Protein AF-0000000076347075 (afdb_homodimer)

Foldseek 3Di:
DPPVCVVVVPVVDPPVVPCDPVNVCVLQVLLVVQVPQDDPPLLVLVLVLCCVVFVFPPVLSVLLVLLLSLLVSLVVLVVCVLLVFQFAQQHGHSCVVPNPVSSNSSSVVSNVVSLVSVVVVCVPPPDHQPDPDPLSVVLVVLVVLQVVLVVVQSVCQVVVPQDDVVNNLSSQCRNQVSSSCNSNVSSNSRGPDPDDCSVLSSLVSSLVQLLVLLCQQPPPVVCNTRHRNQCLLSLTNHQLNSQLCVLDVPDCLSSVSSVVSDNDPVSSVVNSCCSCPPSVSSVVSLVVSVVSVVVSVVVCVVVVHTPSVVVSCVVSRDDDPDDDDDPPPD/DPPVCVVVVVVVDPPVVPCDPVNVCVLQVLLVVQVPQDDPPLLVLVLVLCCVVFVFPPVLSVLLVLLLSLLVSLVVLVVCLLLVFQFAQQHGHSCVVPNPVSSNSSSVVSNVVSLVSVVVVQVPDPDHQPDPDPLSVVLVVLVVLLVVLVVVQSVCQVVVPQDDVVNNLSSQCRNQVSSSCNSNVSSNSRGPDPDDCSVLSSLVSSLVQLLVLLCQQPPPVVCNTRHRNQCLLSLTNHQLNSQLCVLDVVDCLSSVSSVVSDNDPVSSVVNSCCSCPPSVSSVVSLVVSVVSVVVSVVVCVVVPHTPSVVVSCVVSRDDDPDDDDPPPPD

Secondary structure (DSSP, 8-state):
--GGGHHHHHHHS-TTTT--HHHHHHHHHHHHHHHTS----HHHHHHHHHHHHH---HHHHHHHHHHHHHHHHHHHHHHHHHHT-SEETTEE-HHHHH-HHHHHHHHHHHHHHHHHHHHHHHT-SSS--SSS--HHHHHHHHHHHHHHHHHHHHHHHHHT-PPPHHHHHHHHHHHTHHHHHHHHHHHHHTSS-----HHHHHHHHHHHHHHHHHHHHH-TTHHHHT-TTHHHHHT---HHHHHHHHH--S--HHHHHHHHT---HHHHHHHHHIIIIIS-HHHHHHHHHHHHHHHHHHHHHHTT--HHHHHHHHHHSPPPPP--------/--GGGHHHHHHHS-TTTT--HHHHHHHHHHHHHHHTS----HHHHHHHHHHHHH---HHHHHHHHHHHHHHHHHHHHHHHHHHT-SEETTEE-HHHHH-HHHHHHHHHHHHHHHHHHHHHHHT-SSS--SSS--HHHHHHHHHHHHHHHHHHHHHHHHHT-PPPHHHHHHHHHHHTHHHHHHHHHHHHHTSS-----HHHHHHHHHHHHHHHHHHHHH-TTHHHHT-TTHHHHHT---HHHHHHHHH--S--HHHHHHHHT---HHHHHHHHHIIIIIS-HHHHHHHHHHHHHHHHHHHHHHTT--HHHHHHHHHHSPPPPP--------

Solvent-accessible surface area (backbone atoms only — not comparable to full-atom values): 35500 Å² total; per-residue (Å²): 123,78,62,85,46,47,67,61,46,40,67,73,41,61,94,72,76,67,80,46,72,67,58,50,48,64,44,38,40,49,55,52,56,56,68,68,50,85,71,88,54,59,64,59,52,48,54,58,32,51,36,73,76,35,61,42,50,66,69,55,45,54,54,49,51,50,33,46,50,34,45,53,53,21,49,48,49,45,46,39,58,51,51,63,52,65,38,49,79,58,34,72,28,50,40,79,74,63,31,61,41,53,28,48,45,27,21,54,38,34,46,42,51,26,47,54,52,51,55,52,56,65,75,30,81,83,58,70,66,69,39,95,67,60,63,67,61,53,44,43,50,28,52,41,34,21,39,50,12,45,36,48,51,48,46,28,37,77,66,69,45,81,60,52,67,63,54,45,51,54,28,34,49,14,41,52,18,16,62,58,44,43,51,53,51,55,42,48,39,50,16,87,55,84,77,80,58,60,38,59,47,48,50,49,29,48,46,49,52,47,50,51,36,45,40,40,60,68,39,72,72,31,35,73,31,54,36,67,34,43,49,45,33,57,20,49,75,38,56,42,53,36,46,25,50,68,70,42,74,88,60,58,63,67,60,54,47,30,72,62,37,42,86,49,65,66,62,51,50,51,51,47,47,42,27,51,72,70,54,34,13,56,62,50,47,50,51,52,47,50,44,41,48,52,46,49,53,52,52,40,53,75,69,72,53,52,70,58,50,52,50,54,52,58,70,67,51,79,74,78,80,77,80,77,83,78,81,67,86,118,123,80,62,86,47,48,66,62,45,39,68,74,39,62,92,71,78,68,80,46,70,66,59,50,46,66,43,38,41,50,56,53,57,55,70,67,50,83,69,87,54,59,66,60,53,48,53,56,31,50,36,74,76,33,61,42,53,65,70,58,45,53,52,50,51,51,35,48,50,35,45,54,53,22,51,47,50,45,47,38,57,51,53,65,53,64,38,50,79,58,33,72,27,49,41,80,74,64,30,61,42,52,30,48,45,27,21,55,38,34,47,43,50,26,49,54,51,52,56,53,56,64,76,31,79,90,59,68,66,71,38,96,67,58,62,68,62,53,44,43,51,30,52,41,34,21,40,50,12,45,37,48,53,48,46,29,37,76,66,70,45,81,58,52,68,62,53,46,50,55,29,35,50,13,42,53,16,16,62,57,44,43,51,52,51,54,42,48,38,49,16,87,53,84,77,79,59,60,39,58,48,46,50,50,28,49,46,51,51,47,49,50,37,46,41,38,60,68,39,71,72,31,36,73,30,54,34,67,35,44,49,45,34,58,19,49,75,38,56,42,52,37,46,26,51,69,69,43,73,88,61,57,64,68,60,55,46,29,72,62,38,44,86,49,65,66,60,50,51,50,52,46,47,41,26,50,72,68,53,34,14,55,60,50,48,50,51,52,47,51,45,41,48,52,45,49,52,52,52,40,52,75,69,71,54,53,72,56,49,50,48,54,50,60,71,67,50,79,75,78,80,77,81,75,84,78,81,64,84,119

Nearest PDB structures (foldseek):
  7s0l-assembly1_A  TM=9.610E-01  e=1.201E-23  Talaromyces verruculosus
  6v0k-assembly1_A  TM=9.613E-01  e=2.842E-23  Talaromyces verruculosus
  7s0m-assembly1_B  TM=9.543E-01  e=2.607E-23  Talaromyces verruculosus
  7s0h-assembly1_B  TM=9.696E-01  e=1.524E-22  Talaromyces verruculosus
  2e91-assembly1_A  TM=9.022E-01  e=6.074E-18  Saccharomyces cerevisiae

Structure (mmCIF, N/CA/C/O backbone):
data_AF-0000000076347075-model_v1
#
loop_
_entity.id
_entity.type
_entity.pdbx_description
1 polymer '(2E,6E)-farnesyl diphosphate synthase'
#
loop_
_atom_site.group_PDB
_atom_site.id
_atom_site.type_symbol
_atom_site.label_atom_id
_atom_site.label_alt_id
_atom_site.label_comp_id
_atom_site.label_asym_id
_atom_site.label_entity_id
_atom_site.label_seq_id
_atom_site.pdbx_PDB_ins_code
_atom_site.Cartn_x
_atom_site.Cartn_y
_atom_site.Cartn_z
_atom_site.occupancy
_atom_site.B_iso_or_equiv
_atom_site.auth_seq_id
_atom_site.auth_comp_id
_atom_site.auth_asym_id
_atom_site.auth_atom_id
_atom_site.pdbx_PDB_model_num
ATOM 1 N N . MET A 1 1 ? -0.436 33.625 3.307 1 89.56 1 MET A N 1
ATOM 2 C CA . MET A 1 1 ? -1.765 33.062 3.549 1 89.56 1 MET A CA 1
ATOM 3 C C . MET A 1 1 ? -2.391 33.656 4.797 1 89.56 1 MET A C 1
ATOM 5 O O . MET A 1 1 ? -1.697 33.906 5.789 1 89.56 1 MET A O 1
ATOM 9 N N . ASP A 1 2 ? -3.646 34.031 4.633 1 90.94 2 ASP A N 1
ATOM 10 C CA . ASP A 1 2 ? -4.348 34.531 5.797 1 90.94 2 ASP A CA 1
ATOM 11 C C . ASP A 1 2 ? -4.836 33.406 6.703 1 90.94 2 ASP A C 1
ATOM 13 O O . ASP A 1 2 ? -5.816 32.75 6.391 1 90.94 2 ASP A O 1
ATOM 17 N N . TYR A 1 3 ? -4.148 33.219 7.82 1 93.75 3 TYR A N 1
ATOM 18 C CA . TYR A 1 3 ? -4.438 32.125 8.727 1 93.75 3 TYR A CA 1
ATOM 19 C C . TYR A 1 3 ? -5.559 32.5 9.695 1 93.75 3 TYR A C 1
ATOM 21 O O . TYR A 1 3 ? -6.074 31.625 10.414 1 93.75 3 TYR A O 1
ATOM 29 N N . SER A 1 4 ? -6 33.719 9.711 1 89.38 4 SER A N 1
ATOM 30 C CA . SER A 1 4 ? -7.004 34.188 10.664 1 89.38 4 SER A CA 1
ATOM 31 C C . SER A 1 4 ? -8.406 33.75 10.242 1 89.38 4 SER A C 1
ATOM 33 O O . SER A 1 4 ? -9.352 33.844 11.031 1 89.38 4 SER A O 1
ATOM 35 N N . THR A 1 5 ? -8.5 33.156 9.031 1 90.38 5 THR A N 1
ATOM 36 C CA . THR A 1 5 ? -9.836 32.875 8.508 1 90.38 5 THR A CA 1
ATOM 37 C C . THR A 1 5 ? -10.031 31.375 8.336 1 90.38 5 THR A C 1
ATOM 39 O O . THR A 1 5 ? -11.016 30.938 7.73 1 90.38 5 THR A O 1
ATOM 42 N N . LEU A 1 6 ? -9.148 30.547 8.781 1 92.44 6 LEU A N 1
ATOM 43 C CA . LEU A 1 6 ? -9.203 29.125 8.508 1 92.44 6 LEU A CA 1
ATOM 44 C C . LEU A 1 6 ? -10.422 28.484 9.164 1 92.44 6 LEU A C 1
ATOM 46 O O . LEU A 1 6 ? -11.031 27.578 8.609 1 92.44 6 LEU A O 1
ATOM 50 N N . ARG A 1 7 ? -10.742 29.031 10.398 1 92.62 7 ARG A N 1
ATOM 51 C CA . ARG A 1 7 ? -11.93 28.531 11.086 1 92.62 7 ARG A CA 1
ATOM 52 C C . ARG A 1 7 ? -13.172 28.688 10.219 1 92.62 7 ARG A C 1
ATOM 54 O O . ARG A 1 7 ? -13.938 27.75 10.039 1 92.62 7 ARG A O 1
ATOM 61 N N . THR A 1 8 ? -13.328 29.875 9.633 1 91.62 8 THR A N 1
ATOM 62 C CA . THR A 1 8 ? -14.477 30.156 8.773 1 91.62 8 THR A CA 1
ATOM 63 C C . THR A 1 8 ? -14.383 29.375 7.473 1 91.62 8 THR A C 1
ATOM 65 O O . THR A 1 8 ? -15.383 28.812 7.004 1 91.62 8 THR A O 1
ATOM 68 N N . LYS A 1 9 ? -13.203 29.266 6.961 1 91.12 9 LYS A N 1
ATOM 69 C CA . LYS A 1 9 ? -12.992 28.562 5.699 1 91.12 9 LYS A CA 1
ATOM 70 C C . LYS A 1 9 ? -13.336 27.078 5.836 1 91.12 9 LYS A C 1
ATOM 72 O O . LYS A 1 9 ? -13.977 26.5 4.953 1 91.12 9 LYS A O 1
ATOM 77 N N . PHE A 1 10 ? -12.953 26.438 6.922 1 92.5 10 PHE A N 1
ATOM 78 C CA . PHE A 1 10 ? -13.164 25.016 7.105 1 92.5 10 PHE A CA 1
ATOM 79 C C . PHE A 1 10 ? -14.633 24.719 7.387 1 92.5 10 PHE A C 1
ATOM 81 O O . PHE A 1 10 ? -15.086 23.578 7.215 1 92.5 10 PHE A O 1
ATOM 88 N N . LYS A 1 11 ? -15.367 25.719 7.844 1 89.94 11 LYS A N 1
ATOM 89 C CA . LYS A 1 11 ? -16.812 25.547 8.047 1 89.94 11 LYS A CA 1
ATOM 90 C C . LYS A 1 11 ? -17.562 25.656 6.73 1 89.94 11 LYS A C 1
ATOM 92 O O . LYS A 1 11 ? -18.609 25.031 6.551 1 89.94 11 LYS A O 1
ATOM 97 N N . GLU A 1 12 ? -17.031 26.438 5.844 1 85.81 12 GLU A N 1
ATOM 98 C CA . GLU A 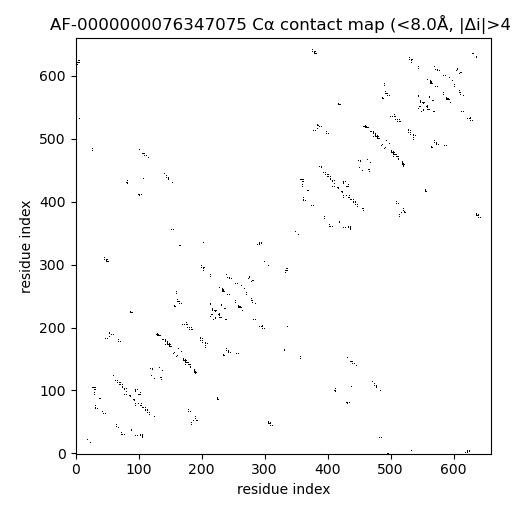1 12 ? -17.734 26.734 4.602 1 85.81 12 GLU A CA 1
ATOM 99 C C . GLU A 1 12 ? -17.344 25.766 3.492 1 85.81 12 GLU A C 1
ATOM 101 O O . GLU A 1 12 ? -18.125 25.5 2.582 1 85.81 12 GLU A O 1
ATOM 106 N N . GLU A 1 13 ? -16.109 25.328 3.562 1 76 13 GLU A N 1
ATOM 107 C CA . GLU A 1 13 ? -15.586 24.531 2.455 1 76 13 GLU A CA 1
ATOM 108 C C . GLU A 1 13 ? -15.289 23.109 2.893 1 76 13 GLU A C 1
ATOM 110 O O . GLU A 1 13 ? -14.875 22.875 4.031 1 76 13 GLU A O 1
ATOM 115 N N . SER A 1 14 ? -15.75 22.234 1.947 1 67.5 14 SER A N 1
ATOM 116 C CA . SER A 1 14 ? -15.359 20.859 2.205 1 67.5 14 SER A CA 1
ATOM 117 C C . SER A 1 14 ? -13.867 20.641 1.954 1 67.5 14 SER A C 1
ATOM 119 O O . SER A 1 14 ? -13.266 21.344 1.138 1 67.5 14 SER A O 1
ATOM 121 N N . ALA A 1 15 ? -13.266 19.875 2.807 1 59.25 15 ALA A N 1
ATOM 122 C CA . ALA A 1 15 ? -11.836 19.562 2.695 1 59.25 15 ALA A CA 1
ATOM 123 C C . ALA A 1 15 ? -11.477 19.156 1.272 1 59.25 15 ALA A C 1
ATOM 125 O O . ALA A 1 15 ? -10.336 19.344 0.836 1 59.25 15 ALA A O 1
ATOM 126 N N . ASP A 1 16 ? -12.492 18.609 0.475 1 62.47 16 ASP A N 1
ATOM 127 C CA . ASP A 1 16 ? -12.188 18.062 -0.842 1 62.47 16 ASP A CA 1
ATOM 128 C C . ASP A 1 16 ? -12.234 19.141 -1.915 1 62.47 16 ASP A C 1
ATOM 130 O O . ASP A 1 16 ? -11.906 18.891 -3.076 1 62.47 16 ASP A O 1
ATOM 134 N N . SER A 1 17 ? -12.609 20.391 -1.545 1 64.94 17 SER A N 1
ATOM 135 C CA . SER A 1 17 ? -12.945 21.438 -2.508 1 64.94 17 SER A CA 1
ATOM 136 C C . SER A 1 17 ? -11.695 21.984 -3.199 1 64.94 17 SER A C 1
ATOM 138 O O . SER A 1 17 ? -11.797 22.734 -4.164 1 64.94 17 SER A O 1
ATOM 140 N N . GLY A 1 18 ? -10.898 20.922 -3.746 1 77.94 18 GLY A N 1
ATOM 141 C CA . GLY A 1 18 ? -9.805 21.609 -4.406 1 77.94 18 GLY A CA 1
ATOM 142 C C . GLY A 1 18 ? -8.844 20.672 -5.109 1 77.94 18 GLY A C 1
ATOM 143 O O . GLY A 1 18 ? -7.805 21.109 -5.613 1 77.94 18 GLY A O 1
ATOM 144 N N . TRP A 1 19 ? -9.219 19.422 -5.227 1 87.88 19 TRP A N 1
ATOM 145 C CA . TRP A 1 19 ? -8.305 18.516 -5.902 1 87.88 19 TRP A CA 1
ATOM 146 C C . TRP A 1 19 ? -8.391 18.672 -7.418 1 87.88 19 TRP A C 1
ATOM 148 O O . TRP A 1 19 ? -9.469 18.516 -8 1 87.88 19 TRP A O 1
ATOM 158 N N . THR A 1 20 ? -7.355 19.062 -8.047 1 92.88 20 THR A N 1
ATOM 159 C CA . THR A 1 20 ? -7.359 19.422 -9.461 1 92.88 20 THR A CA 1
ATOM 160 C C . THR A 1 20 ? -6.938 18.234 -10.32 1 92.88 20 THR A C 1
ATOM 162 O O . THR A 1 20 ? -6.324 17.281 -9.828 1 92.88 20 THR A O 1
ATOM 165 N N . ALA A 1 21 ? -7.207 18.328 -11.594 1 93.94 21 ALA A N 1
ATOM 166 C CA . ALA A 1 21 ? -6.793 17.312 -12.562 1 93.94 21 ALA A CA 1
ATOM 167 C C . ALA A 1 21 ? -5.273 17.234 -12.641 1 93.94 21 ALA A C 1
ATOM 169 O O . ALA A 1 21 ? -4.719 16.141 -12.82 1 93.94 21 ALA A O 1
ATOM 170 N N . THR A 1 22 ? -4.645 18.344 -12.531 1 94.62 22 THR A N 1
ATOM 171 C CA . THR A 1 22 ? -3.188 18.391 -12.586 1 94.62 22 THR A CA 1
ATOM 172 C C . THR A 1 22 ? -2.582 17.641 -11.406 1 94.62 22 THR A C 1
ATOM 174 O O . THR A 1 22 ? -1.629 16.875 -11.562 1 94.62 22 THR A O 1
ATOM 177 N N . GLN A 1 23 ? -3.115 17.844 -10.242 1 95.12 23 GLN A N 1
ATOM 178 C CA . GLN A 1 23 ? -2.641 17.141 -9.062 1 95.12 23 GLN A CA 1
ATOM 179 C C . GLN A 1 23 ? -2.895 15.633 -9.18 1 95.12 23 GLN A C 1
ATOM 181 O O . GLN A 1 23 ? -2.055 14.828 -8.781 1 95.12 23 GLN A O 1
ATOM 186 N N . GLU A 1 24 ? -4.074 15.297 -9.75 1 96.75 24 GLU A N 1
ATOM 187 C CA . GLU A 1 24 ? -4.379 13.891 -9.984 1 96.75 24 GLU A CA 1
ATOM 188 C C . GLU A 1 24 ? -3.359 13.25 -10.922 1 96.75 24 GLU A C 1
ATOM 190 O O . GLU A 1 24 ? -2.908 12.125 -10.688 1 96.75 24 GLU A O 1
ATOM 195 N N . GLN A 1 25 ? -3.004 13.977 -11.922 1 96.38 25 GLN A N 1
ATOM 196 C CA . GLN A 1 25 ? -2.033 13.484 -12.898 1 96.38 25 GLN A CA 1
ATOM 197 C C . GLN A 1 25 ? -0.667 13.273 -12.25 1 96.38 25 GLN A C 1
ATOM 199 O O . GLN A 1 25 ? 0.017 12.289 -12.531 1 96.38 25 GLN A O 1
ATOM 204 N N . VAL A 1 26 ? -0.306 14.195 -11.414 1 95.69 26 VAL A N 1
ATOM 205 C CA . VAL A 1 26 ? 0.966 14.102 -10.711 1 95.69 26 VAL A CA 1
ATOM 206 C C . VAL A 1 26 ? 1.003 12.812 -9.891 1 95.69 26 VAL A C 1
ATOM 208 O O . VAL A 1 26 ? 1.993 12.078 -9.914 1 95.69 26 VAL A O 1
ATOM 211 N N . LEU A 1 27 ? -0.056 12.508 -9.227 1 97.25 27 LEU A N 1
ATOM 212 C CA . LEU A 1 27 ? -0.121 11.359 -8.328 1 97.25 27 LEU A CA 1
ATOM 213 C C . LEU A 1 27 ? -0.166 10.055 -9.117 1 97.25 27 LEU A C 1
ATOM 215 O O . LEU A 1 27 ? 0.389 9.047 -8.68 1 97.25 27 LEU A O 1
ATOM 219 N N . LEU A 1 28 ? -0.759 10.055 -10.328 1 98.5 28 LEU A N 1
ATOM 220 C CA . LEU A 1 28 ? -1.044 8.82 -11.055 1 98.5 28 LEU A CA 1
ATOM 221 C C . LEU A 1 28 ? 0.024 8.555 -12.109 1 98.5 28 LEU A C 1
ATOM 223 O O . LEU A 1 28 ? -0.013 7.523 -12.789 1 98.5 28 LEU A O 1
ATOM 227 N N . GLU A 1 29 ? 0.969 9.352 -12.211 1 98.12 29 GLU A N 1
ATOM 228 C CA . GLU A 1 29 ? 1.942 9.25 -13.297 1 98.12 29 GLU A CA 1
ATOM 229 C C . GLU A 1 29 ? 2.639 7.895 -13.297 1 98.12 29 GLU A C 1
ATOM 231 O O . GLU A 1 29 ? 2.795 7.27 -14.344 1 98.12 29 GLU A O 1
ATOM 236 N N . PRO A 1 30 ? 3.111 7.367 -12.133 1 98.31 30 PRO A N 1
ATOM 237 C CA . PRO A 1 30 ? 3.711 6.031 -12.148 1 98.31 30 PRO A CA 1
ATOM 238 C C . PRO A 1 30 ? 2.752 4.961 -12.672 1 98.31 30 PRO A C 1
ATOM 240 O O . PRO A 1 30 ? 3.168 4.055 -13.391 1 98.31 30 PRO A O 1
ATOM 243 N N . TYR A 1 31 ? 1.521 5.039 -12.305 1 98.62 31 TYR A N 1
ATOM 244 C CA . TYR A 1 31 ? 0.5 4.098 -12.75 1 98.62 31 TYR A CA 1
ATOM 245 C C . TYR A 1 31 ? 0.271 4.211 -14.258 1 98.62 31 TYR A C 1
ATOM 247 O O . TYR A 1 31 ? 0.209 3.203 -14.961 1 98.62 31 TYR A O 1
ATOM 255 N N . ASP A 1 32 ? 0.125 5.422 -14.703 1 97.94 32 ASP A N 1
ATOM 256 C CA . ASP A 1 32 ? -0.087 5.668 -16.125 1 97.94 32 ASP A CA 1
ATOM 257 C C . ASP A 1 32 ? 1.11 5.195 -16.953 1 97.94 32 ASP A C 1
ATOM 259 O O . ASP A 1 32 ? 0.945 4.684 -18.062 1 97.94 32 ASP A O 1
ATOM 263 N N . TYR A 1 33 ? 2.289 5.402 -16.406 1 97.69 33 TYR A N 1
ATOM 264 C CA . TYR A 1 33 ? 3.51 4.918 -17.047 1 97.69 33 TYR A CA 1
ATOM 265 C C . TYR A 1 33 ? 3.451 3.408 -17.266 1 97.69 33 TYR A C 1
ATOM 267 O O . TYR A 1 33 ? 3.686 2.926 -18.375 1 97.69 33 TYR A O 1
ATOM 275 N N . LEU A 1 34 ? 3.062 2.66 -16.25 1 96.31 34 LEU A N 1
ATOM 276 C CA . LEU A 1 34 ? 2.943 1.209 -16.344 1 96.31 34 LEU A CA 1
ATOM 277 C C . LEU A 1 34 ? 1.863 0.812 -17.344 1 96.31 34 LEU A C 1
ATOM 279 O O . LEU A 1 34 ? 2.062 -0.1 -18.141 1 96.31 34 LEU A O 1
ATOM 283 N N . CYS A 1 35 ? 0.723 1.5 -17.281 1 94.69 35 CYS A N 1
ATOM 284 C CA . CYS A 1 35 ? -0.416 1.181 -18.125 1 94.69 35 CYS A CA 1
ATOM 285 C C . CYS A 1 35 ? -0.088 1.436 -19.594 1 94.69 35 CYS A C 1
ATOM 287 O O . CYS A 1 35 ? -0.728 0.875 -20.484 1 94.69 35 CYS A O 1
ATOM 289 N N . GLY A 1 36 ? 0.824 2.307 -19.797 1 92.06 36 GLY A N 1
ATOM 290 C CA . GLY A 1 36 ? 1.204 2.633 -21.156 1 92.06 36 GLY A CA 1
ATOM 291 C C . GLY A 1 36 ? 2.066 1.567 -21.812 1 92.06 36 GLY A C 1
ATOM 292 O O . GLY A 1 36 ? 2.238 1.56 -23.031 1 92.06 36 GLY A O 1
ATOM 293 N N . ILE A 1 37 ? 2.547 0.669 -21.047 1 86.94 37 ILE A N 1
ATOM 294 C CA . ILE A 1 37 ? 3.373 -0.421 -21.547 1 86.94 37 ILE A CA 1
ATOM 295 C C . ILE A 1 37 ? 2.484 -1.602 -21.938 1 86.94 37 ILE A C 1
ATOM 297 O O . ILE A 1 37 ? 1.797 -2.174 -21.094 1 86.94 37 ILE A O 1
ATOM 301 N N . PRO A 1 38 ? 2.455 -1.903 -23.234 1 80.19 38 PRO A N 1
ATOM 302 C CA . PRO A 1 38 ? 1.578 -2.994 -23.656 1 80.19 38 PRO A CA 1
ATOM 303 C C . PRO A 1 38 ? 1.891 -4.316 -22.953 1 80.19 38 PRO A C 1
ATOM 305 O O . PRO A 1 38 ? 3.061 -4.629 -22.719 1 80.19 38 PRO A O 1
ATOM 308 N N . GLY A 1 39 ? 0.915 -5.012 -22.5 1 76.81 39 GLY A N 1
ATOM 309 C CA . GLY A 1 39 ? 1.086 -6.309 -21.859 1 76.81 39 GLY A CA 1
ATOM 310 C C . GLY A 1 39 ? 0.227 -7.395 -22.484 1 76.81 39 GLY A C 1
ATOM 311 O O . GLY A 1 39 ? -0.471 -7.156 -23.469 1 76.81 39 GLY A O 1
ATOM 312 N N . LYS A 1 40 ? 0.394 -8.688 -22.078 1 72.12 40 LYS A N 1
ATOM 313 C CA . LYS A 1 40 ? -0.285 -9.852 -22.625 1 72.12 40 LYS A CA 1
ATOM 314 C C . LYS A 1 40 ? -1.781 -9.812 -22.328 1 72.12 40 LYS A C 1
ATOM 316 O O . LYS A 1 40 ? -2.564 -10.523 -22.969 1 72.12 40 LYS A O 1
ATOM 321 N N . GLU A 1 41 ? -2.225 -9.016 -21.484 1 80.12 41 GLU A N 1
ATOM 322 C CA . GLU A 1 41 ? -3.615 -8.758 -21.125 1 80.12 41 GLU A CA 1
ATOM 323 C C . GLU A 1 41 ? -4.367 -10.055 -20.859 1 80.12 41 GLU A C 1
ATOM 325 O O . GLU A 1 41 ? -5.5 -10.227 -21.312 1 80.12 41 GLU A O 1
ATOM 330 N N . VAL A 1 42 ? -3.709 -11.016 -20.297 1 87 42 VAL A N 1
ATOM 331 C CA . VAL A 1 42 ? -4.277 -12.328 -20 1 87 42 VAL A CA 1
ATOM 332 C C . VAL A 1 42 ? -5.555 -12.172 -19.188 1 87 42 VAL A C 1
ATOM 334 O O . VAL A 1 42 ? -6.547 -12.859 -19.422 1 87 42 VAL A O 1
ATOM 337 N N . ARG A 1 43 ? -5.605 -11.289 -18.281 1 89.38 43 ARG A N 1
ATOM 338 C CA . ARG A 1 43 ? -6.758 -11.117 -17.406 1 89.38 43 ARG A CA 1
ATOM 339 C C . ARG A 1 43 ? -7.973 -10.617 -18.188 1 89.38 43 ARG A C 1
ATOM 341 O O . ARG A 1 43 ? -9.094 -11.062 -17.938 1 89.38 43 ARG A O 1
ATOM 348 N N . SER A 1 44 ? -7.734 -9.719 -19.109 1 91.31 44 SER A N 1
ATOM 349 C CA . SER A 1 44 ? -8.828 -9.234 -19.953 1 91.31 44 SER A CA 1
ATOM 350 C C . SER A 1 44 ? -9.43 -10.367 -20.781 1 91.31 44 SER A C 1
ATOM 352 O O . SER A 1 44 ? -10.648 -10.484 -20.891 1 91.31 44 SER A O 1
ATOM 354 N N . HIS A 1 45 ? -8.586 -11.203 -21.328 1 94.56 45 HIS A N 1
ATOM 355 C CA . HIS A 1 45 ? -9.047 -12.336 -22.125 1 94.56 45 HIS A CA 1
ATOM 356 C C . HIS A 1 45 ? -9.797 -13.344 -21.25 1 94.56 45 HIS A C 1
ATOM 358 O O . HIS A 1 45 ? -10.766 -13.953 -21.703 1 94.56 45 HIS A O 1
ATOM 364 N N . LEU A 1 46 ? -9.312 -13.477 -20.078 1 96.25 46 LEU A N 1
ATOM 365 C CA . LEU A 1 46 ? -9.984 -14.383 -19.156 1 96.25 46 LEU A CA 1
ATOM 366 C C . LEU A 1 46 ? -11.391 -13.891 -18.828 1 96.25 46 LEU A C 1
ATOM 368 O O . LEU A 1 46 ? -12.344 -14.68 -18.797 1 96.25 46 LEU A O 1
ATOM 372 N N . ILE A 1 47 ? -11.531 -12.594 -18.562 1 97.44 47 ILE A N 1
ATOM 373 C CA . ILE A 1 47 ? -12.836 -12.008 -18.281 1 97.44 47 ILE A CA 1
ATOM 374 C C . ILE A 1 47 ? -13.781 -12.25 -19.453 1 97.44 47 ILE A C 1
ATOM 376 O O . ILE A 1 47 ? -14.922 -12.68 -19.266 1 97.44 47 ILE A O 1
ATOM 380 N N . ASP A 1 48 ? -13.266 -12.039 -20.656 1 97.38 48 ASP A N 1
ATOM 381 C CA . ASP A 1 48 ? -14.078 -12.242 -21.859 1 97.38 48 ASP A CA 1
ATOM 382 C C . ASP A 1 48 ? -14.492 -13.703 -22 1 97.38 48 ASP A C 1
ATOM 384 O O . ASP A 1 48 ? -15.633 -14 -22.359 1 97.38 48 ASP A O 1
ATOM 388 N N . ALA A 1 49 ? -13.594 -14.602 -21.766 1 98.25 49 ALA A N 1
ATOM 389 C CA . ALA A 1 49 ? -13.867 -16.031 -21.875 1 98.25 49 ALA A CA 1
ATOM 390 C C . ALA A 1 49 ? -14.914 -16.469 -20.859 1 98.25 49 ALA A C 1
ATOM 392 O O . ALA A 1 49 ? -15.875 -17.172 -21.219 1 98.25 49 ALA A O 1
ATOM 393 N N . PHE A 1 50 ? -14.82 -16.062 -19.609 1 98.62 50 PHE A N 1
ATOM 394 C CA . PHE A 1 50 ? -15.781 -16.438 -18.578 1 98.62 50 PHE A CA 1
ATOM 395 C C . PHE A 1 50 ? -17.141 -15.82 -18.859 1 98.62 50 PHE A C 1
ATOM 397 O O . PHE A 1 50 ? -18.172 -16.375 -18.469 1 98.62 50 PHE A O 1
ATOM 404 N N . ASN A 1 51 ? -17.141 -14.68 -19.562 1 98.19 51 ASN A N 1
ATOM 405 C CA . ASN A 1 51 ? -18.406 -14 -19.828 1 98.19 51 ASN A CA 1
ATOM 406 C C . ASN A 1 51 ? -19.25 -14.773 -20.828 1 98.19 51 ASN A C 1
ATOM 408 O O . ASN A 1 51 ? -20.453 -14.5 -20.969 1 98.19 51 ASN A O 1
ATOM 412 N N . LEU A 1 52 ? -18.625 -15.727 -21.547 1 97.94 52 LEU A N 1
ATOM 413 C CA . LEU A 1 52 ? -19.422 -16.625 -22.375 1 97.94 52 LEU A CA 1
ATOM 414 C C . LEU A 1 52 ? -20.375 -17.469 -21.531 1 97.94 52 LEU A C 1
ATOM 416 O O . LEU A 1 52 ? -21.469 -17.812 -21.969 1 97.94 52 LEU A O 1
ATOM 420 N N . TRP A 1 53 ? -19.906 -17.828 -20.312 1 98.06 53 TRP A N 1
ATOM 421 C CA . TRP A 1 53 ? -20.734 -18.578 -19.359 1 98.06 53 TRP A CA 1
ATOM 422 C C . TRP A 1 53 ? -21.609 -17.641 -18.531 1 98.06 53 TRP A C 1
ATOM 424 O O . TRP A 1 53 ? -22.781 -17.922 -18.312 1 98.06 53 TRP A O 1
ATOM 434 N N . LEU A 1 54 ? -21.094 -16.469 -18.125 1 97.38 54 LEU A N 1
ATOM 435 C CA . LEU A 1 54 ? -21.703 -15.719 -17.031 1 97.38 54 LEU A CA 1
ATOM 436 C C . LEU A 1 54 ? -22.609 -14.625 -17.562 1 97.38 54 LEU A C 1
ATOM 438 O O . LEU A 1 54 ? -23.547 -14.195 -16.875 1 97.38 54 LEU A O 1
ATOM 442 N N . GLN A 1 55 ? -22.328 -14.141 -18.766 1 97.06 55 GLN A N 1
ATOM 443 C CA . GLN A 1 55 ? -23.188 -13.188 -19.453 1 97.06 55 GLN A CA 1
ATOM 444 C C . GLN A 1 55 ? -23.531 -12.016 -18.531 1 97.06 55 GLN A C 1
ATOM 446 O O . GLN A 1 55 ? -24.703 -11.68 -18.359 1 97.06 55 GLN A O 1
ATOM 451 N N . VAL A 1 56 ? -22.531 -11.359 -18.031 1 95.44 56 VAL A N 1
ATOM 452 C CA . VAL A 1 56 ? -22.672 -10.18 -17.188 1 95.44 56 VAL A CA 1
ATOM 453 C C . VAL A 1 56 ? -23.141 -8.992 -18.031 1 95.44 56 VAL A C 1
ATOM 455 O O . VAL A 1 56 ? -22.672 -8.797 -19.156 1 95.44 56 VAL A O 1
ATOM 458 N N . PRO A 1 57 ? -24.109 -8.164 -17.5 1 93.69 57 PRO A N 1
ATOM 459 C CA . PRO A 1 57 ? -24.484 -6.941 -18.219 1 93.69 57 PRO A CA 1
ATOM 460 C C . PRO A 1 57 ? -23.266 -6.07 -18.562 1 93.69 57 PRO A C 1
ATOM 462 O O . PRO A 1 57 ? -22.344 -5.945 -17.766 1 93.69 57 PRO A O 1
ATOM 465 N N . GLU A 1 58 ? -23.297 -5.492 -19.719 1 94.31 58 GLU A N 1
ATOM 466 C CA . GLU A 1 58 ? -22.156 -4.805 -20.297 1 94.31 58 GLU A CA 1
ATOM 467 C C . GLU A 1 58 ? -21.641 -3.699 -19.375 1 94.31 58 GLU A C 1
ATOM 469 O O . GLU A 1 58 ? -20.438 -3.559 -19.172 1 94.31 58 GLU A O 1
ATOM 474 N N . ASP A 1 59 ? -22.547 -2.879 -18.828 1 92.75 59 ASP A N 1
ATOM 475 C CA . ASP A 1 59 ? -22.141 -1.778 -17.953 1 92.75 59 ASP A CA 1
ATOM 476 C C . ASP A 1 59 ? -21.391 -2.295 -16.734 1 92.75 59 ASP A C 1
ATOM 478 O O . ASP A 1 59 ? -20.391 -1.707 -16.312 1 92.75 59 ASP A O 1
ATOM 482 N N . ASP A 1 60 ? -21.922 -3.383 -16.141 1 92.94 60 ASP A N 1
ATOM 483 C CA . ASP A 1 60 ? -21.25 -3.986 -14.992 1 92.94 60 ASP A CA 1
ATOM 484 C C . ASP A 1 60 ? -19.906 -4.594 -15.391 1 92.94 60 ASP A C 1
ATOM 486 O O . ASP A 1 60 ? -18.938 -4.504 -14.641 1 92.94 60 ASP A O 1
ATOM 490 N N . LEU A 1 61 ? -19.922 -5.223 -16.547 1 95.62 61 LEU A N 1
ATOM 491 C CA . LEU A 1 61 ? -18.688 -5.855 -17.016 1 95.62 61 LEU A CA 1
ATOM 492 C C . LEU A 1 61 ? -17.578 -4.824 -17.203 1 95.62 61 LEU A C 1
ATOM 494 O O . LEU A 1 61 ? -16.422 -5.098 -16.891 1 95.62 61 LEU A O 1
ATOM 498 N N . ASP A 1 62 ? -17.875 -3.652 -17.703 1 95.38 62 ASP A N 1
ATOM 499 C CA . ASP A 1 62 ? -16.906 -2.578 -17.875 1 95.38 62 ASP A CA 1
ATOM 500 C C . ASP A 1 62 ? -16.328 -2.135 -16.547 1 95.38 62 ASP A C 1
ATOM 502 O O . ASP A 1 62 ? -15.117 -1.892 -16.438 1 95.38 62 ASP A O 1
ATOM 506 N N . VAL A 1 63 ? -17.156 -1.992 -15.539 1 95.69 63 VAL A N 1
ATOM 507 C CA . VAL A 1 63 ? -16.703 -1.617 -14.203 1 95.69 63 VAL A CA 1
ATOM 508 C C . VAL A 1 63 ? -15.781 -2.705 -13.648 1 95.69 63 VAL A C 1
ATOM 510 O O . VAL A 1 63 ? -14.727 -2.406 -13.078 1 95.69 63 VAL A O 1
ATOM 513 N N . ILE A 1 64 ? -16.172 -3.971 -13.852 1 96.44 64 ILE A N 1
ATOM 514 C CA . ILE A 1 64 ? -15.375 -5.094 -13.375 1 96.44 64 ILE A CA 1
ATOM 515 C C . ILE A 1 64 ? -14 -5.082 -14.047 1 96.44 64 ILE A C 1
ATOM 517 O O . ILE A 1 64 ? -12.977 -5.246 -13.375 1 96.44 64 ILE A O 1
ATOM 521 N N . ARG A 1 65 ? -13.969 -4.832 -15.328 1 96.62 65 ARG A N 1
ATOM 522 C CA . ARG A 1 65 ? -12.703 -4.742 -16.047 1 96.62 65 ARG A CA 1
ATOM 523 C C . ARG A 1 65 ? -11.812 -3.652 -15.469 1 96.62 65 ARG A C 1
ATOM 525 O O . ARG A 1 65 ? -10.609 -3.852 -15.305 1 96.62 65 ARG A O 1
ATOM 532 N N . ARG A 1 66 ? -12.391 -2.523 -15.18 1 96.69 66 ARG A N 1
ATOM 533 C CA . ARG A 1 66 ? -11.633 -1.404 -14.633 1 96.69 66 ARG A CA 1
ATOM 534 C C . ARG A 1 66 ? -11.07 -1.744 -13.258 1 96.69 66 ARG A C 1
ATOM 536 O O . ARG A 1 66 ? -9.898 -1.475 -12.977 1 96.69 66 ARG A O 1
ATOM 543 N N . ILE A 1 67 ? -11.875 -2.365 -12.422 1 97.62 67 ILE A N 1
ATOM 544 C CA . ILE A 1 67 ? -11.461 -2.744 -11.078 1 97.62 67 ILE A CA 1
ATOM 545 C C . ILE A 1 67 ? -10.281 -3.717 -11.156 1 97.62 67 ILE A C 1
ATOM 547 O O . ILE A 1 67 ? -9.258 -3.518 -10.492 1 97.62 67 ILE A O 1
ATOM 551 N N . VAL A 1 68 ? -10.406 -4.73 -11.961 1 97.44 68 VAL A N 1
ATOM 552 C CA . VAL A 1 68 ? -9.391 -5.77 -12.078 1 97.44 68 VAL A CA 1
ATOM 553 C C . VAL A 1 68 ? -8.102 -5.172 -12.641 1 97.44 68 VAL A C 1
ATOM 555 O O . VAL A 1 68 ? -7.012 -5.48 -12.164 1 97.44 68 VAL A O 1
ATOM 558 N N . ARG A 1 69 ? -8.25 -4.316 -13.602 1 96.69 69 ARG A N 1
ATOM 559 C CA . ARG A 1 69 ? -7.082 -3.652 -14.18 1 96.69 69 ARG A CA 1
ATOM 560 C C . ARG A 1 69 ? -6.363 -2.805 -13.133 1 96.69 69 ARG A C 1
ATOM 562 O O . ARG A 1 69 ? -5.137 -2.85 -13.031 1 96.69 69 ARG A O 1
ATOM 569 N N . MET A 1 70 ? -7.094 -2.02 -12.391 1 98.06 70 MET A N 1
ATOM 570 C CA . MET A 1 70 ? -6.52 -1.161 -11.359 1 98.06 70 MET A CA 1
ATOM 571 C C . MET A 1 70 ? -5.793 -1.988 -10.305 1 98.06 70 MET A C 1
ATOM 573 O O . MET A 1 70 ? -4.645 -1.702 -9.969 1 98.06 70 MET A O 1
ATOM 577 N N . LEU A 1 71 ? -6.43 -3.037 -9.836 1 98.25 71 LEU A N 1
ATOM 578 C CA . LEU A 1 71 ? -5.852 -3.869 -8.781 1 98.25 71 LEU A CA 1
ATOM 579 C C . LEU A 1 71 ? -4.617 -4.605 -9.297 1 98.25 71 LEU A C 1
ATOM 581 O O . LEU A 1 71 ? -3.607 -4.695 -8.586 1 98.25 71 LEU A O 1
ATOM 585 N N . HIS A 1 72 ? -4.719 -5.133 -10.477 1 96.75 72 HIS A N 1
ATOM 586 C CA . HIS A 1 72 ? -3.596 -5.848 -11.078 1 96.75 72 HIS A CA 1
ATOM 587 C C . HIS A 1 72 ? -2.385 -4.938 -11.242 1 96.75 72 HIS A C 1
ATOM 589 O O . HIS A 1 72 ? -1.279 -5.281 -10.812 1 96.75 72 HIS A O 1
ATOM 595 N N . ASN A 1 73 ? -2.596 -3.777 -11.859 1 97 73 ASN A N 1
ATOM 596 C CA . ASN A 1 73 ? -1.485 -2.873 -12.141 1 97 73 ASN A CA 1
ATOM 597 C C . ASN A 1 73 ? -0.922 -2.266 -10.859 1 97 73 ASN A C 1
ATOM 599 O O . ASN A 1 73 ? 0.288 -2.062 -10.742 1 97 73 ASN A O 1
ATOM 603 N N . ALA A 1 74 ? -1.785 -1.958 -9.898 1 98.31 74 ALA A N 1
ATOM 604 C CA . ALA A 1 74 ? -1.294 -1.51 -8.602 1 98.31 74 ALA A CA 1
ATOM 605 C C . ALA A 1 74 ? -0.405 -2.57 -7.957 1 98.31 74 ALA A C 1
ATOM 607 O O . ALA A 1 74 ? 0.656 -2.252 -7.414 1 98.31 74 ALA A O 1
ATOM 608 N N . SER A 1 75 ? -0.822 -3.812 -8.023 1 97.94 75 SER A N 1
ATOM 609 C CA . SER A 1 75 ? -0.045 -4.902 -7.441 1 97.94 75 SER A CA 1
ATOM 610 C C . SER A 1 75 ? 1.295 -5.066 -8.148 1 97.94 75 SER A C 1
ATOM 612 O O . SER A 1 75 ? 2.293 -5.43 -7.523 1 97.94 75 SER A O 1
ATOM 614 N N . LEU A 1 76 ? 1.366 -4.801 -9.469 1 96.62 76 LEU A N 1
ATOM 615 C CA . LEU A 1 76 ? 2.617 -4.875 -10.211 1 96.62 76 LEU A CA 1
ATOM 616 C C . LEU A 1 76 ? 3.59 -3.795 -9.758 1 96.62 76 LEU A C 1
ATOM 618 O O . LEU A 1 76 ? 4.789 -4.051 -9.625 1 96.62 76 LEU A O 1
ATOM 622 N N . LEU A 1 77 ? 3.068 -2.588 -9.539 1 98.38 77 LEU A N 1
ATOM 623 C CA . LEU A 1 77 ? 3.914 -1.504 -9.047 1 98.38 77 LEU A CA 1
ATOM 624 C C . LEU A 1 77 ? 4.578 -1.887 -7.73 1 98.38 77 LEU A C 1
ATOM 626 O O . LEU A 1 77 ? 5.785 -1.697 -7.559 1 98.38 77 LEU A O 1
ATOM 630 N N . VAL A 1 78 ? 3.809 -2.461 -6.824 1 98.44 78 VAL A N 1
ATOM 631 C CA . VAL A 1 78 ? 4.312 -2.857 -5.516 1 98.44 78 VAL A CA 1
ATOM 632 C C . VAL A 1 78 ? 5.316 -4 -5.672 1 98.44 78 VAL A C 1
ATOM 634 O O . VAL A 1 78 ? 6.406 -3.957 -5.098 1 98.44 78 VAL A O 1
ATOM 637 N N . ASP A 1 79 ? 4.93 -4.941 -6.477 1 97.25 79 ASP A N 1
ATOM 638 C CA . ASP A 1 79 ? 5.758 -6.121 -6.699 1 97.25 79 ASP A CA 1
ATOM 639 C C . ASP A 1 79 ? 7.121 -5.734 -7.273 1 97.25 79 ASP A C 1
ATOM 641 O O . ASP A 1 79 ? 8.148 -6.273 -6.863 1 97.25 79 ASP A O 1
ATOM 645 N N . ASP A 1 80 ? 7.133 -4.852 -8.242 1 97.12 80 ASP A N 1
ATOM 646 C CA . ASP A 1 80 ? 8.383 -4.402 -8.852 1 97.12 80 ASP A CA 1
ATOM 647 C C . ASP A 1 80 ? 9.297 -3.76 -7.812 1 97.12 80 ASP A C 1
ATOM 649 O O . ASP A 1 80 ? 10.516 -3.914 -7.875 1 97.12 80 ASP A O 1
ATOM 653 N N . VAL A 1 81 ? 8.734 -3.031 -6.91 1 98.12 81 VAL A N 1
ATOM 654 C CA . VAL A 1 81 ? 9.508 -2.439 -5.828 1 98.12 81 VAL A CA 1
ATOM 655 C C . VAL A 1 81 ? 10.039 -3.537 -4.91 1 98.12 81 VAL A C 1
ATOM 657 O O . VAL A 1 81 ? 11.219 -3.535 -4.547 1 98.12 81 VAL A O 1
ATOM 660 N N . GLU A 1 82 ? 9.18 -4.477 -4.559 1 98.12 82 GLU A N 1
ATOM 661 C CA . GLU A 1 82 ? 9.547 -5.562 -3.652 1 98.12 82 GLU A CA 1
ATOM 662 C C . GLU A 1 82 ? 10.672 -6.414 -4.238 1 98.12 82 GLU A C 1
ATOM 664 O O . GLU A 1 82 ? 11.531 -6.906 -3.502 1 98.12 82 GLU A O 1
ATOM 669 N N . ASP A 1 83 ? 10.672 -6.523 -5.535 1 96.19 83 ASP A N 1
ATOM 670 C CA . ASP A 1 83 ? 11.648 -7.363 -6.215 1 96.19 83 ASP A CA 1
ATOM 671 C C . ASP A 1 83 ? 12.883 -6.559 -6.621 1 96.19 83 ASP A C 1
ATOM 673 O O . ASP A 1 83 ? 13.875 -7.121 -7.082 1 96.19 83 ASP A O 1
ATOM 677 N N . ASP A 1 84 ? 12.812 -5.293 -6.426 1 95.88 84 ASP A N 1
ATOM 678 C CA . ASP A 1 84 ? 13.828 -4.383 -6.934 1 95.88 84 ASP A CA 1
ATOM 679 C C . ASP A 1 84 ? 14.125 -4.648 -8.406 1 95.88 84 ASP A C 1
ATOM 681 O O . ASP A 1 84 ? 15.281 -4.82 -8.797 1 95.88 84 ASP A O 1
ATOM 685 N N . SER A 1 85 ? 13.055 -4.766 -9.133 1 93.56 85 SER A N 1
ATOM 686 C CA . SER A 1 85 ? 13.164 -5.066 -10.555 1 93.56 85 SER A CA 1
ATOM 687 C C . SER A 1 85 ? 13.789 -3.906 -11.32 1 93.56 85 SER A C 1
ATOM 689 O O . SER A 1 85 ? 13.688 -2.752 -10.906 1 93.56 85 SER A O 1
ATOM 691 N N . GLU A 1 86 ? 14.422 -4.242 -12.461 1 93.31 86 GLU A N 1
ATOM 692 C CA . GLU A 1 86 ? 15.023 -3.217 -13.305 1 93.31 86 GLU A CA 1
ATOM 693 C C . GLU A 1 86 ? 14.148 -2.93 -14.523 1 93.31 86 GLU A C 1
ATOM 695 O O . GLU A 1 86 ? 13.984 -1.774 -14.922 1 93.31 86 GLU A O 1
ATOM 700 N N . LEU A 1 87 ? 13.531 -4 -15.047 1 90.56 87 LEU A N 1
ATOM 701 C CA . LEU A 1 87 ? 12.758 -3.885 -16.281 1 90.56 87 LEU A CA 1
ATOM 702 C C . LEU A 1 87 ? 11.422 -4.598 -16.141 1 90.56 87 LEU A C 1
ATOM 704 O O . LEU A 1 87 ? 11.297 -5.574 -15.398 1 90.56 87 LEU A O 1
ATOM 708 N N . ARG A 1 88 ? 10.469 -4.09 -16.875 1 88.38 88 ARG A N 1
ATOM 709 C CA . ARG A 1 88 ? 9.188 -4.738 -17.156 1 88.38 88 ARG A CA 1
ATOM 710 C C . ARG A 1 88 ? 8.773 -4.539 -18.609 1 88.38 88 ARG A C 1
ATOM 712 O O . ARG A 1 88 ? 8.656 -3.406 -19.062 1 88.38 88 ARG A O 1
ATOM 719 N N . ARG A 1 89 ? 8.641 -5.688 -19.203 1 85.25 89 ARG A N 1
ATOM 720 C CA . ARG A 1 89 ? 8.25 -5.668 -20.625 1 85.25 89 ARG A CA 1
ATOM 721 C C . ARG A 1 89 ? 9.234 -4.844 -21.438 1 85.25 89 ARG A C 1
ATOM 723 O O . ARG A 1 89 ? 8.828 -4.031 -22.281 1 85.25 89 ARG A O 1
ATOM 730 N N . GLY A 1 90 ? 10.492 -4.961 -21.078 1 85.88 90 GLY A N 1
ATOM 731 C CA . GLY A 1 90 ? 11.57 -4.383 -21.859 1 85.88 90 GLY A CA 1
ATOM 732 C C . GLY A 1 90 ? 11.852 -2.932 -21.516 1 85.88 90 GLY A C 1
ATOM 733 O O . GLY A 1 90 ? 12.781 -2.33 -22.031 1 85.88 90 GLY A O 1
ATOM 734 N N . VAL A 1 91 ? 11.055 -2.361 -20.609 1 91.75 91 VAL A N 1
ATOM 735 C CA . VAL A 1 91 ? 11.258 -0.959 -20.266 1 91.75 91 VAL A CA 1
ATOM 736 C C . VAL A 1 91 ? 11.531 -0.833 -18.766 1 91.75 91 VAL A C 1
ATOM 738 O O . VAL A 1 91 ? 11.133 -1.695 -17.984 1 91.75 91 VAL A O 1
ATOM 741 N N . PRO A 1 92 ? 12.258 0.249 -18.391 1 94.81 92 PRO A N 1
ATOM 742 C CA . PRO A 1 92 ? 12.516 0.423 -16.953 1 94.81 92 PRO A CA 1
ATOM 743 C C . PRO A 1 92 ? 11.227 0.443 -16.125 1 94.81 92 PRO A C 1
ATOM 745 O O . PRO A 1 92 ? 10.219 1.004 -16.562 1 94.81 92 PRO A O 1
ATOM 748 N N . VAL A 1 93 ? 11.297 -0.19 -15.031 1 96.12 93 VAL A N 1
ATOM 749 C CA . VAL A 1 93 ? 10.125 -0.253 -14.156 1 96.12 93 VAL A CA 1
ATOM 750 C C . VAL A 1 93 ? 9.844 1.13 -13.57 1 96.12 93 VAL A C 1
ATOM 752 O O . VAL A 1 93 ? 10.719 1.991 -13.539 1 96.12 93 VAL A O 1
ATOM 755 N N . ALA A 1 94 ? 8.672 1.368 -13.031 1 97.69 94 ALA A N 1
ATOM 756 C CA . ALA A 1 94 ? 8.172 2.664 -12.578 1 97.69 94 ALA A CA 1
ATOM 757 C C . ALA A 1 94 ? 9.047 3.229 -11.461 1 97.69 94 ALA A C 1
ATOM 759 O O . ALA A 1 94 ? 9.367 4.418 -11.453 1 97.69 94 ALA A O 1
ATOM 760 N N . HIS A 1 95 ? 9.438 2.369 -10.453 1 98.19 95 HIS A N 1
ATOM 761 C CA . HIS A 1 95 ? 10.133 2.918 -9.297 1 98.19 95 HIS A CA 1
ATOM 762 C C . HIS A 1 95 ? 11.547 3.354 -9.664 1 98.19 95 HIS A C 1
ATOM 764 O O . HIS A 1 95 ? 12.18 4.113 -8.93 1 98.19 95 HIS A O 1
ATOM 770 N N . LYS A 1 96 ? 12.117 2.812 -10.781 1 97.56 96 LYS A N 1
ATOM 771 C CA . LYS A 1 96 ? 13.406 3.303 -11.266 1 97.56 96 LYS A CA 1
ATOM 772 C C . LYS A 1 96 ? 13.258 4.668 -11.93 1 97.56 96 LYS A C 1
ATOM 774 O O . LYS A 1 96 ? 14.203 5.457 -11.953 1 97.56 96 LYS A O 1
ATOM 779 N N . VAL A 1 97 ? 12.125 4.992 -12.461 1 97.5 97 VAL A N 1
ATOM 780 C CA . VAL A 1 97 ? 11.859 6.258 -13.133 1 97.5 97 VAL A CA 1
ATOM 781 C C . VAL A 1 97 ? 11.367 7.293 -12.125 1 97.5 97 VAL A C 1
ATOM 783 O O . VAL A 1 97 ? 11.852 8.43 -12.109 1 97.5 97 VAL A O 1
ATOM 786 N N . TYR A 1 98 ? 10.484 6.93 -11.25 1 97.81 98 TYR A N 1
ATOM 787 C CA . TYR A 1 98 ? 9.766 7.891 -10.414 1 97.81 98 TYR A CA 1
ATOM 788 C C . TYR A 1 98 ? 10.219 7.793 -8.961 1 97.81 98 TYR A C 1
ATOM 790 O O . TYR A 1 98 ? 9.836 8.617 -8.133 1 97.81 98 TYR A O 1
ATOM 798 N N . GLY A 1 99 ? 11.031 6.805 -8.68 1 97.56 99 GLY A N 1
ATOM 799 C CA . GLY A 1 99 ? 11.445 6.562 -7.305 1 97.56 99 GLY A CA 1
ATOM 800 C C . GLY A 1 99 ? 10.492 5.656 -6.543 1 97.56 99 GLY A C 1
ATOM 801 O O . GLY A 1 99 ? 9.312 5.559 -6.883 1 97.56 99 GLY A O 1
ATOM 802 N N . VAL A 1 100 ? 11.016 5.012 -5.492 1 98.12 100 VAL A N 1
ATOM 803 C CA . VAL A 1 100 ? 10.273 4.066 -4.668 1 98.12 100 VAL A CA 1
ATOM 804 C C . VAL A 1 100 ? 9.117 4.785 -3.971 1 98.12 100 VAL A C 1
ATOM 806 O O . VAL A 1 100 ? 7.977 4.324 -4.016 1 98.12 100 VAL A O 1
ATOM 809 N N . PRO A 1 101 ? 9.328 6.035 -3.434 1 98.38 101 PRO A N 1
ATOM 810 C CA . PRO A 1 101 ? 8.266 6.676 -2.654 1 98.38 101 PRO A CA 1
ATOM 811 C C . PRO A 1 101 ? 7.016 6.961 -3.482 1 98.38 101 PRO A C 1
ATOM 813 O O . PRO A 1 101 ? 5.918 6.539 -3.111 1 98.38 101 PRO A O 1
ATOM 816 N N . GLN A 1 102 ? 7.195 7.582 -4.621 1 98.19 102 GLN A N 1
ATOM 817 C CA . GLN A 1 102 ? 6.047 7.938 -5.449 1 98.19 102 GLN A CA 1
ATOM 818 C C . GLN A 1 102 ? 5.352 6.691 -5.992 1 98.19 102 GLN A C 1
ATOM 820 O O . GLN A 1 102 ? 4.125 6.645 -6.078 1 98.19 102 GLN A O 1
ATOM 825 N N . THR A 1 103 ? 6.156 5.695 -6.348 1 98.69 103 THR A N 1
ATOM 826 C CA . THR A 1 103 ? 5.602 4.469 -6.91 1 98.69 103 THR A CA 1
ATOM 827 C C . THR A 1 103 ? 4.715 3.76 -5.895 1 98.69 103 THR A C 1
ATOM 829 O O . THR A 1 103 ? 3.596 3.352 -6.215 1 98.69 103 THR A O 1
ATOM 832 N N . ILE A 1 104 ? 5.176 3.631 -4.645 1 98.69 104 ILE A N 1
ATOM 833 C CA . ILE A 1 104 ? 4.41 2.92 -3.629 1 98.69 104 ILE A CA 1
ATOM 834 C C . ILE A 1 104 ? 3.178 3.734 -3.246 1 98.69 104 ILE A C 1
ATOM 836 O O . ILE A 1 104 ? 2.098 3.178 -3.035 1 98.69 104 ILE A O 1
ATOM 840 N N . ASN A 1 105 ? 3.268 5.055 -3.158 1 98.81 105 ASN A N 1
ATOM 841 C CA . ASN A 1 105 ? 2.105 5.887 -2.869 1 98.81 105 ASN A CA 1
ATOM 842 C C . ASN A 1 105 ? 1.042 5.766 -3.955 1 98.81 105 ASN A C 1
ATOM 844 O O . ASN A 1 105 ? -0.146 5.637 -3.656 1 98.81 105 ASN A O 1
ATOM 848 N N . THR A 1 106 ? 1.512 5.828 -5.191 1 98.88 106 THR A N 1
ATOM 849 C CA . THR A 1 106 ? 0.603 5.688 -6.324 1 98.88 106 THR A CA 1
ATOM 850 C C . THR A 1 106 ? -0.103 4.336 -6.289 1 98.88 106 THR A C 1
ATOM 852 O O . THR A 1 106 ? -1.32 4.262 -6.473 1 98.88 106 THR A O 1
ATOM 855 N N . ALA A 1 107 ? 0.649 3.297 -6.07 1 98.81 107 ALA A N 1
ATOM 856 C CA . ALA A 1 107 ? 0.069 1.957 -6.035 1 98.81 107 ALA A CA 1
ATOM 857 C C . ALA A 1 107 ? -1.021 1.859 -4.973 1 98.81 107 ALA A C 1
ATOM 859 O O . ALA A 1 107 ? -2.117 1.363 -5.242 1 98.81 107 ALA A O 1
ATOM 860 N N . ASN A 1 108 ? -0.714 2.324 -3.754 1 98.69 108 ASN A N 1
ATOM 861 C CA . ASN A 1 108 ? -1.703 2.307 -2.682 1 98.69 108 ASN A CA 1
ATOM 862 C C . ASN A 1 108 ? -2.922 3.156 -3.027 1 98.69 108 ASN A C 1
ATOM 864 O O . ASN A 1 108 ? -4.059 2.758 -2.764 1 98.69 108 ASN A O 1
ATOM 868 N N . TYR A 1 109 ? -2.66 4.359 -3.592 1 98.75 109 TYR A N 1
ATOM 869 C CA . TYR A 1 109 ? -3.75 5.23 -4.02 1 98.75 109 TYR A CA 1
ATOM 870 C C . TYR A 1 109 ? -4.68 4.508 -4.988 1 98.75 109 TYR A C 1
ATOM 872 O O . TYR A 1 109 ? -5.902 4.582 -4.859 1 98.75 109 TYR A O 1
ATOM 880 N N . VAL A 1 110 ? -4.133 3.764 -5.891 1 98.88 110 VAL A N 1
ATOM 881 C CA . VAL A 1 110 ? -4.902 3.072 -6.922 1 98.88 110 VAL A CA 1
ATOM 882 C C . VAL A 1 110 ? -5.695 1.929 -6.293 1 98.88 110 VAL A C 1
ATOM 884 O O . VAL A 1 110 ? -6.824 1.645 -6.711 1 98.88 110 VAL A O 1
ATOM 887 N N . TYR A 1 111 ? -5.16 1.215 -5.258 1 98.69 111 TYR A N 1
ATOM 888 C CA . TYR A 1 111 ? -5.957 0.238 -4.523 1 98.69 111 TYR A CA 1
ATOM 889 C C . TYR A 1 111 ? -7.262 0.855 -4.035 1 98.69 111 TYR A C 1
ATOM 891 O O . TYR A 1 111 ? -8.336 0.27 -4.203 1 98.69 111 TYR A O 1
ATOM 899 N N . PHE A 1 112 ? -7.168 2.051 -3.482 1 98.5 112 PHE A N 1
ATOM 900 C CA . PHE A 1 112 ? -8.344 2.68 -2.896 1 98.5 112 PHE A CA 1
ATOM 901 C C . PHE A 1 112 ? -9.234 3.281 -3.98 1 98.5 112 PHE A C 1
ATOM 903 O O . PHE A 1 112 ? -10.453 3.363 -3.816 1 98.5 112 PHE A O 1
ATOM 910 N N . LEU A 1 113 ? -8.625 3.691 -5.125 1 98.5 113 LEU A N 1
ATOM 911 C CA . LEU A 1 113 ? -9.445 4.062 -6.273 1 98.5 113 LEU A CA 1
ATOM 912 C C . LEU A 1 113 ? -10.273 2.875 -6.758 1 98.5 113 LEU A C 1
ATOM 914 O O . LEU A 1 113 ? -11.43 3.037 -7.141 1 98.5 113 LEU A O 1
ATOM 918 N N . ALA A 1 114 ? -9.625 1.688 -6.762 1 98.38 114 ALA A N 1
ATOM 919 C CA . ALA A 1 114 ? -10.344 0.478 -7.145 1 98.38 114 ALA A CA 1
ATOM 920 C C . ALA A 1 114 ? -11.523 0.221 -6.207 1 98.38 114 ALA A C 1
ATOM 922 O O . ALA A 1 114 ? -12.594 -0.194 -6.645 1 98.38 114 ALA A O 1
ATOM 923 N N . PHE A 1 115 ? -11.375 0.48 -4.934 1 97.56 115 PHE A N 1
ATOM 924 C CA . PHE A 1 115 ? -12.461 0.339 -3.975 1 97.56 115 PHE A CA 1
ATOM 925 C C . PHE A 1 115 ? -13.578 1.34 -4.27 1 97.56 115 PHE A C 1
ATOM 927 O O . PHE A 1 115 ? -14.758 1.025 -4.113 1 97.56 115 PHE A O 1
ATOM 934 N N . LYS A 1 116 ? -13.18 2.545 -4.645 1 96.75 116 LYS A N 1
ATOM 935 C CA . LYS A 1 116 ? -14.188 3.529 -5.031 1 96.75 116 LYS A CA 1
ATOM 936 C C . LYS A 1 116 ? -15.039 3.018 -6.188 1 96.75 116 LYS A C 1
ATOM 938 O O . LYS A 1 116 ? -16.266 3.145 -6.168 1 96.75 116 LYS A O 1
ATOM 943 N N . GLU A 1 117 ? -14.359 2.404 -7.176 1 95.62 117 GLU A N 1
ATOM 944 C CA . GLU A 1 117 ? -15.07 1.794 -8.289 1 95.62 117 GLU A CA 1
ATOM 945 C C . GLU A 1 117 ? -15.969 0.652 -7.816 1 95.62 117 GLU A C 1
ATOM 947 O O . GLU A 1 117 ? -17.094 0.494 -8.297 1 95.62 117 GLU A O 1
ATOM 952 N N . LEU A 1 118 ? -15.477 -0.141 -6.93 1 95.62 118 LEU A N 1
ATOM 953 C CA . LEU A 1 118 ? -16.203 -1.277 -6.383 1 95.62 118 LEU A CA 1
ATOM 954 C C . LEU A 1 118 ? -17.484 -0.817 -5.684 1 95.62 118 LEU A C 1
ATOM 956 O O . LEU A 1 118 ? -18.547 -1.438 -5.836 1 95.62 118 LEU A O 1
ATOM 960 N N . LEU A 1 119 ? -17.391 0.265 -4.918 1 91.31 119 LEU A N 1
ATOM 961 C CA . LEU A 1 119 ? -18.547 0.818 -4.219 1 91.31 119 LEU A CA 1
ATOM 962 C C . LEU A 1 119 ? -19.594 1.334 -5.207 1 91.31 119 LEU A C 1
ATOM 964 O O . LEU A 1 119 ? -20.797 1.236 -4.957 1 91.31 119 LEU A O 1
ATOM 968 N N . SER A 1 120 ? -19.109 1.837 -6.297 1 86.81 120 SER A N 1
ATOM 969 C CA . SER A 1 120 ? -20.031 2.297 -7.332 1 86.81 120 SER A CA 1
ATOM 970 C C . SER A 1 120 ? -20.75 1.124 -8 1 86.81 120 SER A C 1
ATOM 972 O O . SER A 1 120 ? -21.906 1.248 -8.422 1 86.81 120 SER A O 1
ATOM 974 N N . LEU A 1 121 ? -20.078 0.043 -8.164 1 85 121 LEU A N 1
ATOM 975 C CA . LEU A 1 121 ? -20.656 -1.177 -8.711 1 85 121 LEU A CA 1
ATOM 976 C C . LEU A 1 121 ? -21.766 -1.703 -7.816 1 85 121 LEU A C 1
ATOM 978 O O . LEU A 1 121 ? -22.781 -2.195 -8.312 1 85 121 LEU A O 1
ATOM 982 N N . LYS A 1 122 ? -21.547 -1.571 -6.516 1 72.31 122 LYS A N 1
ATOM 983 C CA . LYS A 1 122 ? -22.516 -2.033 -5.523 1 72.31 122 LYS A CA 1
ATOM 984 C C . LYS A 1 122 ? -23.844 -1.276 -5.648 1 72.31 122 LYS A C 1
ATOM 986 O O . LYS A 1 122 ? -24.906 -1.869 -5.531 1 72.31 122 LYS A O 1
ATOM 991 N N . GLU A 1 123 ? -23.812 0.011 -5.777 1 66.88 123 GLU A N 1
ATOM 992 C CA . GLU A 1 123 ? -25 0.849 -5.844 1 66.88 123 GLU A CA 1
ATOM 993 C C . GLU A 1 123 ? -25.766 0.606 -7.141 1 66.88 123 GLU A C 1
ATOM 995 O O . GLU A 1 123 ? -26.984 0.845 -7.203 1 66.88 123 GLU A O 1
ATOM 1000 N N . GLY A 1 124 ? -25.484 -0.399 -8.07 1 56.09 124 GLY A N 1
ATOM 1001 C CA . GLY A 1 124 ? -26.156 -0.989 -9.219 1 56.09 124 GLY A CA 1
ATOM 1002 C C . GLY A 1 124 ? -26.219 -0.057 -10.414 1 56.09 124 GLY A C 1
ATOM 1003 O O . GLY A 1 124 ? -26.922 0.959 -10.375 1 56.09 124 GLY A O 1
ATOM 1004 N N . THR A 1 125 ? -25.219 0.176 -11.242 1 49.41 125 THR A N 1
ATOM 1005 C CA . THR A 1 125 ? -25.594 0.856 -12.477 1 49.41 125 THR A CA 1
ATOM 1006 C C . THR A 1 125 ? -26.797 0.183 -13.117 1 49.41 125 THR A C 1
ATOM 1008 O O . THR A 1 125 ? -27.781 0.85 -13.461 1 49.41 125 THR A O 1
ATOM 1011 N N . SER A 1 126 ? -26.562 -0.936 -13.953 1 44.97 126 SER A N 1
ATOM 1012 C CA . SER A 1 126 ? -27.531 -1.615 -14.812 1 44.97 126 SER A CA 1
ATOM 1013 C C . SER A 1 126 ? -28 -2.922 -14.188 1 44.97 126 SER A C 1
ATOM 1015 O O . SER A 1 126 ? -27.625 -4.004 -14.633 1 44.97 126 SER A O 1
ATOM 1017 N N . GLY A 1 127 ? -28.422 -3.025 -12.773 1 52.12 127 GLY A N 1
ATOM 1018 C CA . GLY A 1 127 ? -29.125 -4.176 -12.227 1 52.12 127 GLY A CA 1
ATOM 1019 C C . GLY A 1 127 ? -28.578 -4.625 -10.883 1 52.12 127 GLY A C 1
ATOM 1020 O O . GLY A 1 127 ? -27.469 -4.258 -10.508 1 52.12 127 GLY A O 1
ATOM 1021 N N . LYS A 1 128 ? -29.469 -5.082 -9.789 1 56.16 128 LYS A N 1
ATOM 1022 C CA . LYS A 1 128 ? -29.375 -5.555 -8.406 1 56.16 128 LYS A CA 1
ATOM 1023 C C . LYS A 1 128 ? -28.328 -6.668 -8.289 1 56.16 128 LYS A C 1
ATOM 1025 O O . LYS A 1 128 ? -28.125 -7.434 -9.227 1 56.16 128 LYS A O 1
ATOM 1030 N N . ASN A 1 129 ? -27.344 -6.469 -7.441 1 60.28 129 ASN A N 1
ATOM 1031 C CA . ASN A 1 129 ? -26.672 -7.668 -6.941 1 60.28 129 ASN A CA 1
ATOM 1032 C C . ASN A 1 129 ? -27.625 -8.859 -6.91 1 60.28 129 ASN A C 1
ATOM 1034 O O . ASN A 1 129 ? -28.625 -8.844 -6.199 1 60.28 129 ASN A O 1
ATOM 1038 N N . LEU A 1 130 ? -27.391 -9.625 -8.039 1 64 130 LEU A N 1
ATOM 1039 C CA . LEU A 1 130 ? -28.328 -10.734 -8.195 1 64 130 LEU A CA 1
ATOM 1040 C C . LEU A 1 130 ? -28.094 -11.797 -7.121 1 64 130 LEU A C 1
ATOM 1042 O O . LEU A 1 130 ? -28.859 -12.758 -7.02 1 64 130 LEU A O 1
ATOM 1046 N N . THR A 1 131 ? -26.953 -11.461 -6.445 1 68.06 131 THR A N 1
ATOM 1047 C CA . THR A 1 131 ? -26.656 -12.383 -5.359 1 68.06 131 THR A CA 1
ATOM 1048 C C . THR A 1 131 ? -26.609 -11.656 -4.02 1 68.06 131 THR A C 1
ATOM 1050 O O . THR A 1 131 ? -26.641 -10.422 -3.977 1 68.06 131 THR A O 1
ATOM 1053 N N . ASN A 1 132 ? -26.797 -12.297 -2.969 1 78.25 132 ASN A N 1
ATOM 1054 C CA . ASN A 1 132 ? -26.719 -11.758 -1.614 1 78.25 132 ASN A CA 1
ATOM 1055 C C . ASN A 1 132 ? -25.266 -11.594 -1.166 1 78.25 132 ASN A C 1
ATOM 1057 O O . ASN A 1 132 ? -25 -11.469 0.029 1 78.25 132 ASN A O 1
ATOM 1061 N N . VAL A 1 133 ? -24.422 -11.523 -2.203 1 84.38 133 VAL A N 1
ATOM 1062 C CA . VAL A 1 133 ? -23 -11.469 -1.864 1 84.38 133 VAL A CA 1
ATOM 1063 C C . VAL A 1 133 ? -22.594 -10.016 -1.628 1 84.38 133 VAL A C 1
ATOM 1065 O O . VAL A 1 133 ? -22.953 -9.125 -2.398 1 84.38 133 VAL A O 1
ATOM 1068 N N . ASP A 1 134 ? -21.922 -9.758 -0.481 1 89.94 134 ASP A N 1
ATOM 1069 C CA . ASP A 1 134 ? -21.25 -8.477 -0.274 1 89.94 134 ASP A CA 1
ATOM 1070 C C . ASP A 1 134 ? -19.938 -8.406 -1.069 1 89.94 134 ASP A C 1
ATOM 1072 O O . ASP A 1 134 ? -18.906 -8.906 -0.624 1 89.94 134 ASP A O 1
ATOM 1076 N N . VAL A 1 135 ? -19.969 -7.707 -2.219 1 92.94 135 VAL A N 1
ATOM 1077 C CA . VAL A 1 135 ? -18.844 -7.723 -3.156 1 92.94 135 VAL A CA 1
ATOM 1078 C C . VAL A 1 135 ? -17.656 -6.988 -2.553 1 92.94 135 VAL A C 1
ATOM 1080 O O . VAL A 1 135 ? -16.5 -7.309 -2.852 1 92.94 135 VAL A O 1
ATOM 1083 N N . THR A 1 136 ? -17.938 -5.996 -1.681 1 93.25 136 THR A N 1
ATOM 1084 C CA . THR A 1 136 ? -16.844 -5.289 -1.032 1 93.25 136 THR A CA 1
ATOM 1085 C C . THR A 1 136 ? -16.078 -6.223 -0.096 1 93.25 136 THR A C 1
ATOM 1087 O O . THR A 1 136 ? -14.844 -6.266 -0.125 1 93.25 136 THR A O 1
ATOM 1090 N N . ALA A 1 137 ? -16.797 -6.98 0.691 1 94.38 137 ALA A N 1
ATOM 1091 C CA . ALA A 1 137 ? -16.188 -7.945 1.596 1 94.38 137 ALA A CA 1
ATOM 1092 C C . ALA A 1 137 ? -15.445 -9.031 0.818 1 94.38 137 ALA A C 1
ATOM 1094 O O . ALA A 1 137 ? -14.344 -9.445 1.203 1 94.38 137 ALA A O 1
ATOM 1095 N N . MET A 1 138 ? -16.078 -9.453 -0.216 1 95.31 138 MET A N 1
ATOM 1096 C CA . MET A 1 138 ? -15.5 -10.508 -1.046 1 95.31 138 MET A CA 1
ATOM 1097 C C . MET A 1 138 ? -14.18 -10.062 -1.661 1 95.31 138 MET A C 1
ATOM 1099 O O . MET A 1 138 ? -13.18 -10.781 -1.588 1 95.31 138 MET A O 1
ATOM 1103 N N . VAL A 1 139 ? -14.156 -8.859 -2.238 1 97.5 139 VAL A N 1
ATOM 1104 C CA . VAL A 1 139 ? -12.945 -8.336 -2.863 1 97.5 139 VAL A CA 1
ATOM 1105 C C . VAL A 1 139 ? -11.867 -8.102 -1.799 1 97.5 139 VAL A C 1
ATOM 1107 O O . VAL A 1 139 ? -10.695 -8.422 -2.01 1 97.5 139 VAL A O 1
ATOM 1110 N N . ASN A 1 140 ? -12.234 -7.555 -0.685 1 97.56 140 ASN A N 1
ATOM 1111 C CA . ASN A 1 140 ? -11.281 -7.344 0.401 1 97.56 140 ASN A CA 1
ATOM 1112 C C . ASN A 1 140 ? -10.625 -8.648 0.834 1 97.56 140 ASN A C 1
ATOM 1114 O O . ASN A 1 140 ? -9.422 -8.695 1.098 1 97.56 140 ASN A O 1
ATOM 1118 N N . GLU A 1 141 ? -11.398 -9.688 0.929 1 97 141 GLU A N 1
ATOM 1119 C CA . GLU A 1 141 ? -10.867 -10.984 1.316 1 97 141 GLU A CA 1
ATOM 1120 C C . GLU A 1 141 ? -9.828 -11.477 0.309 1 97 141 GLU A C 1
ATOM 1122 O O . GLU A 1 141 ? -8.805 -12.047 0.691 1 97 141 GLU A O 1
ATOM 1127 N N . GLU A 1 142 ? -10.117 -11.312 -0.898 1 97.5 142 GLU A N 1
ATOM 1128 C CA . GLU A 1 142 ? -9.164 -11.742 -1.92 1 97.5 142 GLU A CA 1
ATOM 1129 C C . GLU A 1 142 ? -7.902 -10.891 -1.897 1 97.5 142 GLU A C 1
ATOM 1131 O O . GLU A 1 142 ? -6.809 -11.391 -2.178 1 97.5 142 GLU A O 1
ATOM 1136 N N . LEU A 1 143 ? -8.062 -9.602 -1.576 1 98.31 143 LEU A N 1
ATOM 1137 C CA . LEU A 1 143 ? -6.875 -8.766 -1.433 1 98.31 143 LEU A CA 1
ATOM 1138 C C . LEU A 1 143 ? -6.039 -9.211 -0.235 1 98.31 143 LEU A C 1
ATOM 1140 O O . LEU A 1 143 ? -4.809 -9.172 -0.28 1 98.31 143 LEU A O 1
ATOM 1144 N N . LEU A 1 144 ? -6.691 -9.625 0.832 1 98 144 LEU A N 1
ATOM 1145 C CA . LEU A 1 144 ? -5.973 -10.227 1.945 1 98 144 LEU A CA 1
ATOM 1146 C C . LEU A 1 144 ? -5.219 -11.477 1.492 1 98 144 LEU A C 1
ATOM 1148 O O . LEU A 1 144 ? -4.039 -11.641 1.803 1 98 144 LEU A O 1
ATOM 1152 N N . ASN A 1 145 ? -5.891 -12.328 0.713 1 97.31 145 ASN A N 1
ATOM 1153 C CA . ASN A 1 145 ? -5.262 -13.547 0.215 1 97.31 145 ASN A CA 1
ATOM 1154 C C . ASN A 1 145 ? -4.055 -13.234 -0.667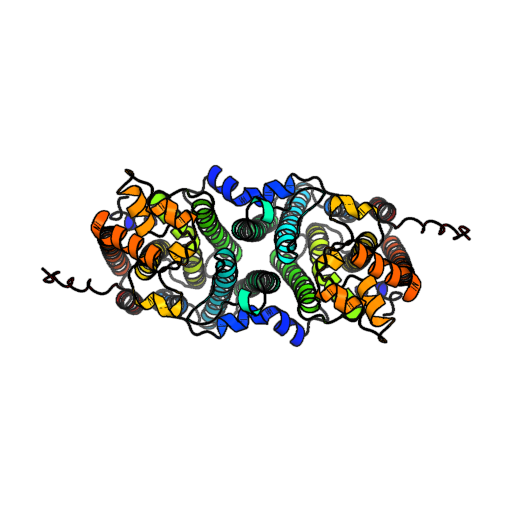 1 97.31 145 ASN A C 1
ATOM 1156 O O . ASN A 1 145 ? -3.025 -13.906 -0.582 1 97.31 145 ASN A O 1
ATOM 1160 N N . LEU A 1 146 ? -4.25 -12.242 -1.507 1 97.88 146 LEU A N 1
ATOM 1161 C CA . LEU A 1 146 ? -3.162 -11.82 -2.379 1 97.88 146 LEU A CA 1
ATOM 1162 C C . LEU A 1 146 ? -1.926 -11.453 -1.567 1 97.88 146 LEU A C 1
ATOM 1164 O O . LEU A 1 146 ? -0.821 -11.906 -1.865 1 97.88 146 LEU A O 1
ATOM 1168 N N . HIS A 1 147 ? -2.104 -10.68 -0.524 1 98.31 147 HIS A N 1
ATOM 1169 C CA . HIS A 1 147 ? -0.977 -10.211 0.273 1 98.31 147 HIS A CA 1
ATOM 1170 C C . HIS A 1 147 ? -0.43 -11.32 1.166 1 98.31 147 HIS A C 1
ATOM 1172 O O . HIS A 1 147 ? 0.757 -11.328 1.499 1 98.31 147 HIS A O 1
ATOM 1178 N N . ARG A 1 148 ? -1.287 -12.281 1.572 1 98.06 148 ARG A N 1
ATOM 1179 C CA . ARG A 1 148 ? -0.805 -13.477 2.262 1 98.06 148 ARG A CA 1
ATOM 1180 C C . ARG A 1 148 ? 0.139 -14.273 1.371 1 98.06 148 ARG A C 1
ATOM 1182 O O . ARG A 1 148 ? 1.25 -14.617 1.784 1 98.06 148 ARG A O 1
ATOM 1189 N N . GLY A 1 149 ? -0.322 -14.562 0.163 1 98 149 GLY A N 1
ATOM 1190 C CA . GLY A 1 149 ? 0.539 -15.258 -0.778 1 98 149 GLY A CA 1
ATOM 1191 C C . GLY A 1 149 ? 1.844 -14.531 -1.046 1 98 149 GLY A C 1
ATOM 1192 O O . GLY A 1 149 ? 2.918 -15.141 -1.003 1 98 149 GLY A O 1
ATOM 1193 N N . GLN A 1 150 ? 1.784 -13.203 -1.3 1 98.25 150 GLN A N 1
ATOM 1194 C CA . GLN A 1 150 ? 2.969 -12.383 -1.545 1 98.25 150 GLN A CA 1
ATOM 1195 C C . GLN A 1 150 ? 3.877 -12.352 -0.319 1 98.25 150 GLN A C 1
ATOM 1197 O O . GLN A 1 150 ? 5.102 -12.406 -0.445 1 98.25 150 GLN A O 1
ATOM 1202 N N . GLY A 1 151 ? 3.258 -12.227 0.855 1 98.25 151 GLY A N 1
ATOM 1203 C CA . GLY A 1 151 ? 4.023 -12.234 2.092 1 98.25 151 GLY A CA 1
ATOM 1204 C C . GLY A 1 151 ? 4.836 -13.5 2.283 1 98.25 151 GLY A C 1
ATOM 1205 O O . GLY A 1 151 ? 5.992 -13.445 2.709 1 98.25 151 GLY A O 1
ATOM 1206 N N . MET A 1 152 ? 4.266 -14.617 1.998 1 98.19 152 MET A N 1
ATOM 1207 C CA . MET A 1 152 ? 4.977 -15.883 2.141 1 98.19 152 MET A CA 1
ATOM 1208 C C . MET A 1 152 ? 6.094 -16 1.108 1 98.19 152 MET A C 1
ATOM 1210 O O . MET A 1 152 ? 7.172 -16.516 1.408 1 98.19 152 MET A O 1
ATOM 1214 N N . GLU A 1 153 ? 5.844 -15.547 -0.1 1 98.25 153 GLU A N 1
ATOM 1215 C CA . GLU A 1 153 ? 6.914 -15.531 -1.09 1 98.25 153 GLU A CA 1
ATOM 1216 C C . GLU A 1 153 ? 8.125 -14.75 -0.584 1 98.25 153 GLU A C 1
ATOM 1218 O O . GLU A 1 153 ? 9.258 -15.203 -0.699 1 98.25 153 GLU A O 1
ATOM 1223 N N . LEU A 1 154 ? 7.852 -13.57 -0.063 1 98.25 154 LEU A N 1
ATOM 1224 C CA . LEU A 1 154 ? 8.914 -12.711 0.454 1 98.25 154 LEU A CA 1
ATOM 1225 C C . LEU A 1 154 ? 9.617 -13.375 1.634 1 98.25 154 LEU A C 1
ATOM 1227 O O . LEU A 1 154 ? 10.844 -13.289 1.759 1 98.25 154 LEU A O 1
ATOM 1231 N N . PHE A 1 155 ? 8.812 -14.008 2.502 1 98.19 155 PHE A N 1
ATOM 1232 C CA . PHE A 1 155 ? 9.383 -14.695 3.656 1 98.19 155 PHE A CA 1
ATOM 1233 C C . PHE A 1 155 ? 10.336 -15.797 3.217 1 98.19 155 PHE A C 1
ATOM 1235 O O . PHE A 1 155 ? 11.453 -15.891 3.715 1 98.19 155 PHE A O 1
ATOM 1242 N N . TYR A 1 156 ? 9.875 -16.656 2.291 1 98.25 156 TYR A N 1
ATOM 1243 C CA . TYR A 1 156 ? 10.719 -17.75 1.794 1 98.25 156 TYR A CA 1
ATOM 1244 C C . TYR A 1 156 ? 12.016 -17.203 1.206 1 98.25 156 TYR A C 1
ATOM 1246 O O . TYR A 1 156 ? 13.102 -17.688 1.519 1 98.25 156 TYR A O 1
ATOM 1254 N N . ARG A 1 157 ? 11.898 -16.188 0.406 1 97.56 157 ARG A N 1
ATOM 1255 C CA . ARG A 1 157 ? 13.039 -15.562 -0.259 1 97.56 157 ARG A CA 1
ATOM 1256 C C . ARG A 1 157 ? 14.016 -14.984 0.759 1 97.56 157 ARG A C 1
ATOM 1258 O O . ARG A 1 157 ? 15.203 -15.32 0.75 1 97.56 157 ARG A O 1
ATOM 1265 N N . ASP A 1 158 ? 13.484 -14.188 1.691 1 95.88 158 ASP A N 1
ATOM 1266 C CA . ASP A 1 158 ? 14.352 -13.375 2.543 1 95.88 158 ASP A CA 1
ATOM 1267 C C . ASP A 1 158 ? 14.898 -14.195 3.707 1 95.88 158 ASP A C 1
ATOM 1269 O O . ASP A 1 158 ? 15.914 -13.828 4.305 1 95.88 158 ASP A O 1
ATOM 1273 N N . SER A 1 159 ? 14.242 -15.289 4.066 1 96.38 159 SER A N 1
ATOM 1274 C CA . SER A 1 159 ? 14.75 -16.188 5.102 1 96.38 159 SER A CA 1
ATOM 1275 C C . SER A 1 159 ? 15.5 -17.359 4.492 1 96.38 159 SER A C 1
ATOM 1277 O O . SER A 1 159 ? 16.016 -18.219 5.219 1 96.38 159 SER A O 1
ATOM 1279 N N . LEU A 1 160 ? 15.547 -17.422 3.178 1 96.94 160 LEU A N 1
ATOM 1280 C CA . LEU A 1 160 ? 16.172 -18.516 2.449 1 96.94 160 LEU A CA 1
ATOM 1281 C C . LEU A 1 160 ? 15.609 -19.859 2.902 1 96.94 160 LEU A C 1
ATOM 1283 O O . LEU A 1 160 ? 16.375 -20.781 3.219 1 96.94 160 LEU A O 1
ATOM 1287 N N . THR A 1 161 ? 14.328 -19.922 3.061 1 97.31 161 THR A N 1
ATOM 1288 C CA . THR A 1 161 ? 13.602 -21.141 3.42 1 97.31 161 THR A CA 1
ATOM 1289 C C . THR A 1 161 ? 12.859 -21.703 2.213 1 97.31 161 THR A C 1
ATOM 1291 O O . THR A 1 161 ? 11.883 -21.109 1.749 1 97.31 161 THR A O 1
ATOM 1294 N N . CYS A 1 162 ? 13.312 -22.812 1.734 1 98.19 162 CYS A N 1
ATOM 1295 C CA . CYS A 1 162 ? 12.664 -23.438 0.587 1 98.19 162 CYS A CA 1
ATOM 1296 C C . CYS A 1 162 ? 11.32 -24.031 0.979 1 98.19 162 CYS A C 1
ATOM 1298 O O . CYS A 1 162 ? 11.258 -24.922 1.827 1 98.19 162 CYS A O 1
ATOM 1300 N N . PRO A 1 163 ? 10.242 -23.562 0.406 1 98.12 163 PRO A N 1
ATOM 1301 C CA . PRO A 1 163 ? 8.938 -24.156 0.725 1 98.12 163 PRO A CA 1
ATOM 1302 C C . PRO A 1 163 ? 8.789 -25.562 0.176 1 98.12 163 PRO A C 1
ATOM 1304 O O . PRO A 1 163 ? 9.484 -25.953 -0.763 1 98.12 163 PRO A O 1
ATOM 1307 N N . THR A 1 164 ? 7.91 -26.344 0.845 1 97.56 164 THR A N 1
ATOM 1308 C CA . THR A 1 164 ? 7.43 -27.562 0.194 1 97.56 164 THR A CA 1
ATOM 1309 C C . THR A 1 164 ? 6.586 -27.219 -1.029 1 97.56 164 THR A C 1
ATOM 1311 O O . THR A 1 164 ? 6.172 -26.078 -1.208 1 97.56 164 THR A O 1
ATOM 1314 N N . GLU A 1 165 ? 6.371 -28.203 -1.903 1 97.38 165 GLU A N 1
ATOM 1315 C CA . GLU A 1 165 ? 5.512 -27.953 -3.059 1 97.38 165 GLU A CA 1
ATOM 1316 C C . GLU A 1 165 ? 4.09 -27.609 -2.627 1 97.38 165 GLU A C 1
ATOM 1318 O O . GLU A 1 165 ? 3.41 -26.828 -3.283 1 97.38 165 GLU A O 1
ATOM 1323 N N . GLU A 1 166 ? 3.609 -28.203 -1.538 1 95.56 166 GLU A N 1
ATOM 1324 C CA . GLU A 1 166 ? 2.297 -27.859 -0.995 1 95.56 166 GLU A CA 1
ATOM 1325 C C . GLU A 1 166 ? 2.236 -26.391 -0.564 1 95.56 166 GLU A C 1
ATOM 1327 O O . GLU A 1 166 ? 1.263 -25.703 -0.854 1 95.56 166 GLU A O 1
ATOM 1332 N N . GLU A 1 167 ? 3.275 -25.984 0.16 1 96.25 167 GLU A N 1
ATOM 1333 C CA . GLU A 1 167 ? 3.369 -24.594 0.588 1 96.25 167 GLU A CA 1
ATOM 1334 C C . GLU A 1 167 ? 3.443 -23.656 -0.61 1 96.25 167 GLU A C 1
ATOM 1336 O O . GLU A 1 167 ? 2.832 -22.578 -0.604 1 96.25 167 GLU A O 1
ATOM 1341 N N . TYR A 1 168 ? 4.188 -24.109 -1.611 1 97.62 168 TYR A N 1
ATOM 1342 C CA . TYR A 1 168 ? 4.289 -23.328 -2.838 1 97.62 168 TYR A CA 1
ATOM 1343 C C . TYR A 1 168 ? 2.922 -23.141 -3.486 1 97.62 168 TYR A C 1
ATOM 1345 O O . TYR A 1 168 ? 2.553 -22.031 -3.873 1 97.62 168 TYR A O 1
ATOM 1353 N N . VAL A 1 169 ? 2.193 -24.156 -3.586 1 96.94 169 VAL A N 1
ATOM 1354 C CA . VAL A 1 169 ? 0.883 -24.109 -4.223 1 96.94 169 VAL A CA 1
ATOM 1355 C C . VAL A 1 169 ? -0.048 -23.203 -3.418 1 96.94 169 VAL A C 1
ATOM 1357 O O . VAL A 1 169 ? -0.798 -22.406 -3.988 1 96.94 169 VAL A O 1
ATOM 1360 N N . GLN A 1 170 ? -0.027 -23.312 -2.094 1 95.38 170 GLN A N 1
ATOM 1361 C CA . GLN A 1 170 ? -0.823 -22.438 -1.244 1 95.38 170 GLN A CA 1
ATOM 1362 C C . GLN A 1 170 ? -0.448 -20.984 -1.461 1 95.38 170 GLN A C 1
ATOM 1364 O O . GLN A 1 170 ? -1.322 -20.109 -1.52 1 95.38 170 GLN A O 1
ATOM 1369 N N . MET A 1 171 ? 0.816 -20.734 -1.529 1 97 171 MET A N 1
ATOM 1370 C CA . MET A 1 171 ? 1.315 -19.375 -1.795 1 97 171 MET A CA 1
ATOM 1371 C C . MET A 1 171 ? 0.784 -18.859 -3.125 1 97 171 MET A C 1
ATOM 1373 O O . MET A 1 171 ? 0.298 -17.719 -3.201 1 97 171 MET A O 1
ATOM 1377 N N . VAL A 1 172 ? 0.768 -19.672 -4.148 1 97.25 172 VAL A N 1
ATOM 1378 C CA . VAL A 1 172 ? 0.337 -19.297 -5.492 1 97.25 172 VAL A CA 1
ATOM 1379 C C . VAL A 1 172 ? -1.166 -19.031 -5.496 1 97.25 172 VAL A C 1
ATOM 1381 O O . VAL A 1 172 ? -1.635 -18.109 -6.164 1 97.25 172 VAL A O 1
ATOM 1384 N N . LEU A 1 173 ? -1.892 -19.828 -4.734 1 96.62 173 LEU A N 1
ATOM 1385 C CA . LEU A 1 173 ? -3.336 -19.641 -4.645 1 96.62 173 LEU A CA 1
ATOM 1386 C C . LEU A 1 173 ? -3.664 -18.266 -4.066 1 96.62 173 LEU A C 1
ATOM 1388 O O . LEU A 1 173 ? -4.695 -17.672 -4.402 1 96.62 173 LEU A O 1
ATOM 1392 N N . GLY A 1 174 ? -2.807 -17.797 -3.182 1 96.06 174 GLY A N 1
ATOM 1393 C CA . GLY A 1 174 ? -2.975 -16.453 -2.662 1 96.06 174 GLY A CA 1
ATOM 1394 C C . GLY A 1 174 ? -2.498 -15.383 -3.621 1 96.06 174 GLY A C 1
ATOM 1395 O O . GLY A 1 174 ? -3.305 -14.609 -4.145 1 96.06 174 GLY A O 1
ATOM 1396 N N . LYS A 1 175 ? -1.218 -15.391 -3.945 1 96 175 LYS A N 1
ATOM 1397 C CA . LYS A 1 175 ? -0.557 -14.32 -4.68 1 96 175 LYS A CA 1
ATOM 1398 C C . LYS A 1 175 ? -1.115 -14.203 -6.098 1 96 175 LYS A C 1
ATOM 1400 O O . LYS A 1 175 ? -1.483 -13.109 -6.531 1 96 175 LYS A O 1
ATOM 1405 N N . THR A 1 176 ? -1.256 -15.242 -6.836 1 94.62 176 THR A N 1
ATOM 1406 C CA . THR A 1 176 ? -1.729 -15.25 -8.211 1 94.62 176 THR A CA 1
ATOM 1407 C C . THR A 1 176 ? -3.234 -15.492 -8.273 1 94.62 176 THR A C 1
ATOM 1409 O O . THR A 1 176 ? -3.955 -14.789 -8.984 1 94.62 176 THR A O 1
ATOM 1412 N N . GLY A 1 177 ? -3.709 -16.359 -7.504 1 96.25 177 GLY A N 1
ATOM 1413 C CA . GLY A 1 177 ? -5.109 -16.75 -7.523 1 96.25 177 GLY A CA 1
ATOM 1414 C C . GLY A 1 177 ? -6.043 -15.648 -7.07 1 96.25 177 GLY A C 1
ATOM 1415 O O . GLY A 1 177 ? -7.176 -15.555 -7.551 1 96.25 177 GLY A O 1
ATOM 1416 N N . GLY A 1 178 ? -5.582 -14.867 -6.141 1 95.5 178 GLY A N 1
ATOM 1417 C CA . GLY A 1 178 ? -6.422 -13.812 -5.59 1 95.5 178 GLY A CA 1
ATOM 1418 C C . GLY A 1 178 ? -6.977 -12.883 -6.652 1 95.5 178 GLY A C 1
ATOM 1419 O O . GLY A 1 178 ? -8.188 -12.641 -6.699 1 95.5 178 GLY A O 1
ATOM 1420 N N . LEU A 1 179 ? -6.168 -12.398 -7.508 1 95.88 179 LEU A N 1
ATOM 1421 C CA . LEU A 1 179 ? -6.594 -11.445 -8.523 1 95.88 179 LEU A CA 1
ATOM 1422 C C . LEU A 1 179 ? -7.504 -12.117 -9.547 1 95.88 179 LEU A C 1
ATOM 1424 O O . LEU A 1 179 ? -8.484 -11.516 -10 1 95.88 179 LEU A O 1
ATOM 1428 N N . PHE A 1 180 ? -7.215 -13.375 -9.922 1 96.5 180 PHE A N 1
ATOM 1429 C CA . PHE A 1 180 ? -8.078 -14.102 -10.844 1 96.5 180 PHE A CA 1
ATOM 1430 C C . PHE A 1 180 ? -9.453 -14.328 -10.227 1 96.5 180 PHE A C 1
ATOM 1432 O O . PHE A 1 180 ? -10.477 -14.172 -10.898 1 96.5 180 PHE A O 1
ATOM 1439 N N . ARG A 1 181 ? -9.453 -14.664 -8.992 1 97.31 181 ARG A N 1
ATOM 1440 C CA . ARG A 1 181 ? -10.719 -14.93 -8.32 1 97.31 181 ARG A CA 1
ATOM 1441 C C . ARG A 1 181 ? -11.539 -13.656 -8.18 1 97.31 181 ARG A C 1
ATOM 1443 O O . ARG A 1 181 ? -12.773 -13.688 -8.273 1 97.31 181 ARG A O 1
ATOM 1450 N N . ILE A 1 182 ? -10.891 -12.477 -7.93 1 97.81 182 ILE A N 1
ATOM 1451 C CA . ILE A 1 182 ? -11.625 -11.219 -7.848 1 97.81 182 ILE A CA 1
ATOM 1452 C C . ILE A 1 182 ? -12.43 -11.008 -9.125 1 97.81 182 ILE A C 1
ATOM 1454 O O . ILE A 1 182 ? -13.625 -10.695 -9.078 1 97.81 182 ILE A O 1
ATOM 1458 N N . ALA A 1 183 ? -11.805 -11.203 -10.258 1 97.75 183 ALA A N 1
ATOM 1459 C CA . ALA A 1 183 ? -12.469 -11 -11.539 1 97.75 183 ALA A CA 1
ATOM 1460 C C . ALA A 1 183 ? -13.688 -11.914 -11.68 1 97.75 183 ALA A C 1
ATOM 1462 O O . ALA A 1 183 ? -14.805 -11.438 -11.898 1 97.75 183 ALA A O 1
ATOM 1463 N N . VAL A 1 184 ? -13.523 -13.156 -11.453 1 97.81 184 VAL A N 1
ATOM 1464 C CA . VAL A 1 184 ? -14.562 -14.156 -11.719 1 97.81 184 VAL A CA 1
ATOM 1465 C C . VAL A 1 184 ? -15.656 -14.047 -10.664 1 97.81 184 VAL A C 1
ATOM 1467 O O . VAL A 1 184 ? -16.844 -14.172 -10.977 1 97.81 184 VAL A O 1
ATOM 1470 N N . LYS A 1 185 ? -15.273 -13.805 -9.414 1 96.75 185 LYS A N 1
ATOM 1471 C CA . LYS A 1 185 ? -16.266 -13.68 -8.352 1 96.75 185 LYS A CA 1
ATOM 1472 C C . LYS A 1 185 ? -17.141 -12.445 -8.57 1 96.75 185 LYS A C 1
ATOM 1474 O O . LYS A 1 185 ? -18.344 -12.477 -8.312 1 96.75 185 LYS A O 1
ATOM 1479 N N . LEU A 1 186 ? -16.547 -11.328 -8.953 1 96.56 186 LEU A N 1
ATOM 1480 C CA . LEU A 1 186 ? -17.344 -10.148 -9.273 1 96.56 186 LEU A CA 1
ATOM 1481 C C . LEU A 1 186 ? -18.312 -10.445 -10.406 1 96.56 186 LEU A C 1
ATOM 1483 O O . LEU A 1 186 ? -19.484 -10.039 -10.352 1 96.56 186 LEU A O 1
ATOM 1487 N N . MET A 1 187 ? -17.828 -11.156 -11.445 1 96.81 187 MET A N 1
ATOM 1488 C CA . MET A 1 187 ? -18.688 -11.523 -12.57 1 96.81 187 MET A CA 1
ATOM 1489 C C . MET A 1 187 ? -19.828 -12.438 -12.102 1 96.81 187 MET A C 1
ATOM 1491 O O . MET A 1 187 ? -20.984 -12.242 -12.484 1 96.81 187 MET A O 1
ATOM 1495 N N . MET A 1 188 ? -19.484 -13.438 -11.289 1 96.38 188 MET A N 1
ATOM 1496 C CA . MET A 1 188 ? -20.5 -14.344 -10.758 1 96.38 188 MET A CA 1
ATOM 1497 C C . MET A 1 188 ? -21.562 -13.586 -9.969 1 96.38 188 MET A C 1
ATOM 1499 O O . MET A 1 188 ? -22.75 -13.898 -10.055 1 96.38 188 MET A O 1
ATOM 1503 N N . ALA A 1 189 ? -21.125 -12.562 -9.25 1 94 189 ALA A N 1
ATOM 1504 C CA . ALA A 1 189 ? -22.031 -11.773 -8.43 1 94 189 ALA A CA 1
ATOM 1505 C C . ALA A 1 189 ? -23.016 -10.992 -9.297 1 94 189 ALA A C 1
ATOM 1507 O O . ALA A 1 189 ? -24.062 -10.555 -8.82 1 94 189 ALA A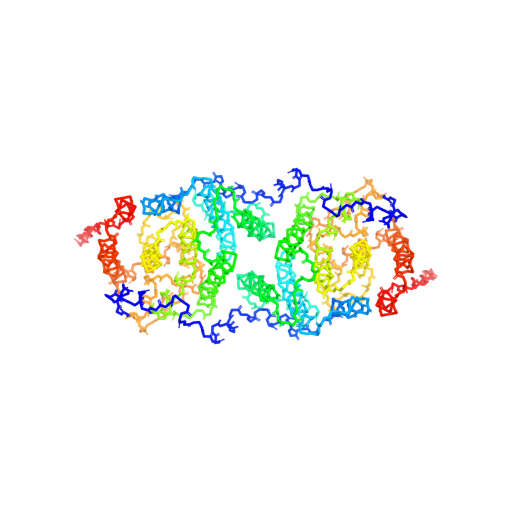 O 1
ATOM 1508 N N . ARG A 1 190 ? -22.703 -10.836 -10.547 1 93.06 190 ARG A N 1
ATOM 1509 C CA . ARG A 1 190 ? -23.531 -10.039 -11.445 1 93.06 190 ARG A CA 1
ATOM 1510 C C . ARG A 1 190 ? -24.141 -10.898 -12.547 1 93.06 190 ARG A C 1
ATOM 1512 O O . ARG A 1 190 ? -24.594 -10.383 -13.57 1 93.06 190 ARG A O 1
ATOM 1519 N N . SER A 1 191 ? -24.094 -12.156 -12.352 1 93.94 191 SER A N 1
ATOM 1520 C CA . SER A 1 191 ? -24.594 -13.125 -13.32 1 93.94 191 SER A CA 1
ATOM 1521 C C . SER A 1 191 ? -25.75 -13.93 -12.75 1 93.94 191 SER A C 1
ATOM 1523 O O . SER A 1 191 ? -25.906 -14.039 -11.531 1 93.94 191 SER A O 1
ATOM 1525 N N . LYS A 1 192 ? -26.578 -14.469 -13.602 1 93.12 192 LYS A N 1
ATOM 1526 C CA . LYS A 1 192 ? -27.672 -15.336 -13.18 1 93.12 192 LYS A CA 1
ATOM 1527 C C . LYS A 1 192 ? -27.188 -16.766 -12.953 1 93.12 192 LYS A C 1
ATOM 1529 O O . LYS A 1 192 ? -27.922 -17.594 -12.398 1 93.12 192 LYS A O 1
ATOM 1534 N N . SER A 1 193 ? -25.969 -16.969 -13.375 1 94 193 SER A N 1
ATOM 1535 C CA . SER A 1 193 ? -25.422 -18.312 -13.227 1 94 193 SER A CA 1
ATOM 1536 C C . SER A 1 193 ? -25.281 -18.688 -11.758 1 94 193 SER A C 1
ATOM 1538 O O . SER A 1 193 ? -24.891 -17.859 -10.93 1 94 193 SER A O 1
ATOM 1540 N N . THR A 1 194 ? -25.516 -19.938 -11.422 1 92.94 194 THR A N 1
ATOM 1541 C CA . THR A 1 194 ? -25.359 -20.453 -10.062 1 92.94 194 THR A CA 1
ATOM 1542 C C . THR A 1 194 ? -24.125 -21.344 -9.961 1 92.94 194 THR A C 1
ATOM 1544 O O . THR A 1 194 ? -23.859 -21.922 -8.898 1 92.94 194 THR A O 1
ATOM 1547 N N . VAL A 1 195 ? -23.453 -21.484 -11.047 1 95.75 195 VAL A N 1
ATOM 1548 C CA . VAL A 1 195 ? -22.281 -22.344 -11.086 1 95.75 195 VAL A CA 1
ATOM 1549 C C . VAL A 1 195 ? -21.125 -21.672 -10.344 1 95.75 195 VAL A C 1
ATOM 1551 O O . VAL A 1 195 ? -20.891 -20.469 -10.492 1 95.75 195 VAL A O 1
ATOM 1554 N N . ASP A 1 196 ? -20.406 -22.406 -9.5 1 95.5 196 ASP A N 1
ATOM 1555 C CA . ASP A 1 196 ? -19.188 -21.938 -8.844 1 95.5 196 ASP A CA 1
ATOM 1556 C C . ASP A 1 196 ? -17.969 -22.234 -9.695 1 95.5 196 ASP A C 1
ATOM 1558 O O . ASP A 1 196 ? -17.516 -23.375 -9.781 1 95.5 196 ASP A O 1
ATOM 1562 N N . TYR A 1 197 ? -17.359 -21.219 -10.227 1 97.25 197 TYR A N 1
ATOM 1563 C CA . TYR A 1 197 ? -16.234 -21.391 -11.133 1 97.25 197 TYR A CA 1
ATOM 1564 C C . TYR A 1 197 ? -14.906 -21.281 -10.383 1 97.25 197 TYR A C 1
ATOM 1566 O O . TYR A 1 197 ? -13.836 -21.375 -10.984 1 97.25 197 TYR A O 1
ATOM 1574 N N . VAL A 1 198 ? -14.906 -21.094 -9.07 1 96.5 198 VAL A N 1
ATOM 1575 C CA . VAL A 1 198 ? -13.727 -20.828 -8.258 1 96.5 198 VAL A CA 1
ATOM 1576 C C . VAL A 1 198 ? -12.758 -22 -8.367 1 96.5 198 VAL A C 1
ATOM 1578 O O . VAL A 1 198 ? -11.547 -21.812 -8.547 1 96.5 198 VAL A O 1
ATOM 1581 N N . PRO A 1 199 ? -13.219 -23.266 -8.312 1 96.5 199 PRO A N 1
ATOM 1582 C CA . PRO A 1 199 ? -12.273 -24.375 -8.461 1 96.5 199 PRO A CA 1
ATOM 1583 C C . PRO A 1 199 ? -11.516 -24.344 -9.781 1 96.5 199 PRO A C 1
ATOM 1585 O O . PRO A 1 199 ? -10.312 -24.641 -9.82 1 96.5 199 PRO A O 1
ATOM 1588 N N . LEU A 1 200 ? -12.227 -24.016 -10.844 1 97.5 200 LEU A N 1
ATOM 1589 C CA . LEU A 1 200 ? -11.57 -23.891 -12.141 1 97.5 200 LEU A CA 1
ATOM 1590 C C . LEU A 1 200 ? -10.531 -22.781 -12.125 1 97.5 200 LEU A C 1
ATOM 1592 O O . LEU A 1 200 ? -9.414 -22.953 -12.625 1 97.5 200 LEU A O 1
ATOM 1596 N N . VAL A 1 201 ? -10.875 -21.641 -11.547 1 97.31 201 VAL A N 1
ATOM 1597 C CA . VAL A 1 201 ? -9.969 -20.5 -11.453 1 97.31 201 VAL A CA 1
ATOM 1598 C C . VAL A 1 201 ? -8.727 -20.875 -10.664 1 97.31 201 VAL A C 1
ATOM 1600 O O . VAL A 1 201 ? -7.613 -20.484 -11.016 1 97.31 201 VAL A O 1
ATOM 1603 N N . ASN A 1 202 ? -8.875 -21.625 -9.594 1 97.06 202 ASN A N 1
ATOM 1604 C CA . ASN A 1 202 ? -7.742 -22.094 -8.789 1 97.06 202 ASN A CA 1
ATOM 1605 C C . ASN A 1 202 ? -6.797 -22.969 -9.617 1 97.06 202 ASN A C 1
ATOM 1607 O O . ASN A 1 202 ? -5.578 -22.812 -9.523 1 97.06 202 ASN A O 1
ATOM 1611 N N . LEU A 1 203 ? -7.348 -23.859 -10.422 1 97.06 203 LEU A N 1
ATOM 1612 C CA . LEU A 1 203 ? -6.531 -24.688 -11.297 1 97.06 203 LEU A CA 1
ATOM 1613 C C . LEU A 1 203 ? -5.754 -23.828 -12.289 1 97.06 203 LEU A C 1
ATOM 1615 O O . LEU A 1 203 ? -4.555 -24.047 -12.492 1 97.06 203 LEU A O 1
ATOM 1619 N 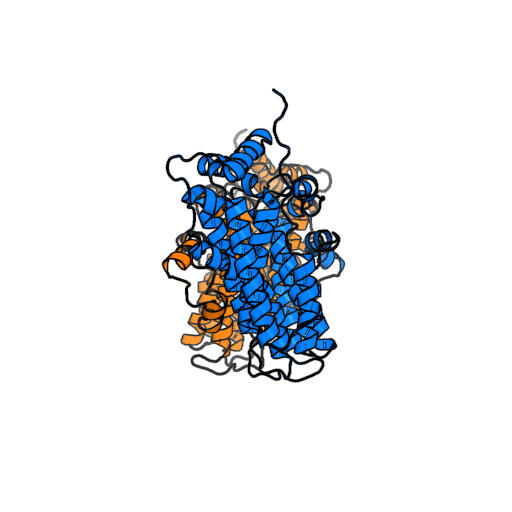N . ILE A 1 204 ? -6.457 -22.891 -12.859 1 97.38 204 ILE A N 1
ATOM 1620 C CA . ILE A 1 204 ? -5.828 -22 -13.82 1 97.38 204 ILE A CA 1
ATOM 1621 C C . ILE A 1 204 ? -4.684 -21.234 -13.148 1 97.38 204 ILE A C 1
ATOM 1623 O O . ILE A 1 204 ? -3.594 -21.125 -13.719 1 97.38 204 ILE A O 1
ATOM 1627 N N . SER A 1 205 ? -4.91 -20.75 -11.984 1 97.06 205 SER A N 1
ATOM 1628 C CA . SER A 1 205 ? -3.93 -19.938 -11.273 1 97.06 205 SER A CA 1
ATOM 1629 C C . SER A 1 205 ? -2.637 -20.719 -11.031 1 97.06 205 SER A C 1
ATOM 1631 O O . SER A 1 205 ? -1.545 -20.203 -11.273 1 97.06 205 SER A O 1
ATOM 1633 N N . VAL A 1 206 ? -2.756 -21.922 -10.523 1 97.56 206 VAL A N 1
ATOM 1634 C CA . VAL A 1 206 ? -1.588 -22.734 -10.211 1 97.56 206 VAL A CA 1
ATOM 1635 C C . VAL A 1 206 ? -0.847 -23.094 -11.5 1 97.56 206 VAL A C 1
ATOM 1637 O O . VAL A 1 206 ? 0.377 -22.969 -11.57 1 97.56 206 VAL A O 1
ATOM 1640 N N . TRP A 1 207 ? -1.595 -23.516 -12.508 1 98 207 TRP A N 1
ATOM 1641 C CA . TRP A 1 207 ? -1.003 -23.859 -13.789 1 98 207 TRP A CA 1
ATOM 1642 C C . TRP A 1 207 ? -0.271 -22.672 -14.391 1 98 207 TRP A C 1
ATOM 1644 O O . TRP A 1 207 ? 0.867 -22.797 -14.852 1 98 207 TRP A O 1
ATOM 1654 N N . PHE A 1 208 ? -0.916 -21.547 -14.352 1 96.88 208 PHE A N 1
ATOM 1655 C CA . PHE A 1 208 ? -0.372 -20.328 -14.914 1 96.88 208 PHE A CA 1
ATOM 1656 C C . PHE A 1 208 ? 0.93 -19.938 -14.227 1 96.88 208 PHE A C 1
ATOM 1658 O O . PHE A 1 208 ? 1.911 -19.594 -14.883 1 96.88 208 PHE A O 1
ATOM 1665 N N . GLN A 1 209 ? 0.962 -19.938 -12.938 1 96.94 209 GLN A N 1
ATOM 1666 C CA . GLN A 1 209 ? 2.143 -19.5 -12.195 1 96.94 209 GLN A CA 1
ATOM 1667 C C . GLN A 1 209 ? 3.314 -20.453 -12.422 1 96.94 209 GLN A C 1
ATOM 1669 O O . GLN A 1 209 ? 4.449 -20.016 -12.617 1 96.94 209 GLN A O 1
ATOM 1674 N N . ILE A 1 210 ? 3.061 -21.734 -12.352 1 97.88 210 ILE A N 1
ATOM 1675 C CA . ILE A 1 210 ? 4.125 -22.719 -12.578 1 97.88 210 ILE A CA 1
ATOM 1676 C C . ILE A 1 210 ? 4.688 -22.547 -13.984 1 97.88 210 ILE A C 1
ATOM 1678 O O . ILE A 1 210 ? 5.902 -22.594 -14.188 1 97.88 210 ILE A O 1
ATOM 1682 N N . ARG A 1 211 ? 3.814 -22.375 -14.93 1 96.5 211 ARG A N 1
ATOM 1683 C CA . ARG A 1 211 ? 4.25 -22.141 -16.297 1 96.5 211 ARG A CA 1
ATOM 1684 C C . ARG A 1 211 ? 5.148 -20.906 -16.375 1 96.5 211 ARG A C 1
ATOM 1686 O O . ARG A 1 211 ? 6.184 -20.922 -17.047 1 96.5 211 ARG A O 1
ATOM 1693 N N . ASP A 1 212 ? 4.719 -19.812 -15.75 1 93.69 212 ASP A N 1
ATOM 1694 C CA . ASP A 1 212 ? 5.508 -18.594 -15.734 1 93.69 212 ASP A CA 1
ATOM 1695 C C . ASP A 1 212 ? 6.883 -18.828 -15.109 1 93.69 212 ASP A C 1
ATOM 1697 O O . ASP A 1 212 ? 7.887 -18.297 -15.594 1 93.69 212 ASP A O 1
ATOM 1701 N N . ASP A 1 213 ? 6.949 -19.547 -14.055 1 95.75 213 ASP A N 1
ATOM 1702 C CA . ASP A 1 213 ? 8.211 -19.906 -13.414 1 95.75 213 ASP A CA 1
ATOM 1703 C C . ASP A 1 213 ? 9.117 -20.672 -14.375 1 95.75 213 ASP A C 1
ATOM 1705 O O . ASP A 1 213 ? 10.328 -20.422 -14.422 1 95.75 213 ASP A O 1
ATOM 1709 N N . TYR A 1 214 ? 8.531 -21.625 -15.07 1 95.94 214 TYR A N 1
ATOM 1710 C CA . TYR A 1 214 ? 9.258 -22.406 -16.062 1 95.94 214 TYR A CA 1
ATOM 1711 C C . TYR A 1 214 ? 9.844 -21.516 -17.141 1 95.94 214 TYR A C 1
ATOM 1713 O O . TYR A 1 214 ? 11.031 -21.609 -17.469 1 95.94 214 TYR A O 1
ATOM 1721 N N . MET A 1 215 ? 9 -20.609 -17.641 1 92.5 215 MET A N 1
ATOM 1722 C CA . MET A 1 215 ? 9.398 -19.734 -18.75 1 92.5 215 MET A CA 1
ATOM 1723 C C . MET A 1 215 ? 10.492 -18.766 -18.297 1 92.5 215 MET A C 1
ATOM 1725 O O . MET A 1 215 ? 11.375 -18.422 -19.094 1 92.5 215 MET A O 1
ATOM 1729 N N . ASN A 1 216 ? 10.461 -18.359 -17.125 1 91.56 216 ASN A N 1
ATOM 1730 C CA . ASN A 1 216 ? 11.461 -17.422 -16.609 1 91.56 216 ASN A CA 1
ATOM 1731 C C . ASN A 1 216 ? 12.859 -18.047 -16.625 1 91.56 216 ASN A C 1
ATOM 1733 O O . ASN A 1 216 ? 13.844 -17.359 -16.891 1 91.56 216 ASN A O 1
ATOM 1737 N N . LEU A 1 217 ? 12.953 -19.312 -16.391 1 92.5 217 LEU A N 1
ATOM 1738 C CA . LEU A 1 217 ? 14.258 -19.938 -16.203 1 92.5 217 LEU A CA 1
ATOM 1739 C C . LEU A 1 217 ? 14.711 -20.641 -17.484 1 92.5 217 LEU A C 1
ATOM 1741 O O . LEU A 1 217 ? 15.898 -20.672 -17.797 1 92.5 217 LEU A O 1
ATOM 1745 N N . GLU A 1 218 ? 13.922 -21.219 -18.141 1 84.69 218 GLU A N 1
ATOM 1746 C CA . GLU A 1 218 ? 14.312 -22.062 -19.266 1 84.69 218 GLU A CA 1
ATOM 1747 C C . GLU A 1 218 ? 14.258 -21.297 -20.578 1 84.69 218 GLU A C 1
ATOM 1749 O O . GLU A 1 218 ? 15 -21.594 -21.516 1 84.69 218 GLU A O 1
ATOM 1754 N N . SER A 1 219 ? 13.312 -20.406 -20.688 1 70.88 219 SER A N 1
ATOM 1755 C CA . SER A 1 219 ? 13.102 -19.812 -22.016 1 70.88 219 SER A CA 1
ATOM 1756 C C . SER A 1 219 ? 14.094 -18.672 -22.266 1 70.88 219 SER A C 1
ATOM 1758 O O . SER A 1 219 ? 14.367 -17.875 -21.391 1 70.88 219 SER A O 1
ATOM 1760 N N . GLY A 1 220 ? 15.078 -18.891 -23.062 1 58.47 220 GLY A N 1
ATOM 1761 C CA . GLY A 1 220 ? 16.016 -17.891 -23.531 1 58.47 220 GLY A CA 1
ATOM 1762 C C . GLY A 1 220 ? 15.359 -16.594 -23.938 1 58.47 220 GLY A C 1
ATOM 1763 O O . GLY A 1 220 ? 16 -15.539 -23.969 1 58.47 220 GLY A O 1
ATOM 1764 N N . GLU A 1 221 ? 14.242 -16.703 -24.344 1 51.69 221 GLU A N 1
ATOM 1765 C CA . GLU A 1 221 ? 13.469 -15.562 -24.828 1 51.69 221 GLU A CA 1
ATOM 1766 C C . GLU A 1 221 ? 13.219 -14.555 -23.703 1 51.69 221 GLU A C 1
ATOM 1768 O O . GLU A 1 221 ? 13.117 -13.352 -23.953 1 51.69 221 GLU A O 1
ATOM 1773 N N . TYR A 1 222 ? 13.141 -15.039 -22.453 1 52.66 222 TYR A N 1
ATOM 1774 C CA . TYR A 1 222 ? 12.844 -14.164 -21.328 1 52.66 222 TYR A CA 1
ATOM 1775 C C . TYR A 1 222 ? 14 -13.211 -21.047 1 52.66 222 TYR A C 1
ATOM 1777 O O . TYR A 1 222 ? 13.859 -12.258 -20.281 1 52.66 222 TYR A O 1
ATOM 1785 N N . LYS A 1 223 ? 15.07 -13.336 -21.766 1 53.94 223 LYS A N 1
ATOM 1786 C CA . LYS A 1 223 ? 16.312 -12.594 -21.594 1 53.94 223 LYS A CA 1
ATOM 1787 C C . LYS A 1 223 ? 16.109 -11.109 -21.875 1 53.94 223 LYS A C 1
ATOM 1789 O O . LYS A 1 223 ? 16.578 -10.258 -21.125 1 53.94 223 LYS A O 1
ATOM 1794 N N . SER A 1 224 ? 15.328 -10.883 -23.016 1 54.06 224 SER A N 1
ATOM 1795 C CA . SER A 1 224 ? 15.336 -9.492 -23.469 1 54.06 224 SER A CA 1
ATOM 1796 C C . SER A 1 224 ? 14.25 -8.688 -22.75 1 54.06 224 SER A C 1
ATOM 1798 O O . SER A 1 224 ? 14.367 -7.469 -22.625 1 54.06 224 SER A O 1
ATOM 1800 N N . ARG A 1 225 ? 13.266 -9.344 -22.188 1 55.62 225 ARG A N 1
ATOM 1801 C CA . ARG A 1 225 ? 12.109 -8.562 -21.766 1 55.62 225 ARG A CA 1
ATOM 1802 C C . ARG A 1 225 ? 12.133 -8.32 -20.266 1 55.62 225 ARG A C 1
ATOM 1804 O O . ARG A 1 225 ? 11.773 -7.234 -19.812 1 55.62 225 ARG A O 1
ATOM 1811 N N . LYS A 1 226 ? 12.406 -9.281 -19.547 1 61.56 226 LYS A N 1
ATOM 1812 C CA . LYS A 1 226 ? 12.43 -9.125 -18.094 1 61.56 226 LYS A CA 1
ATOM 1813 C C . LYS A 1 226 ? 13.844 -9.273 -17.547 1 61.56 226 LYS A C 1
ATOM 1815 O O . LYS A 1 226 ? 14.117 -8.891 -16.406 1 61.56 226 LYS A O 1
ATOM 1820 N N . GLY A 1 227 ? 14.766 -9.633 -18.328 1 68.5 227 GLY A N 1
ATOM 1821 C CA . GLY A 1 227 ? 16.094 -10.039 -17.891 1 68.5 227 GLY A CA 1
ATOM 1822 C C . GLY A 1 227 ? 16.266 -11.547 -17.875 1 68.5 227 GLY A C 1
ATOM 1823 O O . GLY A 1 227 ? 15.289 -12.297 -17.875 1 68.5 227 GLY A O 1
ATOM 1824 N N . TYR A 1 228 ? 17.469 -12.008 -17.984 1 79.88 228 TYR A N 1
ATOM 1825 C CA . TYR A 1 228 ? 17.812 -13.422 -18.031 1 79.88 228 TYR A CA 1
ATOM 1826 C C . TYR A 1 228 ? 17.688 -14.047 -16.641 1 79.88 228 TYR A C 1
ATOM 1828 O O . TYR A 1 228 ? 18.406 -13.656 -15.719 1 79.88 228 TYR A O 1
ATOM 1836 N N . CYS A 1 229 ? 16.703 -14.945 -16.406 1 90.25 229 CYS A N 1
ATOM 1837 C CA . CYS A 1 229 ? 16.516 -15.703 -15.18 1 90.25 229 CYS A CA 1
ATOM 1838 C C . CYS A 1 229 ? 16.406 -14.781 -13.977 1 90.25 229 CYS A C 1
ATOM 1840 O O . CYS A 1 229 ? 17.125 -14.938 -12.992 1 90.25 229 CYS A O 1
ATOM 1842 N N . GLU A 1 230 ? 15.445 -13.844 -14.047 1 91.38 230 GLU A N 1
ATOM 1843 C CA . GLU A 1 230 ? 15.297 -12.82 -13.016 1 91.38 230 GLU A CA 1
ATOM 1844 C C . GLU A 1 230 ? 14.938 -13.438 -11.672 1 91.38 230 GLU A C 1
ATOM 1846 O O . GLU A 1 230 ? 15.289 -12.891 -10.617 1 91.38 230 GLU A O 1
ATOM 1851 N N . ASP A 1 231 ? 14.312 -14.602 -11.703 1 93.88 231 ASP A N 1
ATOM 1852 C CA . ASP A 1 231 ? 13.984 -15.273 -10.445 1 93.88 231 ASP A CA 1
ATOM 1853 C C . ASP A 1 231 ? 15.234 -15.531 -9.609 1 93.88 231 ASP A C 1
ATOM 1855 O O . ASP A 1 231 ? 15.203 -15.422 -8.383 1 93.88 231 ASP A O 1
ATOM 1859 N N . LEU A 1 232 ? 16.281 -15.875 -10.312 1 95.06 232 LEU A N 1
ATOM 1860 C CA . LEU A 1 232 ? 17.547 -16.125 -9.625 1 95.06 232 LEU A CA 1
ATOM 1861 C C . LEU A 1 232 ? 18.141 -14.836 -9.086 1 95.06 232 LEU A C 1
ATOM 1863 O O . LEU A 1 232 ? 18.688 -14.805 -7.977 1 95.06 232 LEU A O 1
ATOM 1867 N N . THR A 1 233 ? 18.031 -13.766 -9.898 1 94.44 233 THR A N 1
ATOM 1868 C CA . THR A 1 233 ? 18.516 -12.453 -9.469 1 94.44 233 THR A CA 1
ATOM 1869 C C . THR A 1 233 ? 17.688 -11.945 -8.281 1 94.44 233 THR A C 1
ATOM 1871 O O . THR A 1 233 ? 18.234 -11.297 -7.383 1 94.44 233 THR A O 1
ATOM 1874 N N . GLU A 1 234 ? 16.453 -12.242 -8.25 1 95 234 GLU A N 1
ATOM 1875 C CA . GLU A 1 234 ? 15.547 -11.766 -7.207 1 95 234 GLU A CA 1
ATOM 1876 C C . GLU A 1 234 ? 15.578 -12.672 -5.984 1 95 234 GLU A C 1
ATOM 1878 O O . GLU A 1 234 ? 15.047 -12.328 -4.93 1 95 234 GLU A O 1
ATOM 1883 N N . GLY A 1 235 ? 16.188 -13.828 -6.129 1 96.44 235 GLY A N 1
ATOM 1884 C CA . GLY A 1 235 ? 16.266 -14.781 -5.031 1 96.44 235 GLY A CA 1
ATOM 1885 C C . GLY A 1 235 ? 14.961 -15.531 -4.801 1 96.44 235 GLY A C 1
ATOM 1886 O O . GLY A 1 235 ? 14.703 -16.016 -3.695 1 96.44 235 GLY A O 1
ATOM 1887 N N . LYS A 1 236 ? 14.18 -15.695 -5.797 1 96.88 236 LYS A N 1
ATOM 1888 C CA . LYS A 1 236 ? 12.836 -16.266 -5.664 1 96.88 236 LYS A CA 1
ATOM 1889 C C . LYS A 1 236 ? 12.883 -17.781 -5.73 1 96.88 236 LYS A C 1
ATOM 1891 O O . LYS A 1 236 ? 13.656 -18.359 -6.496 1 96.88 236 LYS A O 1
ATOM 1896 N N . PHE A 1 237 ? 12.055 -18.406 -4.961 1 98.19 237 PHE A N 1
ATOM 1897 C CA . PHE A 1 237 ? 11.867 -19.859 -5.004 1 98.19 237 PHE A CA 1
ATOM 1898 C C . PHE A 1 237 ? 10.789 -20.234 -6.012 1 98.19 237 PHE A C 1
ATOM 1900 O O . PHE A 1 237 ? 9.703 -20.672 -5.629 1 98.19 237 PHE A O 1
ATOM 1907 N N . SER A 1 238 ? 11.133 -20.078 -7.305 1 97.69 238 SER A N 1
ATOM 1908 C CA . SER A 1 238 ? 10.227 -20.516 -8.359 1 97.69 238 SER A CA 1
ATOM 1909 C C . SER A 1 238 ? 10.102 -22.031 -8.398 1 97.69 238 SER A C 1
ATOM 1911 O O . SER A 1 238 ? 10.938 -22.75 -7.828 1 97.69 238 SER A O 1
ATOM 1913 N N . PHE A 1 239 ? 9.141 -22.5 -9.078 1 98.44 239 PHE A N 1
ATOM 1914 C CA . PHE A 1 239 ? 8.734 -23.891 -8.969 1 98.44 239 PHE A CA 1
ATOM 1915 C C . PHE A 1 239 ? 9.883 -24.828 -9.336 1 98.44 239 PHE A C 1
ATOM 1917 O O . PHE A 1 239 ? 10.219 -25.734 -8.578 1 98.44 239 PHE A O 1
ATOM 1924 N N . PRO A 1 240 ? 10.625 -24.641 -10.516 1 98.12 240 PRO A N 1
ATOM 1925 C CA . PRO A 1 240 ? 11.766 -25.516 -10.805 1 98.12 240 PRO A CA 1
ATOM 1926 C C . PRO A 1 240 ? 12.867 -25.422 -9.75 1 98.12 240 PRO A C 1
ATOM 1928 O O . PRO A 1 240 ? 13.547 -26.406 -9.477 1 98.12 240 PRO A O 1
ATOM 1931 N N . VAL A 1 241 ? 13.047 -24.25 -9.219 1 98.25 241 VAL A N 1
ATOM 1932 C CA . VAL A 1 241 ? 14.055 -24.047 -8.18 1 98.25 241 VAL A CA 1
ATOM 1933 C C . VAL A 1 241 ? 13.664 -24.812 -6.922 1 98.25 241 VAL A C 1
ATOM 1935 O O . VAL A 1 241 ? 14.508 -25.484 -6.312 1 98.25 241 VAL A O 1
ATOM 1938 N N . VAL A 1 242 ? 12.406 -24.703 -6.496 1 98.56 242 VAL A N 1
ATOM 1939 C CA . VAL A 1 242 ? 11.906 -25.438 -5.336 1 98.56 242 VAL A CA 1
ATOM 1940 C C . VAL A 1 242 ? 12.172 -26.922 -5.512 1 98.56 242 VAL A C 1
ATOM 1942 O O . VAL A 1 242 ? 12.719 -27.578 -4.621 1 98.56 242 VAL A O 1
ATOM 1945 N N . HIS A 1 243 ? 11.812 -27.469 -6.656 1 98.44 243 HIS A N 1
ATOM 1946 C CA . HIS A 1 243 ? 12.047 -28.875 -6.941 1 98.44 243 HIS A CA 1
ATOM 1947 C C . HIS A 1 243 ? 13.539 -29.203 -6.895 1 98.44 243 HIS A C 1
ATOM 1949 O O . HIS A 1 243 ? 13.938 -30.219 -6.309 1 98.44 243 HIS A O 1
ATOM 1955 N N . GLY A 1 244 ? 14.359 -28.391 -7.578 1 98.12 244 GLY A N 1
ATOM 1956 C CA . GLY A 1 244 ? 15.797 -28.625 -7.633 1 98.12 244 GLY A CA 1
ATOM 1957 C C . GLY A 1 244 ? 16.438 -28.719 -6.262 1 98.12 244 GLY A C 1
ATOM 1958 O O . GLY A 1 244 ? 17.234 -29.625 -6.008 1 98.12 244 GLY A O 1
ATOM 1959 N N . ILE A 1 245 ? 16.094 -27.797 -5.391 1 98.06 245 ILE A N 1
ATOM 1960 C CA . ILE A 1 245 ? 16.641 -27.766 -4.043 1 98.06 245 ILE A CA 1
ATOM 1961 C C . ILE A 1 245 ? 16.219 -29.016 -3.277 1 98.06 245 ILE A C 1
ATOM 1963 O O . ILE A 1 245 ? 17.016 -29.609 -2.557 1 98.06 245 ILE A O 1
ATOM 1967 N N . ARG A 1 246 ? 15.008 -29.422 -3.459 1 97.06 246 ARG A N 1
ATOM 1968 C CA . ARG A 1 246 ? 14.461 -30.516 -2.656 1 97.06 246 ARG A CA 1
ATOM 1969 C C . ARG A 1 246 ? 14.82 -31.859 -3.262 1 97.06 246 ARG A C 1
ATOM 1971 O O . ARG A 1 246 ? 14.898 -32.875 -2.547 1 97.06 246 ARG A O 1
ATOM 1978 N N . ALA A 1 247 ? 15.047 -31.938 -4.566 1 96.5 247 ALA A N 1
ATOM 1979 C CA . ALA A 1 247 ? 15.391 -33.156 -5.258 1 96.5 247 ALA A CA 1
ATOM 1980 C C . ALA A 1 247 ? 16.828 -33.594 -4.934 1 96.5 247 ALA A C 1
ATOM 1982 O O . ALA A 1 247 ? 17.156 -34.781 -4.984 1 96.5 247 ALA A O 1
ATOM 1983 N N . ASP A 1 248 ? 17.719 -32.656 -4.676 1 95.5 248 ASP A N 1
ATOM 1984 C CA . ASP A 1 248 ? 19.094 -32.906 -4.277 1 95.5 248 ASP A CA 1
ATOM 1985 C C . ASP A 1 248 ? 19.469 -32.125 -3.035 1 95.5 248 ASP A C 1
ATOM 1987 O O . ASP A 1 248 ? 19.875 -30.953 -3.137 1 95.5 248 ASP A O 1
ATOM 1991 N N . THR A 1 249 ? 19.516 -32.75 -1.933 1 94.44 249 THR A N 1
ATOM 1992 C CA . THR A 1 249 ? 19.828 -32.094 -0.674 1 94.44 249 THR A CA 1
ATOM 1993 C C . THR A 1 249 ? 21.266 -32.344 -0.252 1 94.44 249 THR A C 1
ATOM 1995 O O . THR A 1 249 ? 21.656 -32.031 0.88 1 94.44 249 THR A O 1
ATOM 1998 N N . SER A 1 250 ? 21.984 -32.969 -1.201 1 95.38 250 SER A N 1
ATOM 1999 C CA . SER A 1 250 ? 23.359 -33.312 -0.858 1 95.38 250 SER A CA 1
ATOM 2000 C C . SER A 1 250 ? 24.266 -32.062 -0.852 1 95.38 250 SER A C 1
ATOM 2002 O O . SER A 1 250 ? 25.375 -32.125 -0.329 1 95.38 250 SER A O 1
ATOM 2004 N N . ASN A 1 251 ? 23.875 -31.047 -1.474 1 92.12 251 ASN A N 1
ATOM 2005 C CA . ASN A 1 251 ? 24.625 -29.781 -1.464 1 92.12 251 ASN A CA 1
ATOM 2006 C C . ASN A 1 251 ? 23.688 -28.578 -1.414 1 92.12 251 ASN A C 1
ATOM 2008 O O . ASN A 1 251 ? 22.469 -28.734 -1.432 1 92.12 251 ASN A O 1
ATOM 2012 N N . ARG A 1 252 ? 24.312 -27.375 -1.35 1 94.75 252 ARG A N 1
ATOM 2013 C CA . ARG A 1 252 ? 23.547 -26.141 -1.195 1 94.75 252 ARG A CA 1
ATOM 2014 C C . ARG A 1 252 ? 23.812 -25.172 -2.344 1 94.75 252 ARG A C 1
ATOM 2016 O O . ARG A 1 252 ? 23.719 -23.953 -2.174 1 94.75 252 ARG A O 1
ATOM 2023 N N . GLN A 1 253 ? 24.141 -25.641 -3.461 1 94.5 253 GLN A N 1
ATOM 2024 C CA . GLN A 1 253 ? 24.578 -24.797 -4.57 1 94.5 253 GLN A CA 1
ATOM 2025 C C . GLN A 1 253 ? 23.469 -23.844 -4.996 1 94.5 253 GLN A C 1
ATOM 2027 O O . GLN A 1 253 ? 23.703 -22.641 -5.121 1 94.5 253 GLN A O 1
ATOM 2032 N N . ILE A 1 254 ? 22.281 -24.375 -5.203 1 96.62 254 ILE A N 1
ATOM 2033 C CA . ILE A 1 254 ? 21.172 -23.547 -5.656 1 96.62 254 ILE A CA 1
ATOM 2034 C C . ILE A 1 254 ? 20.844 -22.5 -4.598 1 96.62 254 ILE A C 1
ATOM 2036 O O . ILE A 1 254 ? 20.672 -21.312 -4.914 1 96.62 254 ILE A O 1
ATOM 2040 N N . LEU A 1 255 ? 20.797 -22.859 -3.33 1 96.94 255 LEU A N 1
ATOM 2041 C CA . LEU A 1 255 ? 20.5 -21.953 -2.225 1 96.94 255 LEU A CA 1
ATOM 2042 C C . LEU A 1 255 ? 21.547 -20.844 -2.148 1 96.94 255 LEU A C 1
ATOM 2044 O O . LEU A 1 255 ? 21.219 -19.688 -1.891 1 96.94 255 LEU A O 1
ATOM 2048 N N . ASN A 1 256 ? 22.797 -21.203 -2.377 1 96.06 256 ASN A N 1
ATOM 2049 C CA . ASN A 1 256 ? 23.875 -20.219 -2.324 1 96.06 256 ASN A CA 1
ATOM 2050 C C . ASN A 1 256 ? 23.766 -19.188 -3.445 1 96.06 256 ASN A C 1
ATOM 2052 O O . ASN A 1 256 ? 24.094 -18.016 -3.256 1 96.06 256 ASN A O 1
ATOM 2056 N N . VAL A 1 257 ? 23.375 -19.672 -4.562 1 95.69 257 VAL A N 1
ATOM 2057 C CA . VAL A 1 257 ? 23.188 -18.766 -5.68 1 95.69 257 VAL A CA 1
ATOM 2058 C C . VAL A 1 257 ? 22.031 -17.797 -5.363 1 95.69 257 VAL A C 1
ATOM 2060 O O . VAL A 1 257 ? 22.141 -16.594 -5.594 1 95.69 257 VAL A O 1
ATOM 2063 N N . LEU A 1 258 ? 20.875 -18.312 -4.844 1 96.25 258 LEU A N 1
ATOM 2064 C CA . LEU A 1 258 ? 19.734 -17.469 -4.5 1 96.25 258 LEU A CA 1
ATOM 2065 C C . LEU A 1 258 ? 20.125 -16.422 -3.469 1 96.25 258 LEU A C 1
ATOM 2067 O O . LEU A 1 258 ? 19.719 -15.266 -3.574 1 96.25 258 LEU A O 1
ATOM 2071 N N . GLN A 1 259 ? 20.875 -16.844 -2.561 1 95.62 259 GLN A N 1
ATOM 2072 C CA . GLN A 1 259 ? 21.297 -15.969 -1.48 1 95.62 259 GLN A CA 1
ATOM 2073 C C . GLN A 1 259 ? 22.078 -14.773 -2.021 1 95.62 259 GLN A C 1
ATOM 2075 O O . GLN A 1 259 ? 21.984 -13.664 -1.492 1 95.62 259 GLN A O 1
ATOM 2080 N N . LYS A 1 260 ? 22.844 -14.961 -3.084 1 94.62 260 LYS A N 1
ATOM 2081 C CA . LYS A 1 260 ? 23.734 -13.938 -3.627 1 94.62 260 LYS A CA 1
ATOM 2082 C C . LYS A 1 260 ? 22.969 -12.938 -4.48 1 94.62 260 LYS A C 1
ATOM 2084 O O . LYS A 1 260 ? 23.484 -11.852 -4.793 1 94.62 260 LYS A O 1
ATOM 2089 N N . LYS A 1 261 ? 21.703 -13.297 -4.789 1 93.81 261 LYS A N 1
ATOM 2090 C CA . LYS A 1 261 ? 20.938 -12.461 -5.707 1 93.81 261 LYS A CA 1
ATOM 2091 C C . LYS A 1 261 ? 21.797 -12.008 -6.883 1 93.81 261 LYS A C 1
ATOM 2093 O O . LYS A 1 261 ? 21.875 -10.812 -7.168 1 93.81 261 LYS A O 1
ATOM 2098 N N . THR A 1 262 ? 22.281 -12.977 -7.582 1 93.12 262 THR A N 1
ATOM 2099 C CA . THR A 1 262 ? 23.344 -12.766 -8.555 1 93.12 262 THR A CA 1
ATOM 2100 C C . THR A 1 262 ? 22.797 -12.125 -9.828 1 93.12 262 THR A C 1
ATOM 2102 O O . THR A 1 262 ? 21.688 -12.438 -10.266 1 93.12 262 THR A O 1
ATOM 2105 N N . THR A 1 263 ? 23.625 -11.281 -10.422 1 91.5 263 THR A N 1
ATOM 2106 C CA . THR A 1 263 ? 23.344 -10.758 -11.766 1 91.5 263 THR A CA 1
ATOM 2107 C C . THR A 1 263 ? 24.312 -11.367 -12.781 1 91.5 263 THR A C 1
ATOM 2109 O O . THR A 1 263 ? 24.297 -11 -13.961 1 91.5 263 THR A O 1
ATOM 2112 N N . SER A 1 264 ? 25.094 -12.305 -12.336 1 92 264 SER A N 1
ATOM 2113 C CA . SER A 1 264 ? 26.094 -12.961 -13.188 1 92 264 SER A CA 1
ATOM 2114 C C . SER A 1 264 ? 25.422 -13.938 -14.156 1 92 264 SER A C 1
ATOM 2116 O O . SER A 1 264 ? 24.812 -14.922 -13.727 1 92 264 SER A O 1
ATOM 2118 N N . HIS A 1 265 ? 25.703 -13.688 -15.414 1 91.19 265 HIS A N 1
ATOM 2119 C CA . HIS A 1 265 ? 25.141 -14.57 -16.438 1 91.19 265 HIS A CA 1
ATOM 2120 C C . HIS A 1 265 ? 25.688 -15.984 -16.297 1 91.19 265 HIS A C 1
ATOM 2122 O O . HIS A 1 265 ? 24.938 -16.953 -16.438 1 91.19 265 HIS A O 1
ATOM 2128 N N . SER A 1 266 ? 26.922 -16.094 -16.047 1 92.88 266 SER A N 1
ATOM 2129 C CA . SER A 1 266 ? 27.562 -17.406 -15.969 1 92.88 266 SER A CA 1
ATOM 2130 C C . SER A 1 266 ? 27.016 -18.203 -14.789 1 92.88 266 SER A C 1
ATOM 2132 O O . SER A 1 266 ? 26.766 -19.406 -14.906 1 92.88 266 SER A O 1
ATOM 2134 N N . LEU A 1 267 ? 26.828 -17.547 -13.711 1 93.81 267 LEU A N 1
ATOM 2135 C CA . LEU A 1 267 ? 26.297 -18.234 -12.531 1 93.81 267 LEU A CA 1
ATOM 2136 C C . LEU A 1 267 ? 24.859 -18.656 -12.758 1 93.81 267 LEU A C 1
ATOM 2138 O O . LEU A 1 267 ? 24.469 -19.75 -12.359 1 93.81 267 LEU A O 1
ATOM 2142 N N . LYS A 1 268 ? 24.109 -17.828 -13.359 1 94.31 268 LYS A N 1
ATOM 2143 C CA . LYS A 1 268 ? 22.734 -18.172 -13.68 1 94.31 268 LYS A CA 1
ATOM 2144 C C . LYS A 1 268 ? 22.656 -19.344 -14.641 1 94.31 268 LYS A C 1
ATOM 2146 O O . LYS A 1 268 ? 21.875 -20.281 -14.43 1 94.31 268 LYS A O 1
ATOM 2151 N N . ALA A 1 269 ? 23.484 -19.281 -15.648 1 93.44 269 ALA A N 1
ATOM 2152 C CA . ALA A 1 269 ? 23.531 -20.359 -16.641 1 93.44 269 ALA A CA 1
ATOM 2153 C C . ALA A 1 269 ? 23.906 -21.672 -15.977 1 93.44 269 ALA A C 1
ATOM 2155 O O . ALA A 1 269 ? 23.344 -22.719 -16.297 1 93.44 269 ALA A O 1
ATOM 2156 N N . HIS A 1 270 ? 24.906 -21.578 -15.148 1 95.06 270 HIS A N 1
ATOM 2157 C CA . HIS A 1 270 ? 25.344 -22.766 -14.422 1 95.06 270 HIS A CA 1
ATOM 2158 C C . HIS A 1 270 ? 24.188 -23.375 -13.609 1 95.06 270 HIS A C 1
ATOM 2160 O O . HIS A 1 270 ? 24 -24.594 -13.602 1 95.06 270 HIS A O 1
ATOM 2166 N N . THR A 1 271 ? 23.453 -22.562 -12.914 1 96.12 271 THR A N 1
ATOM 2167 C CA . THR A 1 271 ? 22.344 -23.016 -12.102 1 96.12 271 THR A CA 1
ATOM 2168 C C . THR A 1 271 ? 21.25 -23.641 -12.969 1 96.12 271 THR A C 1
ATOM 2170 O O . THR A 1 271 ? 20.688 -24.688 -12.633 1 96.12 271 THR A O 1
ATOM 2173 N N . VAL A 1 272 ? 20.953 -23 -14.086 1 95.75 272 VAL A N 1
ATOM 2174 C CA . VAL A 1 272 ? 19.953 -23.5 -15.016 1 95.75 272 VAL A CA 1
ATOM 2175 C C . VAL A 1 272 ? 20.359 -24.891 -15.531 1 95.75 272 VAL A C 1
ATOM 2177 O O . VAL A 1 272 ? 19.531 -25.797 -15.625 1 95.75 272 VAL A O 1
ATOM 2180 N N . GLU A 1 273 ? 21.609 -24.984 -15.852 1 95.44 273 GLU A N 1
ATOM 2181 C CA . GLU A 1 273 ? 22.125 -26.281 -16.312 1 95.44 273 GLU A CA 1
ATOM 2182 C C . GLU A 1 273 ? 22 -27.344 -15.234 1 95.44 273 GLU A C 1
ATOM 2184 O O . GLU A 1 273 ? 21.672 -28.5 -15.523 1 95.44 273 GLU A O 1
ATOM 2189 N N . TYR A 1 274 ? 22.328 -26.969 -14.086 1 96.62 274 TYR A N 1
ATOM 2190 C CA . TYR A 1 274 ? 22.203 -27.906 -12.969 1 96.62 274 TYR A CA 1
ATOM 2191 C C . TYR A 1 274 ? 20.75 -28.359 -12.805 1 96.62 274 TYR A C 1
ATOM 2193 O O . TYR A 1 274 ? 20.5 -29.562 -12.633 1 96.62 274 TYR A O 1
ATOM 2201 N N . LEU A 1 275 ? 19.781 -27.484 -12.906 1 97.31 275 LEU A N 1
ATOM 2202 C CA . LEU A 1 275 ? 18.344 -27.781 -12.812 1 97.31 275 LEU A CA 1
ATOM 2203 C C . LEU A 1 275 ? 17.906 -28.688 -13.961 1 97.31 275 LEU A C 1
ATOM 2205 O O . LEU A 1 275 ? 17.094 -29.594 -13.773 1 97.31 275 LEU A O 1
ATOM 2209 N N . ARG A 1 276 ? 18.469 -28.438 -15.078 1 96.19 276 ARG A N 1
ATOM 2210 C CA . ARG A 1 276 ? 18.109 -29.156 -16.297 1 96.19 276 ARG A CA 1
ATOM 2211 C C . ARG A 1 276 ? 18.672 -30.562 -16.281 1 96.19 276 ARG A C 1
ATOM 2213 O O . ARG A 1 276 ? 17.938 -31.531 -16.5 1 96.19 276 ARG A O 1
ATOM 2220 N N . ASP A 1 277 ? 19.969 -30.688 -15.969 1 96.62 277 ASP A N 1
ATOM 2221 C CA . ASP A 1 277 ? 20.703 -31.906 -16.297 1 96.62 277 ASP A CA 1
ATOM 2222 C C . ASP A 1 277 ? 20.906 -32.75 -15.047 1 96.62 277 ASP A C 1
ATOM 2224 O O . ASP A 1 277 ? 21.078 -33.969 -15.148 1 96.62 277 ASP A O 1
ATOM 2228 N N . HIS A 1 278 ? 20.953 -32.125 -13.938 1 97.25 278 HIS A N 1
ATOM 2229 C CA . HIS A 1 278 ? 21.25 -32.875 -12.727 1 97.25 278 HIS A CA 1
ATOM 2230 C C . HIS A 1 278 ? 19.984 -33.25 -11.977 1 97.25 278 HIS A C 1
ATOM 2232 O O . HIS A 1 278 ? 19.656 -34.438 -11.836 1 97.25 278 HIS A O 1
ATOM 2238 N N . THR A 1 279 ? 19.188 -32.25 -11.594 1 97.75 279 THR A N 1
ATOM 2239 C CA . THR A 1 279 ? 18 -32.531 -10.805 1 97.75 279 THR A CA 1
ATOM 2240 C C . THR A 1 279 ? 16.797 -32.781 -11.703 1 97.75 279 THR A C 1
ATOM 2242 O O . THR A 1 279 ? 15.742 -33.188 -11.234 1 97.75 279 THR A O 1
ATOM 2245 N N . LYS A 1 280 ? 16.906 -32.531 -13 1 97.94 280 LYS A N 1
ATOM 2246 C CA . LYS A 1 280 ? 15.852 -32.75 -13.984 1 97.94 280 LYS A CA 1
ATOM 2247 C C . LYS A 1 280 ? 14.586 -31.969 -13.602 1 97.94 280 LYS A C 1
ATOM 2249 O O . LYS A 1 280 ? 13.477 -32.5 -13.711 1 97.94 280 LYS A O 1
ATOM 2254 N N . SER A 1 281 ? 14.805 -30.797 -13.109 1 98 281 SER A N 1
ATOM 2255 C CA . SER A 1 281 ? 13.727 -29.969 -12.555 1 98 281 SER A CA 1
ATOM 2256 C C . SER A 1 281 ? 12.805 -29.469 -13.656 1 98 281 SER A C 1
ATOM 2258 O O . SER A 1 281 ? 11.602 -29.312 -13.438 1 98 281 SER A O 1
ATOM 2260 N N . PHE A 1 282 ? 13.305 -29.203 -14.844 1 97 282 PHE A N 1
ATOM 2261 C CA . PHE A 1 282 ? 12.461 -28.734 -15.938 1 97 282 PHE A CA 1
ATOM 2262 C C . PHE A 1 282 ? 11.57 -29.859 -16.453 1 97 282 PHE A C 1
ATOM 2264 O O . PHE A 1 282 ? 10.406 -29.625 -16.766 1 97 282 PHE A O 1
ATOM 2271 N N . GLU A 1 283 ? 12.156 -31.016 -16.562 1 97.12 283 GLU A N 1
ATOM 2272 C CA . GLU A 1 283 ? 11.367 -32.188 -16.938 1 97.12 283 GLU A CA 1
ATOM 2273 C C . GLU A 1 283 ? 10.25 -32.438 -15.938 1 97.12 283 GLU A C 1
ATOM 2275 O O . GLU A 1 283 ? 9.109 -32.688 -16.328 1 97.12 283 GLU A O 1
ATOM 2280 N N . TYR A 1 284 ? 10.609 -32.438 -14.695 1 97.81 284 TYR A N 1
ATOM 2281 C CA . TYR A 1 284 ? 9.617 -32.594 -13.641 1 97.81 284 TYR A CA 1
ATOM 2282 C C . TYR A 1 284 ? 8.516 -31.547 -13.75 1 97.81 284 TYR A C 1
ATOM 2284 O O . TYR A 1 284 ? 7.328 -31.875 -13.672 1 97.81 284 TYR A O 1
ATOM 2292 N N . THR A 1 285 ? 8.883 -30.266 -13.906 1 97.94 285 THR A N 1
ATOM 2293 C CA . THR A 1 285 ? 7.93 -29.156 -14.016 1 97.94 285 THR A CA 1
ATOM 2294 C C . THR A 1 285 ? 6.98 -29.375 -15.188 1 97.94 285 THR A C 1
ATOM 2296 O O . THR A 1 285 ? 5.77 -29.172 -15.055 1 97.94 285 THR A O 1
ATOM 2299 N N . ARG A 1 286 ? 7.484 -29.781 -16.281 1 96.94 286 ARG A N 1
ATOM 2300 C CA . ARG A 1 286 ? 6.652 -30.062 -17.453 1 96.94 286 ARG A CA 1
ATOM 2301 C C . ARG A 1 286 ? 5.652 -31.172 -17.172 1 96.94 286 ARG A C 1
ATOM 2303 O O . ARG A 1 286 ? 4.512 -31.125 -17.625 1 96.94 286 ARG A O 1
ATOM 2310 N N . GLY A 1 287 ? 6.18 -32.188 -16.484 1 97.5 287 GLY A N 1
ATOM 2311 C CA . GLY A 1 287 ? 5.266 -33.25 -16.062 1 97.5 287 GLY A CA 1
ATOM 2312 C C . GLY A 1 287 ? 4.121 -32.75 -15.211 1 97.5 287 GLY A C 1
ATOM 2313 O O . GLY A 1 287 ? 2.967 -33.125 -15.422 1 97.5 287 GLY A O 1
ATOM 2314 N N . VAL A 1 288 ? 4.422 -31.906 -14.227 1 98.06 288 VAL A N 1
ATOM 2315 C CA . VAL A 1 288 ? 3.406 -31.328 -13.359 1 98.06 288 VAL A CA 1
ATOM 2316 C C . VAL A 1 288 ? 2.436 -30.484 -14.18 1 98.06 288 VAL A C 1
ATOM 2318 O O . VAL A 1 288 ? 1.218 -30.594 -14.016 1 98.06 288 VAL A O 1
ATOM 2321 N N . LEU A 1 289 ? 2.955 -29.656 -15.094 1 98 289 LEU A N 1
ATOM 2322 C CA . LEU A 1 289 ? 2.129 -28.812 -15.953 1 98 289 LEU A CA 1
ATOM 2323 C C . LEU A 1 289 ? 1.184 -29.656 -16.797 1 98 289 LEU A C 1
ATOM 2325 O O . LEU A 1 289 ? 0.025 -29.297 -17 1 98 289 LEU A O 1
ATOM 2329 N N . ALA A 1 290 ? 1.697 -30.781 -17.281 1 97.12 290 ALA A N 1
ATOM 2330 C CA . ALA A 1 290 ? 0.872 -31.688 -18.078 1 97.12 290 ALA A CA 1
ATOM 2331 C C . ALA A 1 290 ? -0.281 -32.25 -17.25 1 97.12 290 ALA A C 1
ATOM 2333 O O . ALA A 1 290 ? -1.406 -32.375 -17.75 1 97.12 290 ALA A O 1
ATOM 2334 N N . GLN A 1 291 ? 0.025 -32.656 -16.062 1 97.56 291 GLN A N 1
ATOM 2335 C CA . GLN A 1 291 ? -1.011 -33.156 -15.172 1 97.56 291 GLN A CA 1
ATOM 2336 C C . GLN A 1 291 ? -2.064 -32.094 -14.883 1 97.56 291 GLN A C 1
ATOM 2338 O O . GLN A 1 291 ? -3.262 -32.375 -14.875 1 97.56 291 GLN A O 1
ATOM 2343 N N . LEU A 1 292 ? -1.647 -30.906 -14.625 1 97.88 292 LEU A N 1
ATOM 2344 C CA . LEU A 1 292 ? -2.564 -29.812 -14.352 1 97.88 292 LEU A CA 1
ATOM 2345 C C . LEU A 1 292 ? -3.41 -29.484 -15.578 1 97.88 292 LEU A C 1
ATOM 2347 O O . LEU A 1 292 ? -4.609 -29.234 -15.461 1 97.88 292 LEU A O 1
ATOM 2351 N N . LEU A 1 293 ? -2.752 -29.484 -16.719 1 97.25 293 LEU A N 1
ATOM 2352 C CA . LEU A 1 293 ? -3.459 -29.203 -17.953 1 97.25 293 LEU A CA 1
ATOM 2353 C C . LEU A 1 293 ? -4.562 -30.234 -18.203 1 97.25 293 LEU A C 1
ATOM 2355 O O . LEU A 1 293 ? -5.664 -29.875 -18.625 1 97.25 293 LEU A O 1
ATOM 2359 N N . LYS A 1 294 ? -4.211 -31.484 -17.984 1 97.12 294 LYS A N 1
ATOM 2360 C CA . LYS A 1 294 ? -5.211 -32.562 -18.094 1 97.12 294 LYS A CA 1
ATOM 2361 C C . LYS A 1 294 ? -6.41 -32.281 -17.188 1 97.12 294 LYS A C 1
ATOM 2363 O O . LYS A 1 294 ? -7.559 -32.375 -17.625 1 97.12 294 LYS A O 1
ATOM 2368 N N . GLN A 1 295 ? -6.172 -31.953 -15.992 1 97.44 295 GLN A N 1
ATOM 2369 C CA . GLN A 1 295 ? -7.23 -31.656 -15.031 1 97.44 295 GLN A CA 1
ATOM 2370 C C . GLN A 1 295 ? -8.023 -30.406 -15.445 1 97.44 295 GLN A C 1
ATOM 2372 O O . GLN A 1 295 ? -9.234 -30.344 -15.25 1 97.44 295 GLN A O 1
ATOM 2377 N N . LEU A 1 296 ? -7.348 -29.391 -15.938 1 97.12 296 LEU A N 1
ATOM 2378 C CA . LEU A 1 296 ? -7.988 -28.172 -16.438 1 97.12 296 LEU A CA 1
ATOM 2379 C C . LEU A 1 296 ? -8.977 -28.5 -17.547 1 97.12 296 LEU A C 1
ATOM 2381 O O . LEU A 1 296 ? -10.109 -28.016 -17.531 1 97.12 296 LEU A O 1
ATOM 2385 N N . ARG A 1 297 ? -8.57 -29.328 -18.453 1 96.69 297 ARG A N 1
ATOM 2386 C CA . ARG A 1 297 ? -9.43 -29.719 -19.562 1 96.69 297 ARG A CA 1
ATOM 2387 C C . ARG A 1 297 ? -10.617 -30.531 -19.078 1 96.69 297 ARG A C 1
ATOM 2389 O O . ARG A 1 297 ? -11.742 -30.375 -19.562 1 96.69 297 ARG A O 1
ATOM 2396 N N . GLU A 1 298 ? -10.352 -31.422 -18.141 1 97.19 298 GLU A N 1
ATOM 2397 C CA . GLU A 1 298 ? -11.43 -32.219 -17.547 1 97.19 298 GLU A CA 1
ATOM 2398 C C . GLU A 1 298 ? -12.453 -31.312 -16.859 1 97.19 298 GLU A C 1
ATOM 2400 O O . GLU A 1 298 ? -13.664 -31.516 -17 1 97.19 298 GLU A O 1
ATOM 2405 N N . GLU A 1 299 ? -11.992 -30.328 -16.109 1 96.88 299 GLU A N 1
ATOM 2406 C CA . GLU A 1 299 ? -12.891 -29.422 -15.422 1 96.88 299 GLU A CA 1
ATOM 2407 C C . GLU A 1 299 ? -13.688 -28.562 -16.406 1 96.88 299 GLU A C 1
ATOM 2409 O O . GLU A 1 299 ? -14.883 -28.359 -16.234 1 96.88 299 GLU A O 1
ATOM 2414 N N . LEU A 1 300 ? -13.039 -28.062 -17.438 1 97.38 300 LEU A N 1
ATOM 2415 C CA . LEU A 1 300 ? -13.703 -27.297 -18.484 1 97.38 300 LEU A CA 1
ATOM 2416 C C . LEU A 1 300 ? -14.82 -28.109 -19.125 1 97.38 300 LEU A C 1
ATOM 2418 O O . LEU A 1 300 ? -15.93 -27.609 -19.328 1 97.38 300 LEU A O 1
ATOM 2422 N N . ALA A 1 301 ? -14.539 -29.344 -19.406 1 96.94 301 ALA A N 1
ATOM 2423 C CA . ALA A 1 301 ? -15.531 -30.25 -20.016 1 96.94 301 ALA A CA 1
ATOM 2424 C C . ALA A 1 301 ? -16.719 -30.453 -19.078 1 96.94 301 ALA A C 1
ATOM 2426 O O . ALA A 1 301 ? -17.859 -30.484 -19.516 1 96.94 301 ALA A O 1
ATOM 2427 N N . SER A 1 302 ? -16.406 -30.625 -17.812 1 96.88 302 SER A N 1
ATOM 2428 C CA . SER A 1 302 ? -17.453 -30.859 -16.828 1 96.88 302 SER A CA 1
ATOM 2429 C C . SER A 1 302 ? -18.375 -29.656 -16.703 1 96.88 302 SER A C 1
ATOM 2431 O O . SER A 1 302 ? -19.531 -29.797 -16.297 1 96.88 302 SER A O 1
ATOM 2433 N N . LEU A 1 303 ? -17.891 -28.5 -17.094 1 97.25 303 LEU A N 1
ATOM 2434 C CA . LEU A 1 303 ? -18.656 -27.266 -16.984 1 97.25 303 LEU A CA 1
ATOM 2435 C C . LEU A 1 303 ? -19.344 -26.922 -18.297 1 97.25 303 LEU A C 1
ATOM 2437 O O . LEU A 1 303 ? -19.906 -25.844 -18.453 1 97.25 303 LEU A O 1
ATOM 2441 N N . GLY A 1 304 ? -19.281 -27.812 -19.281 1 96.75 304 GLY A N 1
ATOM 2442 C CA . GLY A 1 304 ? -19.984 -27.625 -20.547 1 96.75 304 GLY A CA 1
ATOM 2443 C C . GLY A 1 304 ? -19.109 -27.078 -21.656 1 96.75 304 GLY A C 1
ATOM 2444 O O . GLY A 1 304 ? -19.594 -26.797 -22.75 1 96.75 304 GLY A O 1
ATOM 2445 N N . GLY A 1 305 ? -17.859 -26.906 -21.391 1 97.06 305 GLY A N 1
ATOM 2446 C CA . GLY A 1 305 ? -16.938 -26.406 -22.391 1 97.06 305 GLY A CA 1
ATOM 2447 C C . GLY A 1 305 ? -16.938 -24.891 -22.516 1 97.06 305 GLY A C 1
ATOM 2448 O O . GLY A 1 305 ? -17.906 -24.234 -22.156 1 97.06 305 GLY A O 1
ATOM 2449 N N . ASN A 1 306 ? -15.891 -24.328 -22.984 1 97.75 306 ASN A N 1
ATOM 2450 C CA . ASN A 1 306 ? -15.664 -22.906 -23.219 1 97.75 306 ASN A CA 1
ATOM 2451 C C . ASN A 1 306 ? -14.555 -22.688 -24.25 1 97.75 306 ASN A C 1
ATOM 2453 O O . ASN A 1 306 ? -13.375 -22.688 -23.891 1 97.75 306 ASN A O 1
ATOM 2457 N N . LYS A 1 307 ? -14.898 -22.391 -25.438 1 97.06 307 LYS A N 1
ATOM 2458 C CA . LYS A 1 307 ? -13.961 -22.344 -26.562 1 97.06 307 LYS A CA 1
ATOM 2459 C C . LYS A 1 307 ? -12.922 -21.234 -26.344 1 97.06 307 LYS A C 1
ATOM 2461 O O . LYS A 1 307 ? -11.758 -21.391 -26.719 1 97.06 307 LYS A O 1
ATOM 2466 N N . ALA A 1 308 ? -13.375 -20.125 -25.828 1 97.38 308 ALA A N 1
ATOM 2467 C CA . ALA A 1 308 ? -12.461 -19.016 -25.609 1 97.38 308 ALA A CA 1
ATOM 2468 C C . ALA A 1 308 ? -11.414 -19.375 -24.547 1 97.38 308 ALA A C 1
ATOM 2470 O O . ALA A 1 308 ? -10.234 -19.062 -24.703 1 97.38 308 ALA A O 1
ATOM 2471 N N . LEU A 1 309 ? -11.797 -19.969 -23.438 1 96.94 309 LEU A N 1
ATOM 2472 C CA . LEU A 1 309 ? -10.867 -20.391 -22.391 1 96.94 309 LEU A CA 1
ATOM 2473 C C . LEU A 1 309 ? -9.898 -21.438 -22.922 1 96.94 309 LEU A C 1
ATOM 2475 O O . LEU A 1 309 ? -8.711 -21.406 -22.609 1 96.94 309 LEU A O 1
ATOM 2479 N N . GLU A 1 310 ? -10.438 -22.344 -23.641 1 96.88 310 GLU A N 1
ATOM 2480 C CA . GLU A 1 310 ? -9.602 -23.375 -24.25 1 96.88 310 GLU A CA 1
ATOM 2481 C C . GLU A 1 310 ? -8.547 -22.75 -25.172 1 96.88 310 GLU A C 1
ATOM 2483 O O . GLU A 1 310 ? -7.402 -23.219 -25.203 1 96.88 310 GLU A O 1
ATOM 2488 N N . ALA A 1 311 ? -8.914 -21.75 -25.875 1 96.12 311 ALA A N 1
ATOM 2489 C CA . ALA A 1 311 ? -7.984 -21.062 -26.766 1 96.12 311 ALA A CA 1
ATOM 2490 C C . ALA A 1 311 ? -6.875 -20.375 -25.984 1 96.12 311 ALA A C 1
ATOM 2492 O O . ALA A 1 311 ? -5.715 -20.375 -26.391 1 96.12 311 ALA A O 1
ATOM 2493 N N . ILE A 1 312 ? -7.262 -19.719 -24.875 1 95.5 312 ILE A N 1
ATOM 2494 C CA . ILE A 1 312 ? -6.277 -19.062 -24.031 1 95.5 312 ILE A CA 1
ATOM 2495 C C . ILE A 1 312 ? -5.273 -20.094 -23.5 1 95.5 312 ILE A C 1
ATOM 2497 O O . ILE A 1 312 ? -4.062 -19.859 -23.562 1 95.5 312 ILE A O 1
ATOM 2501 N N . ILE A 1 313 ? -5.766 -21.203 -23 1 95.44 313 ILE A N 1
ATOM 2502 C CA . ILE A 1 313 ? -4.934 -22.266 -22.438 1 95.44 313 ILE A CA 1
ATOM 2503 C C . ILE A 1 313 ? -4.008 -22.828 -23.531 1 95.44 313 ILE A C 1
ATOM 2505 O O . ILE A 1 313 ? -2.814 -23.016 -23.297 1 95.44 313 ILE A O 1
ATOM 2509 N N . ALA A 1 314 ? -4.523 -23.031 -24.703 1 94.38 314 ALA A N 1
ATOM 2510 C CA . ALA A 1 314 ? -3.738 -23.547 -25.812 1 94.38 314 ALA A CA 1
ATOM 2511 C C . ALA A 1 314 ? -2.596 -22.594 -26.172 1 94.38 314 ALA A C 1
ATOM 2513 O O . ALA A 1 31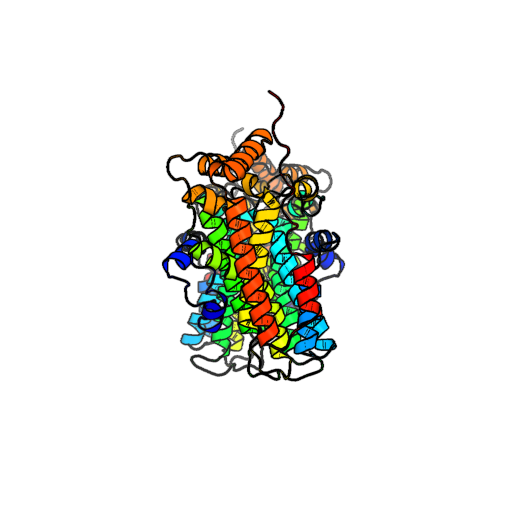4 ? -1.483 -23.047 -26.469 1 94.38 314 ALA A O 1
ATOM 2514 N N . ARG A 1 315 ? -2.857 -21.344 -26.156 1 92.56 315 ARG A N 1
ATOM 2515 C CA . ARG A 1 315 ? -1.859 -20.344 -26.5 1 92.56 315 ARG A CA 1
ATOM 2516 C C . ARG A 1 315 ? -0.74 -20.297 -25.453 1 92.56 315 ARG A C 1
ATOM 2518 O O . ARG A 1 315 ? 0.411 -20.016 -25.797 1 92.56 315 ARG A O 1
ATOM 2525 N N . LEU A 1 316 ? -1.086 -20.641 -24.25 1 92.81 316 LEU A N 1
ATOM 2526 C CA . LEU A 1 316 ? -0.121 -20.531 -23.172 1 92.81 316 LEU A CA 1
ATOM 2527 C C . LEU A 1 316 ? 0.592 -21.859 -22.938 1 92.81 316 LEU A C 1
ATOM 2529 O O . LEU A 1 316 ? 1.55 -21.922 -22.156 1 92.81 316 LEU A O 1
ATOM 2533 N N . GLU A 1 317 ? 0.125 -22.875 -23.516 1 93.12 317 GLU A N 1
ATOM 2534 C CA . GLU A 1 317 ? 0.748 -24.188 -23.359 1 93.12 317 GLU A CA 1
ATOM 2535 C C . GLU A 1 317 ? 2.207 -24.172 -23.797 1 93.12 317 GLU A C 1
ATOM 2537 O O . GLU A 1 317 ? 2.545 -23.531 -24.797 1 93.12 317 GLU A O 1
ATOM 2542 N N . LEU A 1 318 ? 3.076 -24.812 -23.062 1 90.62 318 LEU A N 1
ATOM 2543 C CA . LEU A 1 318 ? 4.496 -24.859 -23.391 1 90.62 318 LEU A CA 1
ATOM 2544 C C . LEU A 1 318 ? 4.738 -25.641 -24.672 1 90.62 318 LEU A C 1
ATOM 2546 O O . LEU A 1 318 ? 4.094 -26.672 -24.922 1 90.62 318 LEU A O 1
ATOM 2550 N N . PRO A 1 319 ? 5.602 -25.094 -25.5 1 82.69 319 PRO A N 1
ATOM 2551 C CA . PRO A 1 319 ? 5.969 -25.875 -26.672 1 82.69 319 PRO A CA 1
ATOM 2552 C C . PRO A 1 319 ? 6.727 -27.156 -26.312 1 82.69 319 PRO A C 1
ATOM 2554 O O . PRO A 1 319 ? 7.258 -27.281 -25.219 1 82.69 319 PRO A O 1
ATOM 2557 N N . GLU A 1 320 ? 6.645 -28.125 -27.188 1 78.44 320 GLU A N 1
ATOM 2558 C CA . GLU A 1 320 ? 7.414 -29.344 -26.984 1 78.44 320 GLU A CA 1
ATOM 2559 C C . GLU A 1 320 ? 8.906 -29.047 -26.875 1 78.44 320 GLU A C 1
ATOM 2561 O O . GLU A 1 320 ? 9.422 -28.172 -27.578 1 78.44 320 GLU A O 1
ATOM 2566 N N . PRO A 1 321 ? 9.516 -29.672 -25.797 1 72.25 321 PRO A N 1
ATOM 2567 C CA . PRO A 1 321 ? 10.953 -29.422 -25.641 1 72.25 321 PRO A CA 1
ATOM 2568 C C . PRO A 1 321 ? 11.742 -29.719 -26.922 1 72.25 321 PRO A C 1
ATOM 2570 O O . PRO A 1 321 ? 11.383 -30.609 -27.688 1 72.25 321 PRO A O 1
ATOM 2573 N N . GLU A 1 322 ? 12.531 -28.688 -27.453 1 56.66 322 GLU A N 1
ATOM 2574 C CA . GLU A 1 322 ? 13.406 -28.953 -28.594 1 56.66 322 GLU A CA 1
ATOM 2575 C C . GLU A 1 322 ? 14.328 -30.141 -28.328 1 56.66 322 GLU A C 1
ATOM 2577 O O . GLU A 1 322 ? 14.828 -30.312 -27.219 1 56.66 322 GLU A O 1
ATOM 2582 N N . ALA A 1 323 ? 14.312 -31.219 -29.125 1 52.47 323 ALA A N 1
ATOM 2583 C CA . ALA A 1 323 ? 15.242 -32.344 -29.094 1 52.47 323 ALA A CA 1
ATOM 2584 C C . ALA A 1 323 ? 16.672 -31.859 -28.922 1 52.47 323 ALA A C 1
ATOM 2586 O O . ALA A 1 323 ? 17.094 -30.891 -29.562 1 52.47 323 ALA A O 1
ATOM 2587 N N . GLY A 1 324 ? 17.406 -31.953 -27.875 1 42.91 324 GLY A N 1
ATOM 2588 C CA . GLY A 1 324 ? 18.781 -31.625 -27.578 1 42.91 324 GLY A CA 1
ATOM 2589 C C . GLY A 1 324 ? 19.719 -31.938 -28.734 1 42.91 324 GLY A C 1
ATOM 2590 O O . GLY A 1 324 ? 19.531 -32.938 -29.438 1 42.91 324 GLY A O 1
ATOM 2591 N N . VAL A 1 325 ? 20.703 -30.969 -29.203 1 42.19 325 VAL A N 1
ATOM 2592 C CA . VAL A 1 325 ? 21.875 -31.203 -30.047 1 42.19 325 VAL A CA 1
ATOM 2593 C C . VAL A 1 325 ? 22.781 -32.25 -29.391 1 42.19 325 VAL A C 1
ATOM 2595 O O . VAL A 1 325 ? 23.188 -32.094 -28.234 1 42.19 325 VAL A O 1
ATOM 2598 N N 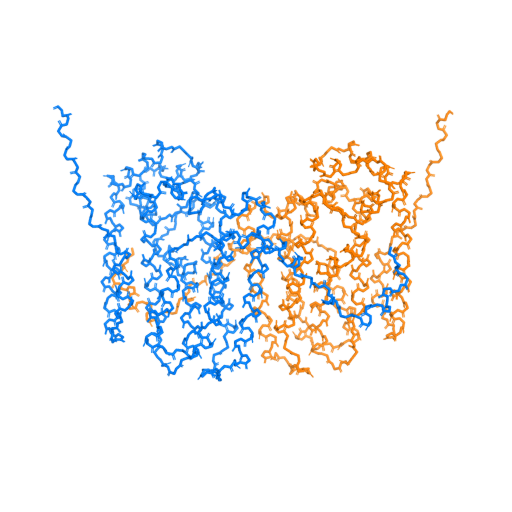. SER A 1 326 ? 22.844 -33.625 -29.859 1 33.44 326 SER A N 1
ATOM 2599 C CA . SER A 1 326 ? 23.953 -34.562 -29.594 1 33.44 326 SER A CA 1
ATOM 2600 C C . SER A 1 326 ? 25.297 -33.844 -29.734 1 33.44 326 SER A C 1
ATOM 2602 O O . SER A 1 326 ? 25.469 -33 -30.625 1 33.44 326 SER A O 1
ATOM 2604 N N . SER A 1 327 ? 26.094 -33.781 -28.672 1 32.59 327 SER A N 1
ATOM 2605 C CA . SER A 1 327 ? 27.5 -33.344 -28.609 1 32.59 327 SER A CA 1
ATOM 2606 C C . SER A 1 327 ? 28.359 -34.125 -29.609 1 32.59 327 SER A C 1
ATOM 2608 O O . SER A 1 327 ? 29.078 -35.031 -29.234 1 32.59 327 SER A O 1
ATOM 2610 N N . GLU A 1 328 ? 28.266 -34.219 -30.953 1 27.53 328 GLU A N 1
ATOM 2611 C CA . GLU A 1 328 ? 29.391 -34.719 -31.719 1 27.53 328 GLU A CA 1
ATOM 2612 C C . GLU A 1 328 ? 30.594 -33.781 -31.656 1 27.53 328 GLU A C 1
ATOM 2614 O O . GLU A 1 328 ? 31.578 -33.969 -32.375 1 27.53 328 GLU A O 1
ATOM 2619 N N . ALA A 1 329 ? 30.875 -32.781 -31 1 29.53 329 ALA A N 1
ATOM 2620 C CA . ALA A 1 329 ? 32.219 -32.25 -31.062 1 29.53 329 ALA A CA 1
ATOM 2621 C C . ALA A 1 329 ? 33.219 -33.156 -30.359 1 29.53 329 ALA A C 1
ATOM 2623 O O . ALA A 1 329 ? 33.719 -32.844 -29.266 1 29.53 329 ALA A O 1
ATOM 2624 N N . ALA A 1 330 ? 33.25 -34.531 -30.297 1 22.88 330 ALA A N 1
ATOM 2625 C CA . ALA A 1 330 ? 34.688 -34.875 -30.203 1 22.88 330 ALA A CA 1
ATOM 2626 C C . ALA A 1 330 ? 35.312 -34.875 -31.594 1 22.88 330 ALA A C 1
ATOM 2628 O O . ALA A 1 330 ? 34.75 -35.406 -32.562 1 22.88 330 ALA A O 1
ATOM 2629 N N . MET B 1 1 ? 4.355 -33.781 -3.922 1 89.38 1 MET B N 1
ATOM 2630 C CA . MET B 1 1 ? 2.936 -33.438 -3.9 1 89.38 1 MET B CA 1
ATOM 2631 C C . MET B 1 1 ? 2.191 -34.156 -5.016 1 89.38 1 MET B C 1
ATOM 2633 O O . MET B 1 1 ? 2.713 -34.312 -6.125 1 89.38 1 MET B O 1
ATOM 2637 N N . ASP B 1 2 ? 1.068 -34.719 -4.617 1 90.75 2 ASP B N 1
ATOM 2638 C CA . ASP B 1 2 ? 0.249 -35.375 -5.633 1 90.75 2 ASP B CA 1
ATOM 2639 C C . ASP B 1 2 ? -0.579 -34.344 -6.41 1 90.75 2 ASP B C 1
ATOM 2641 O O . ASP B 1 2 ? -1.571 -33.812 -5.898 1 90.75 2 ASP B O 1
ATOM 2645 N N . TYR B 1 3 ? -0.164 -34.062 -7.641 1 93.69 3 TYR B N 1
ATOM 2646 C CA . TYR B 1 3 ? -0.802 -33.031 -8.461 1 93.69 3 TYR B CA 1
ATOM 2647 C C . TYR B 1 3 ? -2.012 -33.594 -9.195 1 93.69 3 TYR B C 1
ATOM 2649 O O . TYR B 1 3 ? -2.793 -32.844 -9.781 1 93.69 3 TYR B O 1
ATOM 2657 N N . SER B 1 4 ? -2.232 -34.906 -9.141 1 89.25 4 SER B N 1
ATOM 2658 C CA . SER B 1 4 ? -3.311 -35.531 -9.898 1 89.25 4 SER B CA 1
ATOM 2659 C C . SER B 1 4 ? -4.66 -35.312 -9.211 1 89.25 4 SER B C 1
ATOM 2661 O O . SER B 1 4 ? -5.707 -35.594 -9.805 1 89.25 4 SER B O 1
ATOM 2663 N N . THR B 1 5 ? -4.617 -34.75 -8 1 90.31 5 THR B N 1
ATOM 2664 C CA . THR B 1 5 ? -5.855 -34.656 -7.23 1 90.31 5 THR B CA 1
ATOM 2665 C C . THR B 1 5 ? -6.262 -33.219 -6.996 1 90.31 5 THR B C 1
ATOM 2667 O O . THR B 1 5 ? -7.164 -32.938 -6.203 1 90.31 5 THR B O 1
ATOM 2670 N N . LEU B 1 6 ? -5.617 -32.25 -7.59 1 92.38 6 LEU B N 1
ATOM 2671 C CA . LEU B 1 6 ? -5.852 -30.859 -7.285 1 92.38 6 LEU B CA 1
ATOM 2672 C C . LEU B 1 6 ? -7.266 -30.438 -7.684 1 92.38 6 LEU B C 1
ATOM 2674 O O . LEU B 1 6 ? -7.895 -29.625 -7.008 1 92.38 6 LEU B O 1
ATOM 2678 N N . ARG B 1 7 ? -7.719 -31.047 -8.852 1 92.5 7 ARG B N 1
ATOM 2679 C CA . ARG B 1 7 ? -9.086 -30.75 -9.281 1 92.5 7 ARG B CA 1
ATOM 2680 C C . ARG B 1 7 ? -10.086 -31.109 -8.195 1 92.5 7 ARG B C 1
ATOM 2682 O O . ARG B 1 7 ? -10.953 -30.297 -7.859 1 92.5 7 ARG B O 1
ATOM 2689 N N . THR B 1 8 ? -9.938 -32.281 -7.609 1 91.5 8 THR B N 1
ATOM 2690 C CA . THR B 1 8 ? -10.836 -32.75 -6.551 1 91.5 8 THR B CA 1
ATOM 2691 C C . THR B 1 8 ? -10.625 -31.922 -5.277 1 91.5 8 THR B C 1
ATOM 2693 O O . THR B 1 8 ? -11.586 -31.531 -4.621 1 91.5 8 THR B O 1
ATOM 2696 N N . LYS B 1 9 ? -9.398 -31.625 -5 1 91.06 9 LYS B N 1
ATOM 2697 C CA . LYS B 1 9 ? -9.07 -30.875 -3.795 1 91.06 9 LYS B CA 1
ATOM 2698 C C . LYS B 1 9 ? -9.672 -29.469 -3.838 1 91.06 9 LYS B C 1
ATOM 2700 O O . LYS B 1 9 ? -10.211 -29 -2.838 1 91.06 9 LYS B O 1
ATOM 2705 N N . PHE B 1 10 ? -9.609 -28.797 -4.969 1 92.38 10 PHE B N 1
ATOM 2706 C CA . PHE B 1 10 ? -10.078 -27.422 -5.09 1 92.38 10 PHE B CA 1
ATOM 2707 C C . PHE B 1 10 ? -11.602 -27.375 -5.082 1 92.38 10 PHE B C 1
ATOM 2709 O O . PHE B 1 10 ? -12.195 -26.328 -4.801 1 92.38 10 PHE B O 1
ATOM 2716 N N . LYS B 1 11 ? -12.242 -28.484 -5.41 1 89.81 11 LYS B N 1
ATOM 2717 C CA . LYS B 1 11 ? -13.703 -28.547 -5.336 1 89.81 11 LYS B CA 1
ATOM 2718 C C . LYS B 1 11 ? -14.164 -28.766 -3.898 1 89.81 11 LYS B C 1
ATOM 2720 O O . LYS B 1 11 ? -15.242 -28.297 -3.512 1 89.81 11 LYS B O 1
ATOM 2725 N N . GLU B 1 12 ? -13.367 -29.438 -3.135 1 85.62 12 GLU B N 1
ATOM 2726 C CA . GLU B 1 12 ? -13.766 -29.828 -1.788 1 85.62 12 GLU B CA 1
ATOM 2727 C C . GLU B 1 12 ? -13.328 -28.797 -0.756 1 85.62 12 GLU B C 1
ATOM 2729 O O . GLU B 1 12 ? -13.961 -28.656 0.292 1 85.62 12 GLU B O 1
ATOM 2734 N N . GLU B 1 13 ? -12.211 -28.172 -1.047 1 75.69 13 GLU B N 1
ATOM 2735 C CA . GLU B 1 13 ? -11.617 -27.281 -0.047 1 75.69 13 GLU B CA 1
ATOM 2736 C C . GLU B 1 13 ? -11.641 -25.828 -0.509 1 75.69 13 GLU B C 1
ATOM 2738 O O . GLU B 1 13 ? -11.477 -25.547 -1.699 1 75.69 13 GLU B O 1
ATOM 2743 N N . SER B 1 14 ? -12.078 -25.047 0.52 1 66.56 14 SER B N 1
ATOM 2744 C CA . SER B 1 14 ? -11.969 -23.625 0.212 1 66.56 14 SER B CA 1
ATOM 2745 C C . SER B 1 14 ? -10.508 -23.172 0.178 1 66.56 14 SER B C 1
ATOM 2747 O O . SER B 1 14 ? -9.656 -23.766 0.855 1 66.56 14 SER B O 1
ATOM 2749 N N . ALA B 1 15 ? -10.211 -22.344 -0.762 1 58.59 15 ALA B N 1
ATOM 2750 C CA . ALA B 1 15 ? -8.852 -21.812 -0.923 1 58.59 15 ALA B CA 1
ATOM 2751 C C . ALA B 1 15 ? -8.297 -21.312 0.407 1 58.59 15 ALA B C 1
ATOM 2753 O O . ALA B 1 15 ? -7.082 -21.297 0.612 1 58.59 15 ALA B O 1
ATOM 2754 N N . ASP B 1 16 ? -9.219 -20.906 1.42 1 61.56 16 ASP B N 1
ATOM 2755 C CA . ASP B 1 16 ? -8.766 -20.266 2.65 1 61.56 16 ASP B CA 1
ATOM 2756 C C . ASP B 1 16 ? -8.406 -21.312 3.711 1 61.56 16 ASP B C 1
ATOM 2758 O O . ASP B 1 16 ? -7.914 -20.953 4.785 1 61.56 16 ASP B O 1
ATOM 2762 N N . SER B 1 17 ? -8.609 -22.594 3.504 1 64.06 17 SER B N 1
ATOM 2763 C CA . SER B 1 17 ? -8.586 -23.625 4.539 1 64.06 17 SER B CA 1
ATOM 2764 C C . SER B 1 17 ? -7.164 -23.859 5.043 1 64.06 17 SER B C 1
ATOM 2766 O O . SER B 1 17 ? -6.973 -24.422 6.125 1 64.06 17 SER B O 1
ATOM 2768 N N . GLY B 1 18 ? -6.402 -22.797 4.941 1 78 18 GLY B N 1
ATOM 2769 C CA . GLY B 1 18 ? -5.105 -23.297 5.371 1 78 18 GLY B CA 1
ATOM 2770 C C . GLY B 1 18 ? -4.203 -22.203 5.926 1 78 18 GLY B C 1
ATOM 2771 O O . GLY B 1 18 ? -3.035 -22.453 6.227 1 78 18 GLY B O 1
ATOM 2772 N N . TRP B 1 19 ? -4.797 -21.047 6.289 1 88.25 19 TRP B N 1
ATOM 2773 C CA . TRP B 1 19 ? -3.93 -19.984 6.793 1 88.25 19 TRP B CA 1
ATOM 2774 C C . TRP B 1 19 ? -3.697 -20.141 8.297 1 88.25 19 TRP B C 1
ATOM 2776 O O . TRP B 1 19 ? -4.648 -20.141 9.078 1 88.25 19 TRP B O 1
ATOM 2786 N N . THR B 1 20 ? -2.498 -20.359 8.719 1 93.12 20 THR B N 1
ATOM 2787 C CA . THR B 1 20 ? -2.168 -20.703 10.094 1 93.12 20 THR B CA 1
ATOM 2788 C C . THR B 1 20 ? -1.78 -19.453 10.883 1 93.12 20 THR B C 1
ATOM 2790 O O . THR B 1 20 ? -1.435 -18.422 10.297 1 93.12 20 THR B O 1
ATOM 2793 N N . ALA B 1 21 ? -1.785 -19.578 12.172 1 94.25 21 ALA B N 1
ATOM 2794 C CA . ALA B 1 21 ? -1.359 -18.5 13.062 1 94.25 21 ALA B CA 1
ATOM 2795 C C . ALA B 1 21 ? 0.115 -18.172 12.852 1 94.25 21 ALA B C 1
ATOM 2797 O O . ALA B 1 21 ? 0.514 -17 12.945 1 94.25 21 ALA B O 1
ATOM 2798 N N . THR B 1 22 ? 0.888 -19.172 12.602 1 94.88 22 THR B N 1
ATOM 2799 C CA . THR B 1 22 ? 2.314 -18.969 12.375 1 94.88 22 THR B CA 1
ATOM 2800 C C . THR B 1 22 ? 2.553 -18.141 11.109 1 94.88 22 THR B C 1
ATOM 2802 O O . THR B 1 22 ? 3.385 -17.234 11.102 1 94.88 22 THR B O 1
ATOM 2805 N N . GLN B 1 23 ? 1.853 -18.453 10.07 1 95.38 23 GLN B N 1
ATOM 2806 C CA . GLN B 1 23 ? 1.973 -17.703 8.828 1 95.38 23 GLN B CA 1
ATOM 2807 C C . GLN B 1 23 ? 1.506 -16.266 9.023 1 95.38 23 GLN B C 1
ATOM 2809 O O . GLN B 1 23 ? 2.113 -15.328 8.484 1 95.38 23 GLN B O 1
ATOM 2814 N N . GLU B 1 24 ? 0.419 -16.109 9.812 1 97 24 GLU B N 1
ATOM 2815 C CA . GLU B 1 24 ? -0.064 -14.766 10.125 1 97 24 GLU B CA 1
ATOM 2816 C C . GLU B 1 24 ? 0.998 -13.953 10.867 1 97 24 GLU B C 1
ATOM 2818 O O . GLU B 1 24 ? 1.21 -12.781 10.562 1 97 24 GLU B O 1
ATOM 2823 N N . GLN B 1 25 ? 1.659 -14.594 11.773 1 96.56 25 GLN B N 1
ATOM 2824 C CA . GLN B 1 25 ? 2.705 -13.938 12.555 1 96.56 25 GLN B CA 1
ATOM 2825 C C . GLN B 1 25 ? 3.871 -13.516 11.664 1 96.56 25 GLN B C 1
ATOM 2827 O O . GLN B 1 25 ? 4.43 -12.43 11.836 1 96.56 25 GLN B O 1
ATOM 2832 N N . VAL B 1 26 ? 4.211 -14.383 10.766 1 95.81 26 VAL B N 1
ATOM 2833 C CA . VAL B 1 26 ? 5.293 -14.094 9.828 1 95.81 26 VAL B CA 1
ATOM 2834 C C . VAL B 1 26 ? 4.961 -12.828 9.039 1 95.81 26 VAL B C 1
ATOM 2836 O O . VAL B 1 26 ? 5.809 -11.945 8.891 1 95.81 26 VAL B O 1
ATOM 2839 N N . LEU B 1 27 ? 3.76 -12.703 8.594 1 97.38 27 LEU B N 1
ATOM 2840 C CA . LEU B 1 27 ? 3.338 -11.602 7.742 1 97.38 27 LEU B CA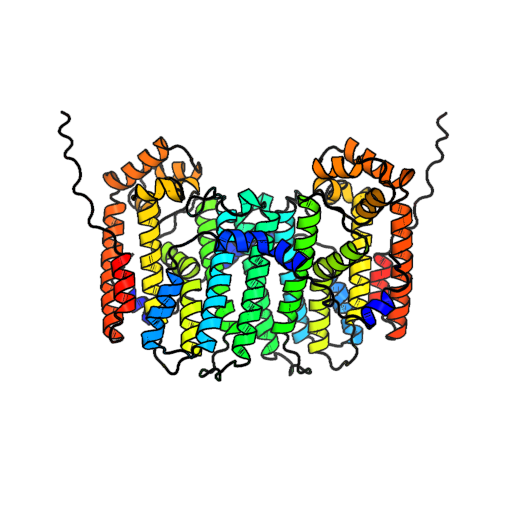 1
ATOM 2841 C C . LEU B 1 27 ? 3.236 -10.305 8.547 1 97.38 27 LEU B C 1
ATOM 2843 O O . LEU B 1 27 ? 3.527 -9.227 8.031 1 97.38 27 LEU B O 1
ATOM 2847 N N . LEU B 1 28 ? 2.891 -10.383 9.844 1 98.5 28 LEU B N 1
ATOM 2848 C CA . LEU B 1 28 ? 2.561 -9.203 10.633 1 98.5 28 LEU B CA 1
ATOM 2849 C C . LEU B 1 28 ? 3.758 -8.742 11.461 1 98.5 28 LEU B C 1
ATOM 2851 O O . LEU B 1 28 ? 3.693 -7.723 12.141 1 98.5 28 LEU B O 1
ATOM 2855 N N . GLU B 1 29 ? 4.824 -9.375 11.367 1 98.19 29 GLU B N 1
ATOM 2856 C CA . GLU B 1 29 ? 5.965 -9.109 12.234 1 98.19 29 GLU B CA 1
ATOM 2857 C C . GLU B 1 29 ? 6.418 -7.652 12.125 1 98.19 29 GLU B C 1
ATOM 2859 O O . GLU B 1 29 ? 6.672 -6.996 13.133 1 98.19 29 GLU B O 1
ATOM 2864 N N . PRO B 1 30 ? 6.562 -7.078 10.898 1 98.31 30 PRO B N 1
ATOM 2865 C CA . PRO B 1 30 ? 6.934 -5.664 10.828 1 98.31 30 PRO B CA 1
ATOM 2866 C C . PRO B 1 30 ? 5.934 -4.754 11.539 1 98.31 30 PRO B C 1
ATOM 2868 O O . PRO B 1 30 ? 6.332 -3.777 12.18 1 98.31 30 PRO B O 1
ATOM 2871 N N . TYR B 1 31 ? 4.684 -5.039 11.43 1 98.62 31 TYR B N 1
ATOM 2872 C CA . TYR B 1 31 ? 3.631 -4.266 12.078 1 98.62 31 TYR B CA 1
ATOM 2873 C C . TYR B 1 31 ? 3.721 -4.391 13.594 1 98.62 31 TYR B C 1
ATOM 2875 O O . TYR B 1 31 ? 3.633 -3.393 14.312 1 98.62 31 TYR B O 1
ATOM 2883 N N . ASP B 1 32 ? 3.859 -5.598 14.039 1 97.94 32 ASP B N 1
ATOM 2884 C CA . ASP B 1 32 ? 3.969 -5.855 15.469 1 97.94 32 ASP B CA 1
ATOM 2885 C C . ASP B 1 32 ? 5.211 -5.18 16.047 1 97.94 32 ASP B C 1
ATOM 2887 O O . ASP B 1 32 ? 5.184 -4.688 17.188 1 97.94 32 ASP B O 1
ATOM 2891 N N . TYR B 1 33 ? 6.281 -5.199 15.305 1 97.75 33 TYR B N 1
ATOM 2892 C CA . TYR B 1 33 ? 7.508 -4.512 15.695 1 97.75 33 TYR B CA 1
ATOM 2893 C C . TYR B 1 33 ? 7.246 -3.031 15.938 1 97.75 33 TYR B C 1
ATOM 2895 O O . TYR B 1 33 ? 7.609 -2.5 17 1 97.75 33 TYR B O 1
ATOM 2903 N N . LEU B 1 34 ? 6.559 -2.373 15.031 1 96.31 34 LEU B N 1
ATOM 2904 C CA . LEU B 1 34 ? 6.227 -0.959 15.156 1 96.31 34 LEU B CA 1
ATOM 2905 C C . LEU B 1 34 ? 5.309 -0.725 16.359 1 96.31 34 LEU B C 1
ATOM 2907 O O . LEU B 1 34 ? 5.512 0.22 17.125 1 96.31 34 LEU B O 1
ATOM 2911 N N . CYS B 1 35 ? 4.309 -1.588 16.516 1 94.69 35 CYS B N 1
ATOM 2912 C CA . CYS B 1 35 ? 3.318 -1.441 17.578 1 94.69 35 CYS B CA 1
ATOM 2913 C C . CYS B 1 35 ? 3.961 -1.616 18.938 1 94.69 35 CYS B C 1
ATOM 2915 O O . CYS B 1 35 ? 3.424 -1.149 19.953 1 94.69 35 CYS B O 1
ATOM 2917 N N . GLY B 1 36 ? 5.023 -2.322 18.938 1 92.12 36 GLY B N 1
ATOM 2918 C CA . GLY B 1 36 ? 5.711 -2.559 20.203 1 92.12 36 GLY B CA 1
ATOM 2919 C C . GLY B 1 36 ? 6.5 -1.358 20.688 1 92.12 36 GLY B C 1
ATOM 2920 O O . GLY B 1 36 ? 6.898 -1.302 21.859 1 92.12 36 GLY B O 1
ATOM 2921 N N . ILE B 1 37 ? 6.672 -0.405 19.859 1 87.12 37 ILE B N 1
ATOM 2922 C CA . ILE B 1 37 ? 7.391 0.812 20.219 1 87.12 37 ILE B CA 1
ATOM 2923 C C . ILE B 1 37 ? 6.418 1.841 20.781 1 87.12 37 ILE B C 1
ATOM 2925 O O . ILE B 1 37 ? 5.5 2.285 20.094 1 87.12 37 ILE B O 1
ATOM 2929 N N . PRO B 1 38 ? 6.59 2.152 22.062 1 80.25 38 PRO B N 1
ATOM 2930 C CA . PRO B 1 38 ? 5.652 3.096 22.672 1 80.25 38 PRO B CA 1
ATOM 2931 C C . PRO B 1 38 ? 5.613 4.441 21.953 1 80.25 38 PRO B C 1
ATOM 2933 O O . PRO B 1 38 ? 6.648 4.93 21.484 1 80.25 38 PRO B O 1
ATOM 2936 N N . GLY B 1 39 ? 4.473 4.973 21.703 1 76.81 39 GLY B N 1
ATOM 2937 C CA . GLY B 1 39 ? 4.312 6.27 21.078 1 76.81 39 GLY B CA 1
ATOM 2938 C C . GLY B 1 39 ? 3.42 7.215 21.859 1 76.81 39 GLY B C 1
ATOM 2939 O O . GLY B 1 39 ? 2.969 6.879 22.953 1 76.81 39 GLY B O 1
ATOM 2940 N N . LYS B 1 40 ? 3.289 8.5 21.453 1 72.19 40 LYS B N 1
ATOM 2941 C CA . LYS B 1 40 ? 2.551 9.555 22.141 1 72.19 40 LYS B CA 1
ATOM 2942 C C . LYS B 1 40 ? 1.052 9.266 22.141 1 72.19 40 LYS B C 1
ATOM 2944 O O . LYS B 1 40 ? 0.302 9.852 22.938 1 72.19 40 LYS B O 1
ATOM 2949 N N . GLU B 1 41 ? 0.585 8.398 21.406 1 80.19 41 GLU B N 1
ATOM 2950 C CA . GLU B 1 41 ? -0.788 7.91 21.312 1 80.19 41 GLU B CA 1
ATOM 2951 C C . GLU B 1 41 ? -1.779 9.062 21.203 1 80.19 41 GLU B C 1
ATOM 2953 O O . GLU B 1 41 ? -2.816 9.055 21.875 1 80.19 41 GLU B O 1
ATOM 2958 N N . VAL B 1 42 ? -1.412 10.117 20.547 1 87.25 42 VAL B N 1
ATOM 2959 C CA . VAL B 1 42 ? -2.229 11.312 20.406 1 87.25 42 VAL B CA 1
ATOM 2960 C C . VAL B 1 42 ? -3.598 10.945 19.828 1 87.25 42 VAL B C 1
ATOM 2962 O O . VAL B 1 42 ? -4.625 11.461 20.281 1 87.25 42 VAL B O 1
ATOM 2965 N N . ARG B 1 43 ? -3.68 10.047 18.938 1 89.5 43 ARG B N 1
ATOM 2966 C CA . ARG B 1 43 ? -4.934 9.68 18.297 1 89.5 43 ARG B CA 1
ATOM 2967 C C . ARG B 1 43 ? -5.879 8.992 19.297 1 89.5 43 ARG B C 1
ATOM 2969 O O . ARG B 1 43 ? -7.082 9.25 19.281 1 89.5 43 ARG B O 1
ATOM 2976 N N . SER B 1 44 ? -5.324 8.156 20.141 1 91.44 44 SER B N 1
ATOM 2977 C CA . SER B 1 44 ? -6.145 7.516 21.172 1 91.44 44 SER B CA 1
ATOM 2978 C C . SER B 1 44 ? -6.746 8.547 22.109 1 91.44 44 SER B C 1
ATOM 2980 O O . SER B 1 44 ? -7.93 8.461 22.453 1 91.44 44 SER B O 1
ATOM 2982 N N . HIS B 1 45 ? -5.961 9.516 22.5 1 94.62 45 HIS B N 1
ATOM 2983 C CA . HIS B 1 45 ? -6.438 10.57 23.391 1 94.62 45 HIS B CA 1
ATOM 2984 C C . HIS B 1 45 ? -7.492 11.43 22.703 1 94.62 45 HIS B C 1
ATOM 2986 O O . HIS B 1 45 ? -8.445 11.883 23.344 1 94.62 45 HIS B O 1
ATOM 2992 N N . LEU B 1 46 ? -7.273 11.625 21.453 1 96.31 46 LEU B N 1
ATOM 2993 C CA . LEU B 1 46 ? -8.25 12.398 20.688 1 96.31 46 LEU B CA 1
ATOM 2994 C C . LEU B 1 46 ? -9.594 11.68 20.625 1 96.31 46 LEU B C 1
ATOM 2996 O O . LEU B 1 46 ? -10.641 12.305 20.797 1 96.31 46 LEU B O 1
ATOM 3000 N N . ILE B 1 47 ? -9.57 10.375 20.391 1 97.5 47 ILE B N 1
ATOM 3001 C CA . ILE B 1 47 ? -10.797 9.586 20.344 1 97.5 47 ILE B CA 1
ATOM 3002 C C . ILE B 1 47 ? -11.516 9.688 21.688 1 97.5 47 ILE B C 1
ATOM 3004 O O . ILE B 1 47 ? -12.727 9.93 21.734 1 97.5 47 ILE B O 1
ATOM 3008 N N . ASP B 1 48 ? -10.758 9.578 22.766 1 97.38 48 ASP B N 1
ATOM 3009 C CA . ASP B 1 48 ? -11.344 9.672 24.109 1 97.38 48 ASP B CA 1
ATOM 3010 C C . ASP B 1 48 ? -11.953 11.047 24.344 1 97.38 48 ASP B C 1
ATOM 3012 O O . ASP B 1 48 ? -13.039 11.164 24.922 1 97.38 48 ASP B O 1
ATOM 3016 N N . ALA B 1 49 ? -11.266 12.07 23.953 1 98.31 49 ALA B N 1
ATOM 3017 C CA . ALA B 1 49 ? -11.742 13.445 24.141 1 98.31 49 ALA B CA 1
ATOM 3018 C C . ALA B 1 49 ? -13.023 13.695 23.359 1 98.31 49 ALA B C 1
ATOM 3020 O O . ALA B 1 49 ? -13.992 14.227 23.891 1 98.31 49 ALA B O 1
ATOM 3021 N N . PHE B 1 50 ? -13.109 13.289 22.094 1 98.62 50 PHE B N 1
ATOM 3022 C CA . PHE B 1 50 ? -14.297 13.484 21.281 1 98.62 50 PHE B CA 1
ATOM 3023 C C . PHE B 1 50 ? -15.469 12.664 21.797 1 98.62 50 PHE B C 1
ATOM 3025 O O . PHE B 1 50 ? -16.625 13.039 21.625 1 98.62 50 PHE B O 1
ATOM 3032 N N . ASN B 1 51 ? -15.125 11.547 22.484 1 98.19 51 ASN B N 1
ATOM 3033 C CA . ASN B 1 51 ? -16.188 10.672 22.984 1 98.19 51 ASN B CA 1
ATOM 3034 C C . ASN B 1 51 ? -16.953 11.32 24.141 1 98.19 51 ASN B C 1
ATOM 3036 O O . ASN B 1 51 ? -18.031 10.867 24.516 1 98.19 51 ASN B O 1
ATOM 3040 N N . LEU B 1 52 ? -16.359 12.375 24.734 1 97.88 52 LEU B N 1
ATOM 3041 C CA . LEU B 1 52 ? -17.109 13.141 25.719 1 97.88 52 LEU B CA 1
ATOM 3042 C C . LEU B 1 52 ? -18.328 13.805 25.078 1 97.88 52 LEU B C 1
ATOM 3044 O O . LEU B 1 52 ? -19.359 13.969 25.734 1 97.88 52 LEU B O 1
ATOM 3048 N N . TRP B 1 53 ? -18.172 14.219 23.797 1 98.06 53 TRP B N 1
ATOM 3049 C CA . TRP B 1 53 ? -19.281 14.812 23.047 1 98.06 53 TRP B CA 1
ATOM 3050 C C . TRP B 1 53 ? -20.125 13.734 22.391 1 98.06 53 TRP B C 1
ATOM 3052 O O . TRP B 1 53 ? -21.359 13.812 22.406 1 98.06 53 TRP B O 1
ATOM 3062 N N . LEU B 1 54 ? -19.531 12.648 21.859 1 97.31 54 LEU B N 1
ATOM 3063 C CA . LEU B 1 54 ? -20.203 11.789 20.906 1 97.31 54 LEU B CA 1
ATOM 3064 C C . LEU B 1 54 ? -20.812 10.57 21.594 1 97.31 54 LEU B C 1
ATOM 3066 O O . LEU B 1 54 ? -21.766 9.984 21.094 1 97.31 54 LEU B O 1
ATOM 3070 N N . GLN B 1 55 ? -20.219 10.164 22.703 1 97.06 55 GLN B N 1
ATOM 3071 C CA . GLN B 1 55 ? -20.766 9.094 23.531 1 97.06 55 GLN B CA 1
ATOM 3072 C C . GLN B 1 55 ? -21.094 7.867 22.688 1 97.06 55 GLN B C 1
ATOM 3074 O O . GLN B 1 55 ? -22.203 7.348 22.734 1 97.06 55 GLN B O 1
ATOM 3079 N N . VAL B 1 56 ? -20.125 7.375 21.984 1 95.38 56 VAL B N 1
ATOM 3080 C CA . VAL B 1 56 ? -20.234 6.18 21.156 1 95.38 56 VAL B CA 1
ATOM 3081 C C . VAL B 1 56 ? -20.328 4.945 22.047 1 95.38 56 VAL B C 1
ATOM 3083 O O . VAL B 1 56 ? -19.625 4.848 23.062 1 95.38 56 VAL B O 1
ATOM 3086 N N . PRO B 1 57 ? -21.234 3.965 21.703 1 93.62 57 PRO B N 1
ATOM 3087 C CA . PRO B 1 57 ? -21.25 2.709 22.453 1 93.62 57 PRO B CA 1
ATOM 3088 C C . PRO B 1 57 ? -19.875 2.049 22.547 1 93.62 57 PRO B C 1
ATOM 3090 O O . PRO B 1 57 ? -19.125 2.059 21.578 1 93.62 57 PRO B O 1
ATOM 3093 N N . GLU B 1 58 ? -19.594 1.495 23.688 1 94.25 58 GLU B N 1
ATOM 3094 C CA . GLU B 1 58 ? -18.25 1.01 24.016 1 94.25 58 GLU B CA 1
ATOM 3095 C C . GLU B 1 58 ? -17.766 -0.016 23 1 94.25 58 GLU B C 1
ATOM 3097 O O . GLU B 1 58 ? -16.609 0.034 22.562 1 94.25 58 GLU B O 1
ATOM 3102 N N . ASP B 1 59 ? -18.609 -0.982 22.625 1 92.69 59 ASP B N 1
ATOM 3103 C CA . ASP B 1 59 ? -18.219 -2.02 21.672 1 92.69 59 ASP B CA 1
ATOM 3104 C C . ASP B 1 59 ? -17.812 -1.41 20.328 1 92.69 59 ASP B C 1
ATOM 3106 O O . ASP B 1 59 ? -16.828 -1.837 19.719 1 92.69 59 ASP B O 1
ATOM 3110 N N . ASP B 1 60 ? -18.609 -0.43 19.875 1 92.94 60 ASP B N 1
ATOM 3111 C CA . ASP B 1 60 ? -18.297 0.253 18.625 1 92.94 60 ASP B CA 1
ATOM 3112 C C . ASP B 1 60 ? -17.016 1.072 18.766 1 92.94 60 ASP B C 1
ATOM 3114 O O . ASP B 1 60 ? -16.203 1.126 17.844 1 92.94 60 ASP B O 1
ATOM 3118 N N . LEU B 1 61 ? -16.891 1.712 19.906 1 95.56 61 LEU B N 1
ATOM 3119 C CA . LEU B 1 61 ? -15.711 2.539 20.156 1 95.56 61 LEU B CA 1
ATOM 3120 C C . LEU B 1 61 ? -14.438 1.702 20.094 1 95.56 61 LEU B C 1
ATOM 3122 O O . LEU B 1 61 ? -13.414 2.152 19.578 1 95.56 61 LEU B O 1
ATOM 3126 N N . ASP B 1 62 ? -14.438 0.505 20.625 1 95.38 62 ASP B N 1
ATOM 3127 C CA . ASP B 1 62 ? -13.289 -0.396 20.594 1 95.38 62 ASP B CA 1
ATOM 3128 C C . ASP B 1 62 ? -12.906 -0.759 19.156 1 95.38 62 ASP B C 1
ATOM 3130 O O . ASP B 1 62 ? -11.727 -0.812 18.828 1 95.38 62 ASP B O 1
ATOM 3134 N N . VAL B 1 63 ? -13.891 -1.046 18.328 1 95.69 63 VAL B N 1
ATOM 3135 C CA . VAL B 1 63 ? -13.641 -1.364 16.922 1 95.69 63 VAL B CA 1
ATOM 3136 C C . VAL B 1 63 ? -13.039 -0.153 16.219 1 95.69 63 VAL B C 1
ATOM 3138 O O . VAL B 1 63 ? -12.086 -0.286 15.453 1 95.69 63 VAL B O 1
ATOM 3141 N N . ILE B 1 64 ? -13.586 1.031 16.531 1 96.44 64 ILE B N 1
ATOM 3142 C CA . ILE B 1 64 ? -13.086 2.262 15.914 1 96.44 64 ILE B CA 1
ATOM 3143 C C . ILE B 1 64 ? -11.625 2.479 16.312 1 96.44 64 ILE B C 1
ATOM 3145 O O . ILE B 1 64 ? -10.789 2.795 15.461 1 96.44 64 ILE B O 1
ATOM 3149 N N . ARG B 1 65 ? -11.305 2.26 17.547 1 96.62 65 ARG B N 1
ATOM 3150 C CA . ARG B 1 65 ? -9.922 2.385 18.016 1 96.62 65 ARG B CA 1
ATOM 3151 C C . ARG B 1 65 ? -9 1.442 17.266 1 96.62 65 ARG B C 1
ATOM 3153 O O . ARG B 1 65 ? -7.898 1.831 16.859 1 96.62 65 ARG B O 1
ATOM 3160 N N . ARG B 1 66 ? -9.438 0.236 17.078 1 96.69 66 ARG B N 1
ATOM 3161 C CA . ARG B 1 66 ? -8.625 -0.756 16.375 1 96.69 66 ARG B CA 1
ATOM 3162 C C . ARG B 1 66 ? -8.406 -0.353 14.914 1 96.69 66 ARG B C 1
ATOM 3164 O O . ARG B 1 66 ? -7.281 -0.434 14.406 1 96.69 66 ARG B O 1
ATOM 3171 N N . ILE B 1 67 ? -9.445 0.112 14.266 1 97.69 67 ILE B N 1
ATOM 3172 C CA . ILE B 1 67 ? -9.367 0.531 12.867 1 97.69 67 ILE B CA 1
ATOM 3173 C C . ILE B 1 67 ? -8.367 1.682 12.727 1 97.69 67 ILE B C 1
ATOM 3175 O O . ILE B 1 67 ? -7.477 1.64 11.883 1 97.69 67 ILE B O 1
ATOM 3179 N N . VAL B 1 68 ? -8.492 2.68 13.57 1 97.44 68 VAL B N 1
ATOM 3180 C CA . VAL B 1 68 ? -7.656 3.871 13.5 1 97.44 68 VAL B CA 1
ATOM 3181 C C . VAL B 1 68 ? -6.203 3.498 13.789 1 97.44 68 VAL B C 1
ATOM 3183 O O . VAL B 1 68 ? -5.289 3.969 13.109 1 97.44 68 VAL B O 1
ATOM 3186 N N . ARG B 1 69 ? -6.02 2.648 14.75 1 96.69 69 ARG B N 1
ATOM 3187 C CA . ARG B 1 69 ? -4.676 2.191 15.078 1 96.69 69 ARG B CA 1
ATOM 3188 C C . ARG B 1 69 ? -4.047 1.452 13.898 1 96.69 69 ARG B C 1
ATOM 3190 O O . ARG B 1 69 ? -2.887 1.692 13.555 1 96.69 69 ARG B O 1
ATOM 3197 N N . MET B 1 70 ? -4.766 0.545 13.305 1 98.06 70 MET B N 1
ATOM 3198 C CA . MET B 1 70 ? -4.273 -0.228 12.164 1 98.06 70 MET B CA 1
ATOM 3199 C C . MET B 1 70 ? -3.91 0.688 11 1 98.06 70 MET B C 1
ATOM 3201 O O . MET B 1 70 ? -2.814 0.587 10.445 1 98.06 70 MET B O 1
ATOM 3205 N N . LEU B 1 71 ? -4.797 1.607 10.68 1 98.25 71 LEU B N 1
ATOM 3206 C CA . LEU B 1 71 ? -4.574 2.504 9.547 1 98.25 71 LEU B CA 1
ATOM 3207 C C . LEU B 1 71 ? -3.396 3.436 9.82 1 98.25 71 LEU B C 1
ATOM 3209 O O . LEU B 1 71 ? -2.572 3.676 8.938 1 98.25 71 LEU B O 1
ATOM 3213 N N . HIS B 1 72 ? -3.346 3.961 11.008 1 96.69 72 HIS B N 1
ATOM 3214 C CA . HIS B 1 72 ? -2.26 4.859 11.383 1 96.69 72 HIS B CA 1
ATOM 3215 C C . HIS B 1 72 ? -0.909 4.16 11.297 1 96.69 72 HIS B C 1
ATOM 3217 O O . HIS B 1 72 ? 0.023 4.672 10.672 1 96.69 72 HIS B O 1
ATOM 3223 N N . ASN B 1 73 ? -0.803 2.998 11.93 1 97 73 ASN B N 1
ATOM 3224 C CA . ASN B 1 73 ? 0.472 2.289 11.977 1 97 73 ASN B CA 1
ATOM 3225 C C . ASN B 1 73 ? 0.866 1.759 10.602 1 97 73 ASN B C 1
ATOM 3227 O O . ASN B 1 73 ? 2.047 1.748 10.25 1 97 73 ASN B O 1
ATOM 3231 N N . ALA B 1 74 ? -0.101 1.299 9.828 1 98.31 74 ALA B N 1
ATOM 3232 C CA . ALA B 1 74 ? 0.194 0.917 8.445 1 98.31 74 ALA B CA 1
ATOM 3233 C C . ALA B 1 74 ? 0.759 2.096 7.66 1 98.31 74 ALA B C 1
ATOM 3235 O O . ALA B 1 74 ? 1.731 1.944 6.918 1 98.31 74 ALA B O 1
ATOM 3236 N N . SER B 1 75 ? 0.166 3.26 7.828 1 97.94 75 SER B N 1
ATOM 3237 C CA . SER B 1 75 ? 0.63 4.449 7.125 1 97.94 75 SER B CA 1
ATOM 3238 C C . SER B 1 75 ? 2.037 4.84 7.562 1 97.94 75 SER B C 1
ATOM 3240 O O . SER B 1 75 ? 2.826 5.344 6.762 1 97.94 75 SER B O 1
ATOM 3242 N N . LEU B 1 76 ? 2.404 4.609 8.836 1 96.62 76 LEU B N 1
ATOM 3243 C CA . LEU B 1 76 ? 3.748 4.895 9.328 1 96.62 76 LEU B CA 1
ATOM 3244 C C . LEU B 1 76 ? 4.773 3.977 8.672 1 96.62 76 LEU B C 1
ATOM 3246 O O . LEU B 1 76 ? 5.871 4.418 8.32 1 96.62 76 LEU B O 1
ATOM 3250 N N . LEU B 1 77 ? 4.418 2.697 8.547 1 98.38 77 LEU B N 1
ATOM 3251 C CA . LEU B 1 77 ? 5.312 1.756 7.879 1 98.38 77 LEU B CA 1
ATOM 3252 C C . LEU B 1 77 ? 5.637 2.221 6.465 1 98.38 77 LEU B C 1
ATOM 3254 O O . LEU B 1 77 ? 6.805 2.225 6.059 1 98.38 77 LEU B O 1
ATOM 3258 N N . VAL B 1 78 ? 4.629 2.643 5.73 1 98.5 78 VAL B N 1
ATOM 3259 C CA . VAL B 1 78 ? 4.797 3.096 4.355 1 98.5 78 VAL B CA 1
ATOM 3260 C C . VAL B 1 78 ? 5.613 4.387 4.328 1 98.5 78 VAL B C 1
ATOM 3262 O O . VAL B 1 78 ? 6.566 4.512 3.557 1 98.5 78 VAL B O 1
ATOM 3265 N N . ASP B 1 79 ? 5.246 5.27 5.211 1 97.25 79 ASP B N 1
ATOM 3266 C CA . ASP B 1 79 ? 5.906 6.57 5.285 1 97.25 79 ASP B CA 1
ATOM 3267 C C . ASP B 1 79 ? 7.395 6.414 5.574 1 97.25 79 ASP B C 1
ATOM 3269 O O . ASP B 1 79 ? 8.227 7.109 4.984 1 97.25 79 ASP B O 1
ATOM 3273 N N . ASP B 1 80 ? 7.738 5.562 6.512 1 97.12 80 ASP B N 1
ATOM 3274 C CA . ASP B 1 80 ? 9.133 5.328 6.855 1 97.12 80 ASP B CA 1
ATOM 3275 C C . ASP B 1 80 ? 9.922 4.82 5.652 1 97.12 80 ASP B C 1
ATOM 3277 O O . ASP B 1 80 ? 11.094 5.168 5.477 1 97.12 80 ASP B O 1
ATOM 3281 N N . VAL B 1 81 ? 9.312 4 4.867 1 98.12 81 VAL B N 1
ATOM 3282 C CA . VAL B 1 81 ? 9.945 3.521 3.646 1 98.12 81 VAL B CA 1
ATOM 3283 C C . VAL B 1 81 ? 10.102 4.676 2.656 1 98.12 81 VAL B C 1
ATOM 3285 O O . VAL B 1 81 ? 11.172 4.855 2.066 1 98.12 81 VAL B O 1
ATOM 3288 N N . GLU B 1 82 ? 9.062 5.465 2.494 1 98.12 82 GLU B N 1
ATOM 3289 C CA . GLU B 1 82 ? 9.062 6.578 1.551 1 98.12 82 GLU B CA 1
ATOM 3290 C C . GLU B 1 82 ? 10.133 7.609 1.917 1 98.12 82 GLU B C 1
ATOM 3292 O O . GLU B 1 82 ? 10.727 8.227 1.037 1 98.12 82 GLU B O 1
ATOM 3297 N N . ASP B 1 83 ? 10.359 7.73 3.191 1 96.25 83 ASP B N 1
ATOM 3298 C CA . ASP B 1 83 ? 11.312 8.727 3.682 1 96.25 83 ASP B CA 1
ATOM 3299 C C . ASP B 1 83 ? 12.711 8.133 3.826 1 96.25 83 ASP B C 1
ATOM 3301 O O . ASP B 1 83 ? 13.672 8.859 4.09 1 96.25 83 ASP B O 1
ATOM 3305 N N . ASP B 1 84 ? 12.797 6.867 3.637 1 95.81 84 ASP B N 1
ATOM 3306 C CA . ASP B 1 84 ? 14.031 6.141 3.922 1 95.81 84 ASP B CA 1
ATOM 3307 C C . ASP B 1 84 ? 14.555 6.477 5.316 1 95.81 84 ASP B C 1
ATOM 3309 O O . ASP B 1 84 ? 15.727 6.836 5.473 1 95.81 84 ASP B O 1
ATOM 3313 N N . SER B 1 85 ? 13.656 6.43 6.234 1 93.56 85 SER B N 1
ATOM 3314 C CA . SER B 1 85 ? 13.984 6.773 7.613 1 93.56 85 SER B CA 1
ATOM 3315 C C . SER B 1 85 ? 14.93 5.742 8.227 1 93.56 85 SER B C 1
ATOM 3317 O O . SER B 1 85 ? 14.922 4.574 7.828 1 93.56 85 SER B O 1
ATOM 3319 N N . GLU B 1 86 ? 15.711 6.203 9.219 1 93.19 86 GLU B N 1
ATOM 3320 C CA . GLU B 1 86 ? 16.625 5.301 9.922 1 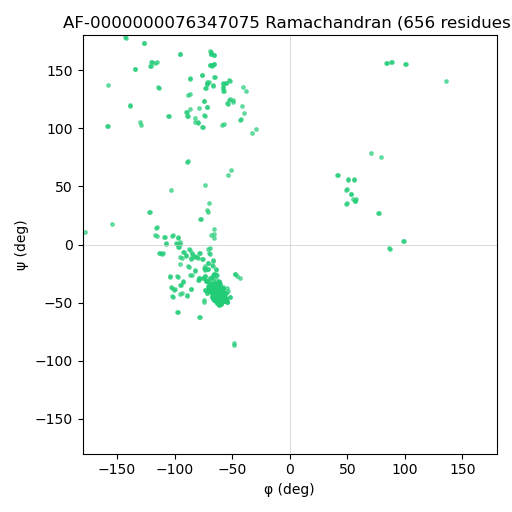93.19 86 GLU B CA 1
ATOM 3321 C C . GLU B 1 86 ? 16.062 4.895 11.281 1 93.19 86 GLU B C 1
ATOM 3323 O O . GLU B 1 86 ? 16.172 3.734 11.68 1 93.19 86 GLU B O 1
ATOM 3328 N N . LEU B 1 87 ? 15.398 5.863 11.93 1 90.5 87 LEU B N 1
ATOM 3329 C CA . LEU B 1 87 ? 14.906 5.641 13.289 1 90.5 87 LEU B CA 1
ATOM 3330 C C . LEU B 1 87 ? 13.469 6.125 13.438 1 90.5 87 LEU B C 1
ATOM 3332 O O . LEU B 1 87 ? 13.047 7.055 12.742 1 90.5 87 LEU B O 1
ATOM 3336 N N . ARG B 1 88 ? 12.773 5.48 14.328 1 88.31 88 ARG B N 1
ATOM 3337 C CA . ARG B 1 88 ? 11.484 5.922 14.859 1 88.31 88 ARG B CA 1
ATOM 3338 C C . ARG B 1 88 ? 11.398 5.684 16.359 1 88.31 88 ARG B C 1
ATOM 3340 O O . ARG B 1 88 ? 11.555 4.551 16.828 1 88.31 88 ARG B O 1
ATOM 3347 N N . ARG B 1 89 ? 11.219 6.809 17 1 85.06 89 ARG B N 1
ATOM 3348 C CA . ARG B 1 89 ? 11.125 6.758 18.469 1 85.06 89 ARG B CA 1
ATOM 3349 C C . ARG B 1 89 ? 12.367 6.109 19.062 1 85.06 89 ARG B C 1
ATOM 3351 O O . ARG B 1 89 ? 12.258 5.254 19.953 1 85.06 89 ARG B O 1
ATOM 3358 N N . GLY B 1 90 ? 13.492 6.406 18.453 1 85.56 90 GLY B N 1
ATOM 3359 C CA . GLY B 1 90 ? 14.789 6.016 19 1 85.56 90 GLY B CA 1
ATOM 3360 C C . GLY B 1 90 ? 15.211 4.625 18.578 1 85.56 90 GLY B C 1
ATOM 3361 O O . GLY B 1 90 ? 16.328 4.188 18.906 1 85.56 90 GLY B O 1
ATOM 3362 N N . VAL B 1 91 ? 14.359 3.93 17.859 1 91.81 91 VAL B N 1
ATOM 3363 C CA . VAL B 1 91 ? 14.711 2.572 17.453 1 91.81 91 VAL B CA 1
ATOM 3364 C C . VAL B 1 91 ? 14.703 2.469 15.922 1 91.81 91 VAL B C 1
ATOM 3366 O O . VAL B 1 91 ? 14.023 3.244 15.25 1 91.81 91 VAL B O 1
ATOM 3369 N N . PRO B 1 92 ? 15.5 1.508 15.383 1 94.75 92 PRO B N 1
ATOM 3370 C CA . PRO B 1 92 ? 15.492 1.356 13.93 1 94.75 92 PRO B CA 1
ATOM 3371 C C . PRO B 1 92 ? 14.094 1.121 13.367 1 94.75 92 PRO B C 1
ATOM 3373 O O . PRO B 1 92 ? 13.289 0.413 13.984 1 94.75 92 PRO B O 1
ATOM 3376 N N . VAL B 1 93 ? 13.828 1.734 12.297 1 96.12 93 VAL B N 1
ATOM 3377 C CA . VAL B 1 93 ? 12.523 1.596 11.672 1 96.12 93 VAL B CA 1
ATOM 3378 C C . VAL B 1 93 ? 12.352 0.177 11.133 1 96.12 93 VAL B C 1
ATOM 3380 O O . VAL B 1 93 ? 13.336 -0.534 10.914 1 96.12 93 VAL B O 1
ATOM 3383 N N . ALA B 1 94 ? 11.164 -0.255 10.82 1 97.69 94 ALA B N 1
ATOM 3384 C CA . ALA B 1 94 ? 10.797 -1.622 10.453 1 97.69 94 ALA B CA 1
ATOM 3385 C C . ALA B 1 94 ? 11.516 -2.057 9.18 1 97.69 94 ALA B C 1
ATOM 3387 O O . ALA B 1 94 ? 12.016 -3.182 9.086 1 97.69 94 ALA B O 1
ATOM 3388 N N . HIS B 1 95 ? 11.562 -1.169 8.117 1 98.19 95 HIS B N 1
ATOM 3389 C CA . HIS B 1 95 ? 12.102 -1.617 6.84 1 98.19 95 HIS B CA 1
ATOM 3390 C C . HIS B 1 95 ? 13.609 -1.815 6.922 1 98.19 95 HIS B C 1
ATOM 3392 O O . HIS B 1 95 ? 14.203 -2.475 6.062 1 98.19 95 HIS B O 1
ATOM 3398 N N . LYS B 1 96 ? 14.297 -1.16 7.922 1 97.56 96 LYS B N 1
ATOM 3399 C CA . LYS B 1 96 ? 15.711 -1.432 8.141 1 97.56 96 LYS B CA 1
ATOM 3400 C C . LYS B 1 96 ? 15.914 -2.795 8.797 1 97.56 96 LYS B C 1
ATOM 3402 O O . LYS B 1 96 ? 16.969 -3.42 8.633 1 97.56 96 LYS B O 1
ATOM 3407 N N . VAL B 1 97 ? 14.969 -3.289 9.531 1 97.5 97 VAL B N 1
ATOM 3408 C CA . VAL B 1 97 ? 15.047 -4.57 10.234 1 97.5 97 VAL B CA 1
ATOM 3409 C C . VAL B 1 97 ? 14.539 -5.688 9.32 1 97.5 97 VAL B C 1
ATOM 3411 O O . VAL B 1 97 ? 15.188 -6.73 9.195 1 97.5 97 VAL B O 1
ATOM 3414 N N . TYR B 1 98 ? 13.461 -5.492 8.625 1 97.81 98 TYR B N 1
ATOM 3415 C CA . TYR B 1 98 ? 12.766 -6.566 7.93 1 97.81 98 TYR B CA 1
ATOM 3416 C C . TYR B 1 98 ? 12.906 -6.418 6.422 1 97.81 98 TYR B C 1
ATOM 3418 O O . TYR B 1 98 ? 12.5 -7.309 5.664 1 97.81 98 TYR B O 1
ATOM 3426 N N . GLY B 1 99 ? 13.461 -5.312 5.992 1 97.56 99 GLY B N 1
ATOM 3427 C CA . GLY B 1 99 ? 13.562 -5.031 4.57 1 97.56 99 GLY B CA 1
ATOM 3428 C C . GLY B 1 99 ? 12.352 -4.297 4.02 1 97.56 99 GLY B C 1
ATOM 3429 O O . GLY B 1 99 ? 11.258 -4.387 4.582 1 97.56 99 GLY B O 1
ATOM 3430 N N . VAL B 1 100 ? 12.555 -3.596 2.9 1 98.19 100 VAL B N 1
ATOM 3431 C CA . VAL B 1 100 ? 11.523 -2.795 2.248 1 98.19 100 VAL B CA 1
ATOM 3432 C C . VAL B 1 100 ? 10.391 -3.701 1.776 1 98.19 100 VAL B C 1
ATOM 3434 O O . VAL B 1 100 ? 9.219 -3.43 2.047 1 98.19 100 VAL B O 1
ATOM 3437 N N . PRO B 1 101 ? 10.688 -4.91 1.191 1 98.38 101 PRO B N 1
ATOM 3438 C CA . PRO B 1 101 ? 9.609 -5.727 0.62 1 98.38 101 PRO B CA 1
ATOM 3439 C C . PRO B 1 101 ? 8.609 -6.195 1.669 1 98.38 101 PRO B C 1
ATOM 3441 O O . PRO B 1 101 ? 7.402 -5.961 1.524 1 98.38 101 PRO B O 1
ATOM 3444 N N . GLN B 1 102 ? 9.102 -6.754 2.744 1 98.19 102 GLN B N 1
ATOM 3445 C CA . GLN B 1 102 ? 8.203 -7.277 3.771 1 98.19 102 GLN B CA 1
ATOM 3446 C C . GLN B 1 102 ? 7.438 -6.152 4.457 1 98.19 102 GLN B C 1
ATOM 3448 O O . GLN B 1 102 ? 6.258 -6.309 4.777 1 98.19 102 GLN B O 1
ATOM 3453 N N . THR B 1 103 ? 8.125 -5.039 4.668 1 98.69 103 THR B N 1
ATOM 3454 C CA . THR B 1 103 ? 7.496 -3.91 5.352 1 98.69 103 THR B CA 1
ATOM 3455 C C . THR B 1 103 ? 6.328 -3.367 4.539 1 98.69 103 THR B C 1
ATOM 3457 O O . THR B 1 103 ? 5.242 -3.141 5.078 1 98.69 103 THR B O 1
ATOM 3460 N N . ILE B 1 104 ? 6.516 -3.186 3.223 1 98.69 104 ILE B N 1
ATOM 3461 C CA . ILE B 1 104 ? 5.461 -2.621 2.385 1 98.69 104 ILE B CA 1
ATOM 3462 C C . ILE B 1 104 ? 4.324 -3.629 2.236 1 98.69 104 ILE B C 1
ATOM 3464 O O . ILE B 1 104 ? 3.15 -3.256 2.248 1 98.69 104 ILE B O 1
ATOM 3468 N N . ASN B 1 105 ? 4.605 -4.914 2.113 1 98.81 105 ASN B N 1
ATOM 3469 C CA . ASN B 1 105 ? 3.557 -5.926 2.043 1 98.81 105 ASN B CA 1
ATOM 3470 C C . ASN B 1 105 ? 2.723 -5.961 3.32 1 98.81 105 ASN B C 1
ATOM 3472 O O . ASN B 1 105 ? 1.493 -6.027 3.262 1 98.81 105 ASN B O 1
ATOM 3476 N N . THR B 1 106 ? 3.424 -5.93 4.441 1 98.88 106 THR B N 1
ATOM 3477 C CA . THR B 1 106 ? 2.744 -5.922 5.734 1 98.88 106 THR B CA 1
ATOM 3478 C C . THR B 1 106 ? 1.835 -4.703 5.855 1 98.88 106 THR B C 1
ATOM 3480 O O . THR B 1 106 ? 0.682 -4.824 6.277 1 98.88 106 THR B O 1
ATOM 3483 N N . ALA B 1 107 ? 2.357 -3.557 5.512 1 98.81 107 ALA B N 1
ATOM 3484 C CA . ALA B 1 107 ? 1.571 -2.33 5.613 1 98.81 107 ALA B CA 1
ATOM 3485 C C . ALA B 1 107 ? 0.293 -2.428 4.785 1 98.81 107 ALA B C 1
ATOM 3487 O O . ALA B 1 107 ? -0.795 -2.111 5.273 1 98.81 107 ALA B O 1
ATOM 3488 N N . ASN B 1 108 ? 0.426 -2.857 3.523 1 98.75 108 ASN B N 1
ATOM 3489 C CA . ASN B 1 108 ? -0.744 -3.018 2.666 1 98.75 108 ASN B CA 1
ATOM 3490 C C . ASN B 1 108 ? -1.717 -4.047 3.23 1 98.75 108 ASN B C 1
ATOM 3492 O O . ASN B 1 108 ? -2.932 -3.844 3.203 1 98.75 108 ASN B O 1
ATOM 3496 N N . TYR B 1 109 ? -1.158 -5.184 3.709 1 98.81 109 TYR B N 1
ATOM 3497 C CA . TYR B 1 109 ? -1.985 -6.211 4.328 1 98.81 109 TYR B CA 1
ATOM 3498 C C . TYR B 1 109 ? -2.811 -5.633 5.473 1 98.81 109 TYR B C 1
ATOM 3500 O O . TYR B 1 109 ? -4.008 -5.91 5.582 1 98.81 109 TYR B O 1
ATOM 3508 N N . VAL B 1 110 ? -2.232 -4.801 6.262 1 98.88 110 VAL B N 1
ATOM 3509 C CA . VAL B 1 110 ? -2.887 -4.223 7.43 1 98.88 110 VAL B CA 1
ATOM 3510 C C . VAL B 1 110 ? -3.961 -3.234 6.988 1 98.88 110 VAL B C 1
ATOM 3512 O O . VAL B 1 110 ? -5.012 -3.127 7.621 1 98.88 110 VAL B O 1
ATOM 3515 N N . TYR B 1 111 ? -3.75 -2.455 5.883 1 98.69 111 TYR B N 1
ATOM 3516 C CA . TYR B 1 111 ? -4.82 -1.63 5.336 1 98.69 111 TYR B CA 1
ATOM 3517 C C . TYR B 1 111 ? -6.078 -2.457 5.098 1 98.69 111 TYR B C 1
ATOM 3519 O O . TYR B 1 111 ? -7.18 -2.051 5.48 1 98.69 111 TYR B O 1
ATOM 3527 N N . PHE B 1 112 ? -5.906 -3.627 4.523 1 98.56 112 PHE B N 1
ATOM 3528 C CA . PHE B 1 112 ? -7.059 -4.445 4.164 1 98.56 112 PHE B CA 1
ATOM 3529 C C . PHE B 1 112 ? -7.613 -5.164 5.391 1 98.56 112 PHE B C 1
ATOM 3531 O O . PHE B 1 112 ? -8.812 -5.441 5.465 1 98.56 112 PHE B O 1
ATOM 3538 N N . LEU B 1 113 ? -6.738 -5.457 6.387 1 98.5 113 LEU B N 1
ATOM 3539 C CA . LEU B 1 113 ? -7.25 -5.938 7.668 1 98.5 113 LEU B CA 1
ATOM 3540 C C . LEU B 1 113 ? -8.148 -4.891 8.32 1 98.5 113 LEU B C 1
ATOM 3542 O O . LEU B 1 113 ? -9.172 -5.227 8.914 1 98.5 113 LEU B O 1
ATOM 3546 N N . ALA B 1 114 ? -7.711 -3.615 8.211 1 98.38 114 ALA B N 1
ATOM 3547 C CA . ALA B 1 114 ? -8.531 -2.531 8.75 1 98.38 114 ALA B CA 1
ATOM 3548 C C . ALA B 1 114 ? -9.891 -2.479 8.055 1 98.38 114 ALA B C 1
ATOM 3550 O O . ALA B 1 114 ? -10.914 -2.232 8.703 1 98.38 114 ALA B O 1
ATOM 3551 N N . PHE B 1 115 ? -9.945 -2.729 6.777 1 97.5 115 PHE B N 1
ATOM 3552 C CA . PHE B 1 115 ? -11.203 -2.777 6.047 1 97.5 115 PHE B CA 1
ATOM 3553 C C . PHE B 1 115 ? -12.07 -3.938 6.531 1 97.5 115 PHE B C 1
ATOM 3555 O O . PHE B 1 115 ? -13.289 -3.816 6.609 1 97.5 115 PHE B O 1
ATOM 3562 N N . LYS B 1 116 ? -11.414 -5.055 6.801 1 96.69 116 LYS B N 1
ATOM 3563 C CA . LYS B 1 116 ? -12.164 -6.18 7.355 1 96.69 116 LYS B CA 1
ATOM 3564 C C . LYS B 1 116 ? -12.844 -5.797 8.664 1 96.69 116 LYS B C 1
ATOM 3566 O O . LYS B 1 116 ? -14.016 -6.117 8.875 1 96.69 116 LYS B O 1
ATOM 3571 N N . GLU B 1 117 ? -12.102 -5.07 9.516 1 95.56 117 GLU B N 1
ATOM 3572 C CA . GLU B 1 117 ? -12.672 -4.566 10.758 1 95.56 117 GLU B CA 1
ATOM 3573 C C . GLU B 1 117 ? -13.812 -3.588 10.484 1 95.56 117 GLU B C 1
ATOM 3575 O O . GLU B 1 117 ? -14.828 -3.605 11.172 1 95.56 117 GLU B O 1
ATOM 3580 N N . LEU B 1 118 ? -13.633 -2.744 9.539 1 95.62 118 LEU B N 1
ATOM 3581 C CA . LEU B 1 118 ? -14.625 -1.747 9.156 1 95.62 118 LEU B CA 1
ATOM 3582 C C . LEU B 1 118 ? -15.922 -2.414 8.711 1 95.62 118 LEU B C 1
ATOM 3584 O O . LEU B 1 118 ? -17.016 -1.966 9.07 1 95.62 118 LEU B O 1
ATOM 3588 N N . LEU B 1 119 ? -15.82 -3.482 7.93 1 91.38 119 LEU B N 1
ATOM 3589 C CA . LEU B 1 119 ? -16.984 -4.219 7.457 1 91.38 119 LEU B CA 1
ATOM 3590 C C . LEU B 1 119 ? -17.719 -4.879 8.617 1 91.38 119 LEU B C 1
ATOM 3592 O O . LEU B 1 119 ? -18.953 -4.977 8.609 1 91.38 119 LEU B O 1
ATOM 3596 N N . SER B 1 120 ? -16.969 -5.281 9.578 1 86.81 120 SER B N 1
ATOM 3597 C CA . SER B 1 120 ? -17.594 -5.867 10.766 1 86.81 120 SER B CA 1
ATOM 3598 C C . SER B 1 120 ? -18.344 -4.812 11.578 1 86.81 120 SER B C 1
ATOM 3600 O O . SER B 1 120 ? -19.359 -5.109 12.203 1 86.81 120 SER B O 1
ATOM 3602 N N . LEU B 1 121 ? -17.828 -3.633 11.617 1 85.06 121 LEU B N 1
ATOM 3603 C CA . LEU B 1 121 ? -18.484 -2.514 12.289 1 85.06 121 LEU B CA 1
ATOM 3604 C C . LEU B 1 121 ? -19.828 -2.184 11.633 1 85.06 121 LEU B C 1
ATOM 3606 O O . LEU B 1 121 ? -20.797 -1.851 12.312 1 85.06 121 LEU B O 1
ATOM 3610 N N . LYS B 1 122 ? -19.844 -2.311 10.305 1 72.81 122 LYS B N 1
ATOM 3611 C CA . LYS B 1 122 ? -21.031 -2.021 9.523 1 72.81 122 LYS B CA 1
ATOM 3612 C C . LYS B 1 122 ? -22.172 -2.975 9.891 1 72.81 122 LYS B C 1
ATOM 3614 O O . LYS B 1 122 ? -23.328 -2.561 9.984 1 72.81 122 LYS B O 1
ATOM 3619 N N . GLU B 1 123 ? -21.969 -4.25 9.969 1 67.5 123 GLU B N 1
ATOM 3620 C CA . GLU B 1 123 ? -22.969 -5.27 10.242 1 67.5 123 GLU B CA 1
ATOM 3621 C C . GLU B 1 123 ? -23.531 -5.125 11.656 1 67.5 123 GLU B C 1
ATOM 3623 O O . GLU B 1 123 ? -24.656 -5.551 11.938 1 67.5 123 GLU B O 1
ATOM 3628 N N . GLY B 1 124 ? -23.234 -4.105 12.531 1 57.09 124 GLY B N 1
ATOM 3629 C CA . GLY B 1 124 ? -23.797 -3.668 13.797 1 57.09 124 GLY B CA 1
ATOM 3630 C C . GLY B 1 124 ? -23.344 -4.496 14.977 1 57.09 124 GLY B C 1
ATOM 3631 O O . GLY B 1 124 ? -23.688 -5.676 15.094 1 57.09 124 GLY B O 1
ATOM 3632 N N . THR B 1 125 ? -22.188 -4.48 15.578 1 50.09 125 THR B N 1
ATOM 3633 C CA . THR B 1 125 ? -22.094 -5.211 16.844 1 50.09 125 THR B CA 1
ATOM 3634 C C . THR B 1 125 ? -23.25 -4.855 17.766 1 50.09 125 THR B C 1
ATOM 3636 O O . THR B 1 125 ? -23.938 -5.742 18.281 1 50.09 125 THR B O 1
ATOM 3639 N N . SER B 1 126 ? -23.156 -3.793 18.562 1 49.78 126 SER B N 1
ATOM 3640 C CA . SER B 1 126 ? -24.156 -3.551 19.594 1 49.78 126 SER B CA 1
ATOM 3641 C C . SER B 1 126 ? -25.25 -2.6 19.109 1 49.78 126 SER B C 1
ATOM 3643 O O . SER B 1 126 ? -26.312 -2.484 19.734 1 49.78 126 SER B O 1
ATOM 3645 N N . GLY B 1 127 ? -25.047 -1.685 17.828 1 52.97 127 GLY B N 1
ATOM 3646 C CA . GLY B 1 127 ? -26 -0.645 17.5 1 52.97 127 GLY B CA 1
ATOM 3647 C C . GLY B 1 127 ? -25.969 -0.243 16.047 1 52.97 127 GLY B C 1
ATOM 3648 O O . GLY B 1 127 ? -25 -0.528 15.336 1 52.97 127 GLY B O 1
ATOM 3649 N N . LYS B 1 128 ? -27.203 -0.005 15.266 1 56.94 128 LYS B N 1
ATOM 3650 C CA . LYS B 1 128 ? -27.516 0.417 13.906 1 56.94 128 LYS B CA 1
ATOM 3651 C C . LYS B 1 128 ? -26.734 1.667 13.523 1 56.94 128 LYS B C 1
ATOM 3653 O O . LYS B 1 128 ? -26.438 2.508 14.375 1 56.94 128 LYS B O 1
ATOM 3658 N N . ASN B 1 129 ? -26.016 1.604 12.477 1 61 129 ASN B N 1
ATOM 3659 C CA . ASN B 1 129 ? -25.672 2.859 11.82 1 61 129 ASN B CA 1
ATOM 3660 C C . ASN B 1 129 ? -26.781 3.895 11.969 1 61 129 ASN B C 1
ATOM 3662 O O . ASN B 1 129 ? -27.875 3.709 11.453 1 61 129 ASN B O 1
ATOM 3666 N N . LEU B 1 130 ? -26.484 4.73 13.047 1 64.25 130 LEU B N 1
ATOM 3667 C CA . LEU B 1 130 ? -27.547 5.68 13.398 1 64.25 130 LEU B CA 1
ATOM 3668 C C . LEU B 1 130 ? -27.688 6.754 12.328 1 64.25 130 LEU B C 1
ATOM 3670 O O . LEU B 1 130 ? -28.594 7.582 12.391 1 64.25 130 LEU B O 1
ATOM 3674 N N . THR B 1 131 ? -26.656 6.59 11.445 1 67.81 131 THR B N 1
ATOM 3675 C CA . THR B 1 131 ? -26.703 7.539 10.344 1 67.81 131 THR B CA 1
ATOM 3676 C C . THR B 1 131 ? -26.828 6.809 9.008 1 67.81 131 THR B C 1
ATOM 3678 O O . THR B 1 131 ? -26.703 5.586 8.945 1 67.81 131 THR B O 1
ATOM 3681 N N . ASN B 1 132 ? -27.312 7.41 8.023 1 78.31 132 ASN B N 1
ATOM 3682 C CA . ASN B 1 132 ? -27.422 6.875 6.672 1 78.31 132 ASN B CA 1
ATOM 3683 C C . ASN B 1 132 ? -26.078 6.934 5.949 1 78.31 132 ASN B C 1
ATOM 3685 O O . ASN B 1 132 ? -26.031 6.855 4.719 1 78.31 132 ASN B O 1
ATOM 3689 N N . VAL B 1 133 ? -25.031 6.996 6.812 1 84.31 133 VAL B N 1
ATOM 3690 C CA . VAL B 1 133 ? -23.719 7.16 6.199 1 84.31 133 VAL B CA 1
ATOM 3691 C C . VAL B 1 133 ? -23.125 5.789 5.871 1 84.31 133 VAL B C 1
ATOM 3693 O O . VAL B 1 133 ? -23.188 4.867 6.688 1 84.31 133 VAL B O 1
ATOM 3696 N N . ASP B 1 134 ? -22.672 5.609 4.617 1 89.88 134 ASP B N 1
ATOM 3697 C CA . ASP B 1 134 ? -21.859 4.445 4.266 1 89.88 134 ASP B CA 1
ATOM 3698 C C . ASP B 1 134 ? -20.438 4.598 4.793 1 89.88 134 ASP B C 1
ATOM 3700 O O . ASP B 1 134 ? -19.594 5.242 4.16 1 89.88 134 ASP B O 1
ATOM 3704 N N . VAL B 1 135 ? -20.125 3.928 5.918 1 92.88 135 VAL B N 1
ATOM 3705 C CA . VAL B 1 135 ? -18.859 4.141 6.621 1 92.88 135 VAL B CA 1
ATOM 3706 C C . VAL B 1 135 ? -17.703 3.594 5.785 1 92.88 135 VAL B C 1
ATOM 3708 O O . VAL B 1 135 ? -16.578 4.098 5.863 1 92.88 135 VAL B O 1
ATOM 3711 N N . THR B 1 136 ? -17.984 2.564 4.969 1 93.19 136 THR B N 1
ATOM 3712 C CA . THR B 1 136 ? -16.938 2.033 4.109 1 93.19 136 THR B CA 1
ATOM 3713 C C . THR B 1 136 ? -16.531 3.059 3.055 1 93.19 136 THR B C 1
ATOM 3715 O O . THR B 1 136 ? -15.344 3.299 2.844 1 93.19 136 THR B O 1
ATOM 3718 N N . ALA B 1 137 ? -17.516 3.676 2.428 1 94.38 137 ALA B N 1
ATOM 3719 C CA . ALA B 1 137 ? -17.25 4.711 1.435 1 94.38 137 ALA B CA 1
ATOM 3720 C C . ALA B 1 137 ? -16.562 5.914 2.07 1 94.38 137 ALA B C 1
ATOM 3722 O O . ALA B 1 137 ? -15.633 6.492 1.484 1 94.38 137 ALA B O 1
ATOM 3723 N N . MET B 1 138 ? -17.031 6.25 3.217 1 95.25 138 MET B N 1
ATOM 3724 C CA . MET B 1 138 ? -16.484 7.395 3.936 1 95.25 138 MET B CA 1
ATOM 3725 C C . MET B 1 138 ? -15.008 7.176 4.273 1 95.25 138 MET B C 1
ATOM 3727 O O . MET B 1 138 ? -14.172 8.039 4.016 1 95.25 138 MET B O 1
ATOM 3731 N N . VAL B 1 139 ? -14.68 6 4.816 1 97.5 139 VAL B N 1
ATOM 3732 C CA . VAL B 1 139 ? -13.305 5.691 5.184 1 97.5 139 VAL B CA 1
ATOM 3733 C C . VAL B 1 139 ? -12.438 5.613 3.932 1 97.5 139 VAL B C 1
ATOM 3735 O O . VAL B 1 139 ? -11.312 6.121 3.914 1 97.5 139 VAL B O 1
ATOM 3738 N N . ASN B 1 140 ? -12.914 4.996 2.902 1 97.56 140 ASN B N 1
ATOM 3739 C CA . ASN B 1 140 ? -12.172 4.922 1.649 1 97.56 140 ASN B CA 1
ATOM 3740 C C . ASN B 1 140 ? -11.836 6.309 1.114 1 97.56 140 ASN B C 1
ATOM 3742 O O . ASN B 1 140 ? -10.727 6.539 0.624 1 97.56 140 ASN B O 1
ATOM 3746 N N . GLU B 1 141 ? -12.766 7.207 1.188 1 96.94 141 GLU B N 1
ATOM 3747 C CA . GLU B 1 141 ? -12.531 8.57 0.723 1 96.94 141 GLU B CA 1
ATOM 3748 C C . GLU B 1 141 ? -11.414 9.242 1.517 1 96.94 141 GLU B C 1
ATOM 3750 O O . GLU B 1 141 ? -10.594 9.961 0.951 1 96.94 141 GLU B O 1
ATOM 3755 N N . GLU B 1 142 ? -11.422 9.047 2.754 1 97.5 142 GLU B N 1
ATOM 3756 C CA . GLU B 1 142 ? -10.375 9.641 3.578 1 97.5 142 GLU B CA 1
ATOM 3757 C C . GLU B 1 142 ? -9.023 9.008 3.295 1 97.5 142 GLU B C 1
ATOM 3759 O O . GLU B 1 142 ? -7.988 9.672 3.365 1 97.5 142 GLU B O 1
ATOM 3764 N N . LEU B 1 143 ? -9.031 7.699 2.99 1 98.31 143 LEU B N 1
ATOM 3765 C CA . LEU B 1 143 ? -7.777 7.066 2.604 1 98.31 143 LEU B CA 1
ATOM 3766 C C . LEU B 1 143 ? -7.273 7.621 1.276 1 98.31 143 LEU B C 1
ATOM 3768 O O . LEU B 1 143 ? -6.066 7.777 1.082 1 98.31 143 LEU B O 1
ATOM 3772 N N . LEU B 1 144 ? -8.172 7.906 0.36 1 98 144 LEU B N 1
ATOM 3773 C CA . LEU B 1 144 ? -7.789 8.602 -0.863 1 98 144 LEU B CA 1
ATOM 3774 C C . LEU B 1 144 ? -7.176 9.961 -0.544 1 98 144 LEU B C 1
ATOM 3776 O O . LEU B 1 144 ? -6.117 10.312 -1.077 1 98 144 LEU B O 1
ATOM 3780 N N . ASN B 1 145 ? -7.809 10.703 0.361 1 97.31 145 ASN B N 1
ATOM 3781 C CA . ASN B 1 145 ? -7.301 12.016 0.746 1 97.31 145 ASN B CA 1
ATOM 3782 C C . ASN B 1 145 ? -5.914 11.922 1.373 1 97.31 145 ASN B C 1
ATOM 3784 O O . ASN B 1 145 ? -5.043 12.75 1.101 1 97.31 145 ASN B O 1
ATOM 3788 N N . LEU B 1 146 ? -5.785 10.922 2.217 1 97.81 146 LEU B N 1
ATOM 3789 C CA . LEU B 1 146 ? -4.496 10.695 2.857 1 97.81 146 LEU B CA 1
ATOM 3790 C C . LEU B 1 146 ? -3.396 10.516 1.817 1 97.81 146 LEU B C 1
ATOM 3792 O O . LEU B 1 146 ? -2.342 11.148 1.902 1 97.81 146 LEU B O 1
ATOM 3796 N N . HIS B 1 147 ? -3.648 9.719 0.821 1 98.25 147 HIS B N 1
ATOM 3797 C CA . HIS B 1 147 ? -2.637 9.422 -0.187 1 98.25 147 HIS B CA 1
ATOM 3798 C C . HIS B 1 147 ? -2.457 10.586 -1.151 1 98.25 147 HIS B C 1
ATOM 3800 O O . HIS B 1 147 ? -1.373 10.773 -1.707 1 98.25 147 HIS B O 1
ATOM 3806 N N . ARG B 1 148 ? -3.514 11.391 -1.372 1 98 148 ARG B N 1
ATOM 3807 C CA . ARG B 1 148 ? -3.373 12.641 -2.121 1 98 148 ARG B CA 1
ATOM 3808 C C . ARG B 1 148 ? -2.412 13.594 -1.42 1 98 148 ARG B C 1
ATOM 3810 O O . ARG B 1 148 ? -1.473 14.102 -2.035 1 98 148 ARG B O 1
ATOM 3817 N N . GLY B 1 149 ? -2.676 13.82 -0.143 1 98 149 GLY B N 1
ATOM 3818 C CA . GLY B 1 149 ? -1.771 14.664 0.626 1 98 149 GLY B CA 1
ATOM 3819 C C . GLY B 1 149 ? -0.34 14.156 0.625 1 98 149 GLY B C 1
ATOM 3820 O O . GLY B 1 149 ? 0.594 14.93 0.388 1 98 149 GLY B O 1
ATOM 3821 N N . GLN B 1 150 ? -0.136 12.836 0.862 1 98.25 150 GLN B N 1
ATOM 3822 C CA . GLN B 1 150 ? 1.188 12.227 0.859 1 98.25 150 GLN B CA 1
ATOM 3823 C C . GLN B 1 150 ? 1.836 12.32 -0.519 1 98.25 150 GLN B C 1
ATOM 3825 O O . GLN B 1 150 ? 3.037 12.57 -0.63 1 98.25 150 GLN B O 1
ATOM 3830 N N . GLY B 1 151 ? 1.025 12.086 -1.558 1 98.19 151 GLY B N 1
ATOM 3831 C CA . GLY B 1 151 ? 1.526 12.195 -2.918 1 98.19 151 GLY B CA 1
ATOM 3832 C C . GLY B 1 151 ? 2.07 13.578 -3.24 1 98.19 151 GLY B C 1
ATOM 3833 O O . GLY B 1 151 ? 3.115 13.703 -3.885 1 98.19 151 GLY B O 1
ATOM 3834 N N . MET B 1 152 ? 1.404 14.594 -2.832 1 98.19 152 MET B N 1
ATOM 3835 C CA . MET B 1 152 ? 1.859 15.953 -3.086 1 98.19 152 MET B CA 1
ATOM 3836 C C . MET B 1 152 ? 3.121 16.266 -2.289 1 98.19 152 MET B C 1
ATOM 3838 O O . MET B 1 152 ? 4.023 16.953 -2.783 1 98.19 152 MET B O 1
ATOM 3842 N N . GLU B 1 153 ? 3.182 15.789 -1.061 1 98.25 153 GLU B N 1
ATOM 3843 C CA . GLU B 1 153 ? 4.414 15.961 -0.297 1 98.25 153 GLU B CA 1
ATOM 3844 C C . GLU B 1 153 ? 5.609 15.375 -1.041 1 98.25 153 GLU B C 1
ATOM 3846 O O . GLU B 1 153 ? 6.66 16.016 -1.14 1 98.25 153 GLU B O 1
ATOM 3851 N N . LEU B 1 154 ? 5.441 14.164 -1.518 1 98.25 154 LEU B N 1
ATOM 3852 C CA . LEU B 1 154 ? 6.504 13.484 -2.246 1 98.25 154 LEU B CA 1
ATOM 3853 C C . LEU B 1 154 ? 6.852 14.234 -3.529 1 98.25 154 LEU B C 1
ATOM 3855 O O . LEU B 1 154 ? 8.023 14.344 -3.891 1 98.25 154 LEU B O 1
ATOM 3859 N N . PHE B 1 155 ? 5.805 14.719 -4.219 1 98.19 155 PHE B N 1
ATOM 3860 C CA . PHE B 1 155 ? 6.016 15.469 -5.449 1 98.19 155 PHE B CA 1
ATOM 3861 C C . PHE B 1 155 ? 6.848 16.719 -5.184 1 98.19 155 PHE B C 1
ATOM 3863 O O . PHE B 1 155 ? 7.824 16.984 -5.887 1 98.19 155 PHE B O 1
ATOM 3870 N N . TYR B 1 156 ? 6.441 17.5 -4.164 1 98.25 156 TYR B N 1
ATOM 3871 C CA . TYR B 1 156 ? 7.18 18.719 -3.824 1 98.25 156 TYR B CA 1
ATOM 3872 C C . TYR B 1 156 ? 8.633 18.391 -3.508 1 98.25 156 TYR B C 1
ATOM 3874 O O . TYR B 1 156 ? 9.547 19.047 -4.016 1 98.25 156 TYR B O 1
ATOM 3882 N N . ARG B 1 157 ? 8.844 17.375 -2.725 1 97.5 157 ARG B N 1
ATOM 3883 C CA . ARG B 1 157 ? 10.18 16.969 -2.305 1 97.5 157 ARG B CA 1
ATOM 3884 C C . ARG B 1 157 ? 11.016 16.531 -3.502 1 97.5 157 ARG B C 1
ATOM 3886 O O . ARG B 1 157 ? 12.117 17.062 -3.717 1 97.5 157 ARG B O 1
ATOM 3893 N N . ASP B 1 158 ? 10.453 15.656 -4.328 1 95.81 158 ASP B N 1
ATOM 3894 C CA . ASP B 1 158 ? 11.25 14.984 -5.344 1 95.81 158 ASP B CA 1
ATOM 3895 C C . ASP B 1 158 ? 11.43 15.867 -6.578 1 95.81 158 ASP B C 1
ATOM 3897 O O . ASP B 1 158 ? 12.352 15.656 -7.371 1 95.81 158 ASP B O 1
ATOM 3901 N N . SER B 1 159 ? 10.539 16.828 -6.781 1 96.38 159 SER B N 1
ATOM 3902 C CA . SER B 1 159 ? 10.688 17.781 -7.879 1 96.38 159 SER B CA 1
ATOM 3903 C C . SER B 1 159 ? 11.344 19.078 -7.406 1 96.38 159 SER B C 1
ATOM 3905 O O . SER B 1 159 ? 11.57 19.984 -8.203 1 96.38 159 SER B O 1
ATOM 3907 N N . LEU B 1 160 ? 11.633 19.156 -6.125 1 96.88 160 LEU B N 1
ATOM 3908 C CA . LEU B 1 160 ? 12.203 20.359 -5.512 1 96.88 160 LEU B CA 1
ATOM 3909 C C . LEU B 1 160 ? 11.359 21.578 -5.828 1 96.88 160 LEU B C 1
ATOM 3911 O O . LEU B 1 160 ? 11.883 22.609 -6.266 1 96.88 160 LEU B O 1
ATOM 3915 N N . THR B 1 161 ? 10.07 21.422 -5.73 1 97.31 161 THR B N 1
ATOM 3916 C CA . THR B 1 161 ? 9.109 22.5 -5.926 1 97.31 161 THR B CA 1
ATOM 3917 C C . THR B 1 161 ? 8.523 22.953 -4.586 1 97.31 161 THR B C 1
ATOM 3919 O O . THR B 1 161 ? 7.762 22.219 -3.959 1 97.31 161 THR B O 1
ATOM 3922 N N . CYS B 1 162 ? 8.891 24.141 -4.184 1 98.19 162 CYS B N 1
ATOM 3923 C CA . CYS B 1 162 ? 8.383 24.656 -2.92 1 98.19 162 CYS B CA 1
ATOM 3924 C C . CYS B 1 162 ? 6.906 25.031 -3.035 1 98.19 162 CYS B C 1
ATOM 3926 O O . CYS B 1 162 ? 6.539 25.891 -3.836 1 98.19 162 CYS B O 1
ATOM 3928 N N . PRO B 1 163 ? 6.047 24.391 -2.273 1 98.12 163 PRO B N 1
ATOM 3929 C CA . PRO B 1 163 ? 4.629 24.766 -2.324 1 98.12 163 PRO B CA 1
ATOM 3930 C C . PRO B 1 163 ? 4.363 26.141 -1.731 1 98.12 163 PRO B C 1
ATOM 3932 O O . PRO B 1 163 ? 5.164 26.641 -0.94 1 98.12 163 PRO B O 1
ATOM 3935 N N . THR B 1 164 ? 3.262 26.766 -2.205 1 97.56 164 THR B N 1
ATOM 3936 C CA . THR B 1 164 ? 2.73 27.891 -1.454 1 97.56 164 THR B CA 1
ATOM 3937 C C . THR B 1 164 ? 2.203 27.438 -0.095 1 97.56 164 THR B C 1
ATOM 3939 O O . THR B 1 164 ? 2.023 26.25 0.14 1 97.56 164 THR B O 1
ATOM 3942 N N . GLU B 1 165 ? 2.01 28.391 0.82 1 97.38 165 GLU B N 1
ATOM 3943 C CA . GLU B 1 165 ? 1.442 28.031 2.115 1 97.38 165 GLU B CA 1
ATOM 3944 C C . GLU B 1 165 ? 0.036 27.453 1.963 1 97.38 165 GLU B C 1
ATOM 3946 O O . GLU B 1 165 ? -0.366 26.578 2.725 1 97.38 165 GLU B O 1
ATOM 3951 N N . GLU B 1 166 ? -0.732 27.938 0.995 1 95.62 166 GLU B N 1
ATOM 3952 C CA . GLU B 1 166 ? -2.055 27.375 0.712 1 95.62 166 GLU B CA 1
ATOM 3953 C C . GLU B 1 166 ? -1.964 25.922 0.274 1 95.62 166 GLU B C 1
ATOM 3955 O O . GLU B 1 166 ? -2.738 25.078 0.736 1 95.62 166 GLU B O 1
ATOM 3960 N N . GLU B 1 167 ? -1.031 25.688 -0.644 1 96.31 167 GLU B N 1
ATOM 3961 C CA . GLU B 1 167 ? -0.803 24.312 -1.105 1 96.31 167 GLU B CA 1
ATOM 3962 C C . GLU B 1 167 ? -0.347 23.406 0.039 1 96.31 167 GLU B C 1
ATOM 3964 O O . GLU B 1 167 ? -0.768 22.266 0.133 1 96.31 167 GLU B O 1
ATOM 3969 N N . TYR B 1 168 ? 0.491 24 0.882 1 97.62 168 TYR B N 1
ATOM 3970 C CA . TYR B 1 168 ? 0.955 23.25 2.053 1 97.62 168 TYR B CA 1
ATOM 3971 C C . TYR B 1 168 ? -0.213 22.859 2.949 1 97.62 168 TYR B C 1
ATOM 3973 O O . TYR B 1 168 ? -0.315 21.719 3.383 1 97.62 168 TYR B O 1
ATOM 3981 N N . VAL B 1 169 ? -1.061 23.75 3.205 1 96.94 169 VAL B N 1
ATOM 3982 C CA . VAL B 1 169 ? -2.197 23.5 4.082 1 96.94 169 VAL B CA 1
ATOM 3983 C C . VAL B 1 169 ? -3.107 22.453 3.457 1 96.94 169 VAL B C 1
ATOM 3985 O O . VAL B 1 169 ? -3.596 21.547 4.148 1 96.94 169 VAL B O 1
ATOM 3988 N N . GLN B 1 170 ? -3.359 22.547 2.16 1 95.38 170 GLN B N 1
ATOM 3989 C CA . GLN B 1 170 ? -4.156 21.547 1.466 1 95.38 170 GLN B CA 1
ATOM 3990 C C . GLN B 1 170 ? -3.516 20.156 1.582 1 95.38 170 GLN B C 1
ATOM 3992 O O . GLN B 1 170 ? -4.211 19.172 1.797 1 95.38 170 GLN B O 1
ATOM 3997 N N . MET B 1 171 ? -2.238 20.109 1.398 1 97 171 MET B N 1
ATOM 3998 C CA . MET B 1 171 ? -1.491 18.875 1.539 1 97 171 MET B CA 1
ATOM 3999 C C . MET B 1 171 ? -1.665 18.281 2.938 1 97 171 MET B C 1
ATOM 4001 O O . MET B 1 171 ? -1.939 17.094 3.088 1 97 171 MET B O 1
ATOM 4005 N N . VAL B 1 172 ? -1.612 19.109 3.959 1 97.38 172 VAL B N 1
ATOM 4006 C CA . VAL B 1 172 ? -1.709 18.688 5.352 1 97.38 172 VAL B CA 1
ATOM 4007 C C . VAL B 1 172 ? -3.117 18.188 5.645 1 97.38 172 VAL B C 1
ATOM 4009 O O . VAL B 1 172 ? -3.293 17.203 6.375 1 97.38 172 VAL B O 1
ATOM 4012 N N . LEU B 1 173 ? -4.098 18.844 5.055 1 96.69 173 LEU B N 1
ATOM 4013 C CA . LEU B 1 173 ? -5.48 18.406 5.242 1 96.69 173 LEU B CA 1
ATOM 4014 C C . LEU B 1 173 ? -5.688 17 4.719 1 96.69 173 LEU B C 1
ATOM 4016 O O . LEU B 1 173 ? -6.527 16.25 5.234 1 96.69 173 LEU B O 1
ATOM 4020 N N . GLY B 1 174 ? -4.949 16.656 3.686 1 96.12 174 GLY B N 1
ATOM 4021 C CA . GLY B 1 174 ? -4.992 15.297 3.186 1 96.12 174 GLY B CA 1
ATOM 4022 C C . GLY B 1 174 ? -4.172 14.336 4.016 1 96.12 174 GLY B C 1
ATOM 4023 O O . GLY B 1 174 ? -4.719 13.453 4.68 1 96.12 174 GLY B O 1
ATOM 4024 N N . LYS B 1 175 ? -2.871 14.562 4.082 1 96.12 175 LYS B N 1
ATOM 4025 C CA . LYS B 1 175 ? -1.913 13.617 4.652 1 96.12 175 LYS B CA 1
ATOM 4026 C C . LYS B 1 175 ? -2.154 13.43 6.148 1 96.12 175 LYS B C 1
ATOM 4028 O O . LYS B 1 175 ? -2.232 12.297 6.629 1 96.12 175 LYS B O 1
ATOM 4033 N N . THR B 1 176 ? -2.334 14.445 6.922 1 94.81 176 THR B N 1
ATOM 4034 C CA . THR B 1 176 ? -2.521 14.391 8.367 1 94.81 176 THR B CA 1
ATOM 4035 C C . THR B 1 176 ? -4.008 14.391 8.719 1 94.81 176 THR B C 1
ATOM 4037 O O . THR B 1 176 ? -4.453 13.594 9.547 1 94.81 176 THR B O 1
ATOM 4040 N N . GLY B 1 177 ? -4.754 15.18 8.078 1 96.31 177 GLY B N 1
ATOM 4041 C CA . GLY B 1 177 ? -6.168 15.344 8.375 1 96.31 177 GLY B CA 1
ATOM 4042 C C . GLY B 1 177 ? -6.984 14.094 8.094 1 96.31 177 GLY B C 1
ATOM 4043 O O . GLY B 1 177 ? -7.969 13.82 8.781 1 96.31 177 GLY B O 1
ATOM 4044 N N . GLY B 1 178 ? -6.594 13.383 7.074 1 95.56 178 GLY B N 1
ATOM 4045 C CA . GLY B 1 178 ? -7.348 12.195 6.684 1 95.56 178 GLY B CA 1
ATOM 4046 C C . GLY B 1 178 ? -7.527 11.203 7.816 1 95.56 178 GLY B C 1
ATOM 4047 O O . GLY B 1 178 ? -8.648 10.773 8.102 1 95.56 178 GLY B O 1
ATOM 4048 N N . LEU B 1 179 ? -6.496 10.867 8.484 1 95.94 179 LEU B N 1
ATOM 4049 C CA . LEU B 1 179 ? -6.555 9.875 9.547 1 95.94 179 LEU B CA 1
ATOM 4050 C C . LEU B 1 179 ? -7.344 10.398 10.742 1 95.94 179 LEU B C 1
ATOM 4052 O O . LEU B 1 179 ? -8.109 9.656 11.359 1 95.94 179 LEU B O 1
ATOM 4056 N N . PHE B 1 180 ? -7.195 11.695 11.078 1 96.5 180 PHE B N 1
ATOM 4057 C CA . PHE B 1 180 ? -7.969 12.289 12.156 1 96.5 180 PHE B CA 1
ATOM 4058 C C . PHE B 1 180 ? -9.453 12.289 11.828 1 96.5 180 PHE B C 1
ATOM 4060 O O . PHE B 1 180 ? -10.289 11.969 12.688 1 96.5 180 PHE B O 1
ATOM 4067 N N . ARG B 1 181 ? -9.742 12.602 10.625 1 97.31 181 ARG B N 1
ATOM 4068 C CA . ARG B 1 181 ? -11.148 12.648 10.227 1 97.31 181 ARG B CA 1
ATOM 4069 C C . ARG B 1 181 ? -11.766 11.25 10.219 1 97.31 181 ARG B C 1
ATOM 4071 O O . ARG B 1 181 ? -12.938 11.086 10.555 1 97.31 181 ARG B O 1
ATOM 4078 N N . ILE B 1 182 ? -11 10.188 9.828 1 97.88 182 ILE B N 1
ATOM 4079 C CA . ILE B 1 182 ? -11.523 8.828 9.867 1 97.88 182 ILE B CA 1
ATOM 4080 C C . ILE B 1 182 ? -12.016 8.508 11.281 1 97.88 182 ILE B C 1
ATOM 4082 O O . ILE B 1 182 ? -13.133 8.016 11.461 1 97.88 182 ILE B O 1
ATOM 4086 N N . ALA B 1 183 ? -11.211 8.82 12.273 1 97.81 183 ALA B N 1
ATOM 4087 C CA . ALA B 1 183 ? -11.578 8.531 13.656 1 97.81 183 ALA B CA 1
ATOM 4088 C C . ALA B 1 183 ? -12.875 9.234 14.047 1 97.81 183 ALA B C 1
ATOM 4090 O O . ALA B 1 183 ? -13.828 8.586 14.477 1 97.81 183 ALA B O 1
ATOM 4091 N N . VAL B 1 184 ? -12.961 10.492 13.812 1 97.81 184 VAL B N 1
ATOM 4092 C CA . VAL B 1 184 ? -14.07 11.305 14.289 1 97.81 184 VAL B CA 1
ATOM 4093 C C . VAL B 1 184 ? -15.32 11.008 13.469 1 97.81 184 VAL B C 1
ATOM 4095 O O . VAL B 1 184 ? -16.422 10.945 14.008 1 97.81 184 VAL B O 1
ATOM 4098 N N . LYS B 1 185 ? -15.156 10.812 12.156 1 96.75 185 LYS B N 1
ATOM 4099 C CA . LYS B 1 185 ? -16.312 10.508 11.312 1 96.75 185 LYS B CA 1
ATOM 4100 C C . LYS B 1 185 ? -16.906 9.156 11.672 1 96.75 185 LYS B C 1
ATOM 4102 O O . LYS B 1 185 ? -18.125 8.992 11.656 1 96.75 185 LYS B O 1
ATOM 4107 N N . LEU B 1 186 ? -16.078 8.156 11.914 1 96.56 186 LEU B N 1
ATOM 4108 C CA . LEU B 1 186 ? -16.594 6.867 12.367 1 96.56 186 LEU B CA 1
ATOM 4109 C C . LEU B 1 186 ? -17.375 7.02 13.672 1 96.56 186 LEU B C 1
ATOM 4111 O O . LEU B 1 186 ? -18.438 6.434 13.836 1 96.56 186 LEU B O 1
ATOM 4115 N N . MET B 1 187 ? -16.812 7.816 14.609 1 96.81 187 MET B N 1
ATOM 4116 C CA . MET B 1 187 ? -17.484 8.055 15.883 1 96.81 187 MET B CA 1
ATOM 4117 C C . MET B 1 187 ? -18.828 8.766 15.656 1 96.81 187 MET B C 1
ATOM 4119 O O . MET B 1 187 ? -19.828 8.391 16.25 1 96.81 187 MET B O 1
ATOM 4123 N N . MET B 1 188 ? -18.812 9.797 14.812 1 96.38 188 MET B N 1
ATOM 4124 C CA . MET B 1 188 ? -20.031 10.523 14.508 1 96.38 188 MET B CA 1
ATOM 4125 C C . MET B 1 188 ? -21.094 9.586 13.922 1 96.38 188 MET B C 1
ATOM 4127 O O . MET B 1 188 ? -22.281 9.703 14.242 1 96.38 188 MET B O 1
ATOM 4131 N N . ALA B 1 189 ? -20.656 8.633 13.117 1 93.94 189 ALA B N 1
ATOM 4132 C CA . ALA B 1 189 ? -21.562 7.699 12.477 1 93.94 189 ALA B CA 1
ATOM 4133 C C . ALA B 1 189 ? -22.219 6.777 13.508 1 93.94 189 ALA B C 1
ATOM 4135 O O . ALA B 1 189 ? -23.25 6.164 13.234 1 93.94 189 ALA B O 1
ATOM 4136 N N . ARG B 1 190 ? -21.656 6.695 14.672 1 93 190 ARG B N 1
ATOM 4137 C CA . ARG B 1 190 ? -22.156 5.789 15.695 1 93 190 ARG B CA 1
ATOM 4138 C C . ARG B 1 190 ? -22.672 6.562 16.906 1 93 190 ARG B C 1
ATOM 4140 O O . ARG B 1 190 ? -22.828 5.996 17.984 1 93 190 ARG B O 1
ATOM 4147 N N . SER B 1 191 ? -22.844 7.816 16.734 1 93.88 191 SER B N 1
ATOM 4148 C CA . SER B 1 191 ? -23.312 8.703 17.797 1 93.88 191 SER B CA 1
ATOM 4149 C C . SER B 1 191 ? -24.672 9.297 17.469 1 93.88 191 SER B C 1
ATOM 4151 O O . SER B 1 191 ? -25.078 9.359 16.312 1 93.88 191 SER B O 1
ATOM 4153 N N . LYS B 1 192 ? -25.375 9.711 18.469 1 92.94 192 LYS B N 1
ATOM 4154 C CA . LYS B 1 192 ? -26.672 10.383 18.297 1 92.94 192 LYS B CA 1
ATOM 4155 C C . LYS B 1 192 ? -26.469 11.867 18 1 92.94 192 LYS B C 1
ATOM 4157 O O . LYS B 1 192 ? -27.422 12.555 17.609 1 92.94 192 LYS B O 1
ATOM 4162 N N . SER B 1 193 ? -25.25 12.273 18.172 1 94 193 SER B N 1
ATOM 4163 C CA . SER B 1 193 ? -24.969 13.688 17.938 1 94 193 SER B CA 1
ATOM 4164 C C . SER B 1 193 ? -25.172 14.055 16.469 1 94 193 SER B C 1
ATOM 4166 O O . SER B 1 193 ? -24.828 13.281 15.578 1 94 193 SER B O 1
ATOM 4168 N N . THR B 1 194 ? -25.672 15.25 16.219 1 92.94 194 THR B N 1
ATOM 4169 C CA . THR B 1 194 ? -25.859 15.75 14.859 1 92.94 194 THR B CA 1
ATOM 4170 C C . THR B 1 194 ? -24.844 16.828 14.531 1 92.94 194 THR B C 1
ATOM 4172 O O . THR B 1 194 ? -24.875 17.422 13.453 1 92.94 194 THR B O 1
ATOM 4175 N N . VAL B 1 195 ? -24 17.094 15.469 1 95.75 195 VAL B N 1
ATOM 4176 C CA . VAL B 1 195 ? -22.984 18.125 15.289 1 95.75 195 VAL B CA 1
ATOM 4177 C C . VAL B 1 195 ? -21.906 17.641 14.328 1 95.75 195 VAL B C 1
ATOM 4179 O O . VAL B 1 195 ? -21.469 16.5 14.406 1 95.75 195 VAL B O 1
ATOM 4182 N N . ASP B 1 196 ? -21.5 18.469 13.367 1 95.56 196 ASP B N 1
ATOM 4183 C CA . ASP B 1 196 ? -20.375 18.188 12.477 1 95.56 196 ASP B CA 1
ATOM 4184 C C . ASP B 1 196 ? -19.062 18.688 13.086 1 95.56 196 ASP B C 1
ATOM 4186 O O . ASP B 1 196 ? -18.797 19.906 13.094 1 95.56 196 ASP B O 1
ATOM 4190 N N . TYR B 1 197 ? -18.219 17.812 13.469 1 97.25 197 TYR B N 1
ATOM 4191 C CA . TYR B 1 197 ? -16.969 18.172 14.141 1 97.25 197 TYR B CA 1
ATOM 4192 C C . TYR B 1 197 ? -15.828 18.266 13.148 1 97.25 197 TYR B C 1
ATOM 4194 O O . TYR B 1 197 ? -14.688 18.547 13.523 1 97.25 197 TYR B O 1
ATOM 4202 N N . VAL B 1 198 ? -16.047 18.047 11.859 1 96.56 198 VAL B N 1
ATOM 4203 C CA . VAL B 1 198 ? -15.016 17.969 10.828 1 96.56 198 VAL B CA 1
ATOM 4204 C C . VAL B 1 198 ? -14.25 19.297 10.766 1 96.56 198 VAL B C 1
ATOM 4206 O O . VAL B 1 198 ? -13.016 19.297 10.703 1 96.56 198 VAL B O 1
ATOM 4209 N N . PRO B 1 199 ? -14.906 20.469 10.82 1 96.5 199 PRO B N 1
ATOM 4210 C CA . PRO B 1 199 ? -14.141 21.719 10.797 1 96.5 199 PRO B CA 1
ATOM 4211 C C . PRO B 1 199 ? -13.148 21.828 11.945 1 96.5 199 PRO B C 1
ATOM 4213 O O . PRO B 1 199 ? -12.023 22.312 11.758 1 96.5 199 PRO B O 1
ATOM 4216 N N . LEU B 1 200 ? -13.578 21.406 13.125 1 97.5 200 LEU B N 1
ATOM 4217 C CA . LEU B 1 200 ? -12.68 21.406 14.273 1 97.5 200 LEU B CA 1
ATOM 4218 C C . LEU B 1 200 ? -11.492 20.484 14.031 1 97.5 200 LEU B C 1
ATOM 4220 O O . LEU B 1 200 ? -10.344 20.844 14.32 1 97.5 200 LEU B O 1
ATOM 4224 N N . VAL B 1 201 ? -11.758 19.281 13.516 1 97.38 201 VAL B N 1
ATOM 4225 C CA . VAL B 1 201 ? -10.711 18.312 13.234 1 97.38 201 VAL B CA 1
ATOM 4226 C C . VAL B 1 201 ? -9.719 18.875 12.219 1 97.38 201 VAL B C 1
ATOM 4228 O O . VAL B 1 201 ? -8.516 18.672 12.344 1 97.38 201 VAL B O 1
ATOM 4231 N N . ASN B 1 202 ? -10.195 19.562 11.211 1 97.12 202 ASN B N 1
ATOM 4232 C CA . ASN B 1 202 ? -9.336 20.188 10.219 1 97.12 202 ASN B CA 1
ATOM 4233 C C . ASN B 1 202 ? -8.398 21.219 10.852 1 97.12 202 ASN B C 1
ATOM 4235 O O . ASN B 1 202 ? -7.211 21.266 10.523 1 97.12 202 ASN B O 1
ATOM 4239 N N . LEU B 1 203 ? -8.914 22.031 11.766 1 97.06 203 LEU B N 1
ATOM 4240 C CA . LEU B 1 203 ? -8.086 23 12.477 1 97.06 203 LEU B CA 1
ATOM 4241 C C . LEU B 1 203 ? -7.004 22.281 13.289 1 97.06 203 LEU B C 1
ATOM 4243 O O . LEU B 1 203 ? -5.84 22.688 13.258 1 97.06 203 LEU B O 1
ATOM 4247 N N . ILE B 1 204 ? -7.426 21.266 13.969 1 97.44 204 ILE B N 1
ATOM 4248 C CA . ILE B 1 204 ? -6.484 20.484 14.773 1 97.44 204 ILE B CA 1
ATOM 4249 C C . ILE B 1 204 ? -5.387 19.906 13.883 1 97.44 204 ILE B C 1
ATOM 4251 O O . ILE B 1 204 ? -4.203 19.984 14.219 1 97.44 204 ILE B O 1
ATOM 4255 N N . SER B 1 205 ? -5.754 19.391 12.773 1 97.12 205 SER B N 1
ATOM 4256 C CA . SER B 1 205 ? -4.812 18.734 11.867 1 97.12 205 SER B CA 1
ATOM 4257 C C . SER B 1 205 ? -3.734 19.703 11.398 1 97.12 205 SER B C 1
ATOM 4259 O O . SER B 1 205 ? -2.547 19.375 11.414 1 97.12 205 SER B O 1
ATOM 4261 N N . VAL B 1 206 ? -4.145 20.859 10.938 1 97.56 206 VAL B N 1
ATOM 4262 C CA . VAL B 1 206 ? -3.207 21.859 10.422 1 97.56 206 VAL B CA 1
ATOM 4263 C C . VAL B 1 206 ? -2.299 22.344 11.547 1 97.56 206 VAL B C 1
ATOM 4265 O O . VAL B 1 206 ? -1.079 22.422 11.383 1 97.56 206 VAL B O 1
ATOM 4268 N N . TRP B 1 207 ? -2.898 22.641 12.688 1 98.06 207 TRP B N 1
ATOM 4269 C CA . TRP B 1 207 ? -2.133 23.109 13.844 1 98.06 207 TRP B CA 1
ATOM 4270 C C . TRP B 1 207 ? -1.114 22.047 14.266 1 98.06 207 TRP B C 1
ATOM 4272 O O . TRP B 1 207 ? 0.055 22.375 14.5 1 98.06 207 TRP B O 1
ATOM 4282 N N . PHE B 1 208 ? -1.564 20.844 14.336 1 96.94 208 PHE B N 1
ATOM 4283 C CA . PHE B 1 208 ? -0.729 19.734 14.766 1 96.94 208 PHE B CA 1
ATOM 4284 C C . PHE B 1 208 ? 0.458 19.547 13.828 1 96.94 208 PHE B C 1
ATOM 4286 O O . PHE B 1 208 ? 1.592 19.375 14.281 1 96.94 208 PHE B O 1
ATOM 4293 N N . GLN B 1 209 ? 0.241 19.531 12.555 1 97 209 GLN B N 1
ATOM 4294 C CA . GLN B 1 209 ? 1.31 19.281 11.594 1 97 209 GLN B CA 1
ATOM 4295 C C . GLN B 1 209 ? 2.334 20.406 11.602 1 97 209 GLN B C 1
ATOM 4297 O O . GLN B 1 209 ? 3.541 20.156 11.562 1 97 209 GLN B O 1
ATOM 4302 N N . ILE B 1 210 ? 1.873 21.641 11.609 1 97.88 210 ILE B N 1
ATOM 4303 C CA . ILE B 1 210 ? 2.791 22.781 11.641 1 97.88 210 ILE B CA 1
ATOM 4304 C C . ILE B 1 210 ? 3.635 22.734 12.906 1 97.88 210 ILE B C 1
ATOM 4306 O O . ILE B 1 210 ? 4.84 22.984 12.867 1 97.88 210 ILE B O 1
ATOM 4310 N N . ARG B 1 211 ? 2.992 22.438 14 1 96.5 211 ARG B N 1
ATOM 4311 C CA . ARG B 1 211 ? 3.719 22.281 15.258 1 96.5 211 ARG B CA 1
ATOM 4312 C C . ARG B 1 211 ? 4.801 21.219 15.141 1 96.5 211 ARG B C 1
ATOM 4314 O O . ARG B 1 211 ? 5.926 21.406 15.602 1 96.5 211 ARG B O 1
ATOM 4321 N N . ASP B 1 212 ? 4.441 20.062 14.578 1 93.69 212 ASP B N 1
ATOM 4322 C CA . ASP B 1 212 ? 5.398 18.984 14.398 1 93.69 212 ASP B CA 1
ATOM 4323 C C . ASP B 1 212 ? 6.57 19.422 13.523 1 93.69 212 ASP B C 1
ATOM 4325 O O . ASP B 1 212 ? 7.723 19.078 13.797 1 93.69 212 ASP B O 1
ATOM 4329 N N . ASP B 1 213 ? 6.316 20.125 12.477 1 95.75 213 ASP B N 1
ATOM 4330 C CA . ASP B 1 213 ? 7.352 20.688 11.609 1 95.75 213 ASP B CA 1
ATOM 4331 C C . ASP B 1 213 ? 8.297 21.594 12.391 1 95.75 213 ASP B C 1
ATOM 4333 O O . ASP B 1 213 ? 9.516 21.547 12.195 1 95.75 213 ASP B O 1
ATOM 4337 N N . TYR B 1 214 ? 7.707 22.438 13.219 1 95.94 214 TYR B N 1
ATOM 4338 C CA . TYR B 1 214 ? 8.484 23.344 14.055 1 95.94 214 TYR B CA 1
ATOM 4339 C C . TYR B 1 214 ? 9.406 22.578 14.992 1 95.94 214 TYR B C 1
ATOM 4341 O O . TYR B 1 214 ? 10.602 22.875 15.078 1 95.94 214 TYR B O 1
ATOM 4349 N N . MET B 1 215 ? 8.828 21.562 15.617 1 92.44 215 MET B N 1
ATOM 4350 C CA . MET B 1 215 ? 9.57 20.781 16.609 1 92.44 215 MET B CA 1
ATOM 4351 C C . MET B 1 215 ? 10.695 19.984 15.945 1 92.44 215 MET B C 1
ATOM 4353 O O . MET B 1 215 ? 11.758 19.797 16.531 1 92.44 215 MET B O 1
ATOM 4357 N N . ASN B 1 216 ? 10.508 19.547 14.789 1 91.5 216 ASN B N 1
ATOM 4358 C CA . ASN B 1 216 ? 11.516 18.797 14.062 1 91.5 216 ASN B CA 1
ATOM 4359 C C . ASN B 1 216 ? 12.773 19.625 13.812 1 91.5 216 ASN B C 1
ATOM 4361 O O . ASN B 1 216 ? 13.891 19.109 13.867 1 91.5 216 ASN B O 1
ATOM 4365 N N . LEU B 1 217 ? 12.625 20.891 13.602 1 92.44 217 LEU B N 1
ATOM 4366 C CA . LEU B 1 217 ? 13.75 21.719 13.172 1 92.44 217 LEU B CA 1
ATOM 4367 C C . LEU B 1 217 ? 14.328 22.5 14.352 1 92.44 217 LEU B C 1
ATOM 4369 O O . LEU B 1 217 ? 15.539 22.734 14.422 1 92.44 217 LEU B O 1
ATOM 4373 N N . GLU B 1 218 ? 13.594 22.953 15.164 1 84.69 218 GLU B N 1
ATOM 4374 C CA . GLU B 1 218 ? 14.055 23.859 16.203 1 84.69 218 GLU B CA 1
ATOM 4375 C C . GLU B 1 218 ? 14.367 23.109 17.5 1 84.69 218 GLU B C 1
ATOM 4377 O O . GLU B 1 218 ? 15.242 23.516 18.266 1 84.69 218 GLU B O 1
ATOM 4382 N N . SER B 1 219 ? 13.602 22.078 17.766 1 70.44 219 SER B N 1
ATOM 4383 C CA . SER B 1 219 ? 13.742 21.469 19.094 1 70.44 219 SER B CA 1
ATOM 4384 C C . SER B 1 219 ? 14.914 20.5 19.125 1 70.44 219 SER B C 1
ATOM 4386 O O . SER B 1 219 ? 15.141 19.75 18.172 1 70.44 219 SER B O 1
ATOM 4388 N N . GLY B 1 220 ? 15.961 20.844 19.797 1 58.75 220 GLY B N 1
ATOM 4389 C CA . GLY B 1 220 ? 17.094 19.969 20.078 1 58.75 220 GLY B CA 1
ATOM 4390 C C . GLY B 1 220 ? 16.672 18.594 20.547 1 58.75 220 GLY B C 1
ATOM 4391 O O . GLY B 1 220 ? 17.469 17.641 20.5 1 58.75 220 GLY B O 1
ATOM 4392 N N . GLU B 1 221 ? 15.609 18.547 21.094 1 52.16 221 GLU B N 1
ATOM 4393 C CA . GLU B 1 221 ? 15.086 17.297 21.641 1 52.16 221 GLU B CA 1
ATOM 4394 C C . GLU B 1 221 ? 14.883 16.25 20.562 1 52.16 221 GLU B C 1
ATOM 4396 O O . GLU B 1 221 ? 15.047 15.047 20.797 1 52.16 221 GLU B O 1
ATOM 4401 N N . TYR B 1 222 ? 14.555 16.672 19.312 1 53.5 222 TYR B N 1
ATOM 4402 C CA . TYR B 1 222 ? 14.273 15.742 18.219 1 53.5 222 TYR B CA 1
ATOM 4403 C C . TYR B 1 222 ? 15.555 15.047 17.766 1 53.5 222 TYR B C 1
ATOM 4405 O O . TYR B 1 222 ? 15.5 14.047 17.047 1 53.5 222 TYR B O 1
ATOM 4413 N N . LYS B 1 223 ? 16.641 15.414 18.328 1 54.47 223 LYS B N 1
ATOM 4414 C CA . LYS B 1 223 ? 17.953 14.906 17.938 1 54.47 223 LYS B CA 1
ATOM 4415 C C . LYS B 1 223 ? 18.078 13.422 18.25 1 54.47 223 LYS B C 1
ATOM 4417 O O . LYS B 1 223 ? 18.547 12.641 17.422 1 54.47 223 LYS B O 1
ATOM 4422 N N . SER B 1 224 ? 17.562 13.094 19.5 1 54.47 224 SER B N 1
ATOM 4423 C CA . SER B 1 224 ? 17.875 11.734 19.922 1 54.47 224 SER B CA 1
ATOM 4424 C C . SER B 1 224 ? 16.812 10.742 19.438 1 54.47 224 SER B C 1
ATOM 4426 O O . SER B 1 224 ? 17.109 9.555 19.266 1 54.47 224 SER B O 1
ATOM 4428 N N . ARG B 1 225 ? 15.664 11.219 19.078 1 55.72 225 ARG B N 1
ATOM 4429 C CA . ARG B 1 225 ? 14.578 10.258 18.891 1 55.72 225 ARG B CA 1
ATOM 4430 C C . ARG B 1 225 ? 14.352 9.984 17.406 1 55.72 225 ARG B C 1
ATOM 4432 O O . ARG B 1 225 ? 14.07 8.852 17.016 1 55.72 225 ARG B O 1
ATOM 4439 N N . LYS B 1 226 ? 14.344 10.961 16.656 1 61.62 226 LYS B N 1
ATOM 4440 C CA . LYS B 1 226 ? 14.109 10.781 15.227 1 61.62 226 LYS B CA 1
ATOM 4441 C C . LYS B 1 226 ? 15.352 11.148 14.414 1 61.62 226 LYS B C 1
ATOM 4443 O O . LYS B 1 226 ? 15.453 10.789 13.242 1 61.62 226 LYS B O 1
ATOM 4448 N N . GLY B 1 227 ? 16.328 11.672 14.992 1 68.44 227 GLY B N 1
ATOM 4449 C CA . GLY B 1 227 ? 17.453 12.289 14.328 1 68.44 227 GLY B CA 1
ATOM 4450 C C . GLY B 1 227 ? 17.375 13.797 14.281 1 68.44 227 GLY B C 1
ATOM 4451 O O . GLY B 1 227 ? 16.297 14.375 14.469 1 68.44 227 GLY B O 1
ATOM 4452 N N . TYR B 1 228 ? 18.484 14.445 14.18 1 79.62 228 TYR B N 1
ATOM 4453 C CA . TYR B 1 228 ? 18.594 15.898 14.172 1 79.62 228 TYR B CA 1
ATOM 4454 C C . TYR B 1 228 ? 18.109 16.469 12.844 1 79.62 228 TYR B C 1
ATOM 4456 O O . TYR B 1 228 ? 18.672 16.188 11.789 1 79.62 228 TYR B O 1
ATOM 4464 N N . CYS B 1 229 ? 16.953 17.188 12.82 1 90.12 229 CYS B N 1
ATOM 4465 C CA . CYS B 1 229 ? 16.406 17.891 11.664 1 90.12 229 CYS B CA 1
ATOM 4466 C C . CYS B 1 229 ? 16.219 16.938 10.484 1 90.12 229 CYS B C 1
ATOM 4468 O O . CYS B 1 229 ? 16.703 17.203 9.383 1 90.12 229 CYS B O 1
ATOM 4470 N N . GLU B 1 230 ? 15.453 15.867 10.727 1 91.31 230 GLU B N 1
ATOM 4471 C CA . GLU B 1 230 ? 15.273 14.812 9.734 1 91.31 230 GLU B CA 1
ATOM 4472 C C . GLU B 1 230 ? 14.57 15.344 8.484 1 91.31 230 GLU B C 1
ATOM 4474 O O . GLU B 1 230 ? 14.797 14.852 7.383 1 91.31 230 GLU B O 1
ATOM 4479 N N . ASP B 1 231 ? 13.789 16.391 8.656 1 93.81 231 ASP B N 1
ATOM 4480 C CA . ASP B 1 231 ? 13.109 16.984 7.5 1 93.81 231 ASP B CA 1
ATOM 4481 C C . ASP B 1 231 ? 14.125 17.438 6.445 1 93.81 231 ASP B C 1
ATOM 4483 O O . ASP B 1 231 ? 13.875 17.297 5.246 1 93.81 231 ASP B O 1
ATOM 4487 N N . LEU B 1 232 ? 15.227 17.953 6.941 1 95 232 LEU B N 1
ATOM 4488 C CA . LEU B 1 232 ? 16.266 18.391 6.02 1 95 232 LEU B CA 1
ATOM 4489 C C . LEU B 1 232 ? 16.953 17.203 5.359 1 95 232 LEU B C 1
ATOM 4491 O O . LEU B 1 232 ? 17.266 17.234 4.168 1 95 232 LEU B O 1
ATOM 4495 N N . THR B 1 233 ? 17.172 16.141 6.16 1 94.38 233 THR B N 1
ATOM 4496 C CA . THR B 1 233 ? 17.75 14.922 5.621 1 94.38 233 THR B CA 1
ATOM 4497 C C . THR B 1 233 ? 16.812 14.273 4.609 1 94.38 233 THR B C 1
ATOM 4499 O O . THR B 1 233 ? 17.266 13.703 3.613 1 94.38 233 THR B O 1
ATOM 4502 N N . GLU B 1 234 ? 15.562 14.359 4.82 1 94.94 234 GLU B N 1
ATOM 4503 C CA . GLU B 1 234 ? 14.562 13.719 3.967 1 94.94 234 GLU B CA 1
ATOM 4504 C C . GLU B 1 234 ? 14.211 14.609 2.775 1 94.94 234 GLU B C 1
ATOM 4506 O O . GLU B 1 234 ? 13.547 14.156 1.836 1 94.94 234 GLU B O 1
ATOM 4511 N N . GLY B 1 235 ? 14.633 15.852 2.816 1 96.38 235 GLY B N 1
ATOM 4512 C CA . GLY B 1 235 ? 14.336 16.781 1.742 1 96.38 235 GLY B CA 1
ATOM 4513 C C . GLY B 1 235 ? 12.914 17.312 1.783 1 96.38 235 GLY B C 1
ATOM 4514 O O . GLY B 1 235 ? 12.367 17.719 0.757 1 96.38 235 GLY B O 1
ATOM 4515 N N . LYS B 1 236 ? 12.328 17.359 2.92 1 96.81 236 LYS B N 1
ATOM 4516 C CA . LYS B 1 236 ? 10.914 17.703 3.061 1 96.81 236 LYS B CA 1
ATOM 4517 C C . LYS B 1 236 ? 10.719 19.203 3.143 1 96.81 236 LYS B C 1
ATOM 4519 O O . LYS B 1 236 ? 11.531 19.906 3.752 1 96.81 236 LYS B O 1
ATOM 4524 N N . PHE B 1 237 ? 9.672 19.688 2.555 1 98.19 237 PHE B N 1
ATOM 4525 C CA . PHE B 1 237 ? 9.266 21.078 2.658 1 98.19 237 PHE B CA 1
ATOM 4526 C C . PHE B 1 237 ? 8.359 21.297 3.861 1 98.19 237 PHE B C 1
ATOM 4528 O O . PHE B 1 237 ? 7.164 21.562 3.705 1 98.19 237 PHE B O 1
ATOM 4535 N N . SER B 1 238 ? 8.969 21.234 5.059 1 97.62 238 SER B N 1
ATOM 4536 C CA . SER B 1 238 ? 8.219 21.531 6.273 1 97.62 238 SER B CA 1
ATOM 4537 C C . SER B 1 238 ? 7.867 23.016 6.355 1 97.62 238 SER B C 1
ATOM 4539 O O . SER B 1 238 ? 8.453 23.828 5.652 1 97.62 238 SER B O 1
ATOM 4541 N N . PHE B 1 239 ? 6.996 23.328 7.219 1 98.44 239 PHE B N 1
ATOM 4542 C CA . PHE B 1 239 ? 6.355 24.641 7.223 1 98.44 239 PHE B CA 1
ATOM 4543 C C . PHE B 1 239 ? 7.391 25.75 7.371 1 98.44 239 PHE B C 1
ATOM 4545 O O . PHE B 1 239 ? 7.418 26.688 6.578 1 98.44 239 PHE B O 1
ATOM 4552 N N . PRO B 1 240 ? 8.367 25.688 8.375 1 98.12 240 PRO B N 1
ATOM 4553 C CA . PRO B 1 240 ? 9.391 26.734 8.453 1 98.12 240 PRO B CA 1
ATOM 4554 C C . PRO B 1 240 ? 10.258 26.812 7.203 1 98.12 240 PRO B C 1
ATOM 4556 O O . PRO B 1 240 ? 10.703 27.891 6.816 1 98.12 240 PRO B O 1
ATOM 4559 N N . VAL B 1 241 ? 10.516 25.672 6.629 1 98.25 241 VAL B N 1
ATOM 4560 C CA . VAL B 1 241 ? 11.328 25.609 5.418 1 98.25 241 VAL B CA 1
ATOM 4561 C C . VAL B 1 241 ? 10.586 26.297 4.266 1 98.25 241 VAL B C 1
ATOM 4563 O O . VAL B 1 241 ? 11.172 27.078 3.52 1 98.25 241 VAL B O 1
ATOM 4566 N N . VAL B 1 242 ? 9.305 25.969 4.098 1 98.56 242 VAL B N 1
ATOM 4567 C CA . VAL B 1 242 ? 8.484 26.594 3.068 1 98.56 242 VAL B CA 1
ATOM 4568 C C . VAL B 1 242 ? 8.523 28.109 3.219 1 98.56 242 VAL B C 1
ATOM 4570 O O . VAL B 1 242 ? 8.773 28.828 2.25 1 98.56 242 VAL B O 1
ATOM 4573 N N . HIS B 1 243 ? 8.312 28.609 4.414 1 98.44 243 HIS B N 1
ATOM 4574 C CA . HIS B 1 243 ? 8.375 30.047 4.672 1 98.44 243 HIS B CA 1
ATOM 4575 C C . HIS B 1 243 ? 9.75 30.609 4.348 1 98.44 243 HIS B C 1
ATOM 4577 O O . HIS B 1 243 ? 9.859 31.656 3.709 1 98.44 243 HIS B O 1
ATOM 4583 N N . GLY B 1 244 ? 10.805 29.938 4.832 1 98.12 244 GLY B N 1
ATOM 4584 C CA . GLY B 1 244 ? 12.164 30.406 4.609 1 98.12 244 GLY B CA 1
ATOM 4585 C C . GLY B 1 244 ? 12.5 30.578 3.143 1 98.12 244 GLY B C 1
ATOM 4586 O O . GLY B 1 244 ? 13.086 31.594 2.754 1 98.12 244 GLY B O 1
ATOM 4587 N N . ILE B 1 245 ? 12.148 29.594 2.352 1 98.06 245 ILE B N 1
ATOM 4588 C CA . ILE B 1 245 ? 12.43 29.641 0.92 1 98.06 245 ILE B CA 1
ATOM 4589 C C . ILE B 1 245 ? 11.664 30.781 0.272 1 98.06 245 ILE B C 1
ATOM 4591 O O . ILE B 1 245 ? 12.203 31.5 -0.584 1 98.06 245 ILE B O 1
ATOM 4595 N N . ARG B 1 246 ? 10.477 31 0.691 1 97 246 ARG B N 1
ATOM 4596 C CA . ARG B 1 246 ? 9.617 31.969 0.026 1 97 246 ARG B CA 1
ATOM 4597 C C . ARG B 1 246 ? 9.852 33.375 0.572 1 97 246 ARG B C 1
ATOM 4599 O O . ARG B 1 246 ? 9.625 34.375 -0.125 1 97 246 ARG B O 1
ATOM 4606 N N . ALA B 1 247 ? 10.312 33.5 1.807 1 96.44 247 ALA B N 1
ATOM 4607 C CA . ALA B 1 247 ? 10.578 34.781 2.439 1 96.44 247 ALA B CA 1
ATOM 4608 C C . ALA B 1 247 ? 11.828 35.438 1.854 1 96.44 247 ALA B C 1
ATOM 4610 O O . ALA B 1 247 ? 11.969 36.656 1.86 1 96.44 247 ALA B O 1
ATOM 4611 N N . ASP B 1 248 ? 12.797 34.625 1.412 1 95.31 248 ASP B N 1
ATOM 4612 C CA . ASP B 1 248 ? 14.008 35.125 0.761 1 95.31 248 ASP B CA 1
ATOM 4613 C C . ASP B 1 248 ? 14.266 34.375 -0.548 1 95.31 248 ASP B C 1
ATOM 4615 O O . ASP B 1 248 ? 14.859 33.312 -0.547 1 95.31 248 ASP B O 1
ATOM 4619 N N . THR B 1 249 ? 14.008 35 -1.62 1 94.31 249 THR B N 1
ATOM 4620 C CA . THR B 1 249 ? 14.164 34.375 -2.926 1 94.31 249 THR B CA 1
ATOM 4621 C C . THR B 1 249 ? 15.438 34.844 -3.613 1 94.31 249 THR B C 1
ATOM 4623 O O . THR B 1 249 ? 15.633 34.625 -4.805 1 94.31 249 THR B O 1
ATOM 4626 N N . SER B 1 250 ? 16.219 35.594 -2.822 1 95.31 250 SER B N 1
ATOM 4627 C CA . SER B 1 250 ? 17.438 36.156 -3.416 1 95.31 250 SER B CA 1
ATOM 4628 C C . SER B 1 250 ? 18.5 35.094 -3.619 1 95.31 250 SER B C 1
ATOM 4630 O O . SER B 1 250 ? 19.469 35.312 -4.348 1 95.31 250 SER B O 1
ATOM 4632 N N . ASN B 1 251 ? 18.391 34 -2.953 1 92.19 251 ASN B N 1
ATOM 4633 C CA . ASN B 1 251 ? 19.312 32.875 -3.133 1 92.19 251 ASN B CA 1
ATOM 4634 C C . ASN B 1 251 ? 18.594 31.547 -3.021 1 92.19 251 ASN B C 1
ATOM 4636 O O . ASN B 1 251 ? 17.391 31.5 -2.77 1 92.19 251 ASN B O 1
ATOM 4640 N N . ARG B 1 252 ? 19.391 30.453 -3.219 1 94.75 252 ARG B N 1
ATOM 4641 C CA . ARG B 1 252 ? 18.812 29.109 -3.242 1 94.75 252 ARG B CA 1
ATOM 4642 C C . ARG B 1 252 ? 19.453 28.219 -2.188 1 94.75 252 ARG B C 1
ATOM 4644 O O . ARG B 1 252 ? 19.516 27 -2.359 1 94.75 252 ARG B O 1
ATOM 4651 N N . GLN B 1 253 ? 19.922 28.766 -1.147 1 94.44 253 GLN B N 1
ATOM 4652 C CA . GLN B 1 253 ? 20.703 28.016 -0.161 1 94.44 253 GLN B CA 1
ATOM 4653 C C . GLN B 1 253 ? 19.859 26.891 0.458 1 94.44 253 GLN B C 1
ATOM 4655 O O . GLN B 1 253 ? 20.297 25.734 0.518 1 94.44 253 GLN B O 1
ATOM 4660 N N . ILE B 1 254 ? 18.656 27.234 0.901 1 96.5 254 ILE B N 1
ATOM 4661 C CA . ILE B 1 254 ? 17.812 26.234 1.55 1 96.5 254 ILE B CA 1
ATOM 4662 C C . ILE B 1 254 ? 17.453 25.141 0.556 1 96.5 254 ILE B C 1
ATOM 4664 O O . ILE B 1 254 ? 17.531 23.953 0.879 1 96.5 254 ILE B O 1
ATOM 4668 N N . LEU B 1 255 ? 17.094 25.469 -0.664 1 96.88 255 LEU B N 1
ATOM 4669 C CA . LEU B 1 255 ? 16.75 24.516 -1.708 1 96.88 255 LEU B CA 1
ATOM 4670 C C . LEU B 1 255 ? 17.922 23.578 -2.004 1 96.88 255 LEU B C 1
ATOM 4672 O O . LEU B 1 255 ? 17.734 22.375 -2.211 1 96.88 255 LEU B O 1
ATOM 4676 N N . ASN B 1 256 ? 19.109 24.156 -2.027 1 96 256 ASN B N 1
ATOM 4677 C CA . ASN B 1 256 ? 20.312 23.359 -2.307 1 96 256 ASN B CA 1
ATOM 4678 C C . ASN B 1 256 ? 20.578 22.344 -1.201 1 96 256 ASN B C 1
ATOM 4680 O O . ASN B 1 256 ? 21.047 21.234 -1.471 1 96 256 ASN B O 1
ATOM 4684 N N . VAL B 1 257 ? 20.344 22.781 -0.024 1 95.56 257 VAL B N 1
ATOM 4685 C CA . VAL B 1 257 ? 20.516 21.859 1.094 1 95.56 257 VAL B CA 1
ATOM 4686 C C . VAL B 1 257 ? 19.5 20.719 0.996 1 95.56 257 VAL B C 1
ATOM 4688 O O . VAL B 1 257 ? 19.844 19.547 1.181 1 95.56 257 VAL B O 1
ATOM 4691 N N . LEU B 1 258 ? 18.203 21.016 0.726 1 96.12 258 LEU B N 1
ATOM 4692 C CA . LEU B 1 258 ? 17.172 20 0.602 1 96.12 258 LEU B CA 1
ATOM 4693 C C . LEU B 1 258 ? 17.516 19.016 -0.504 1 96.12 258 LEU B C 1
ATOM 4695 O O . LEU B 1 258 ? 17.312 17.797 -0.34 1 96.12 258 LEU B O 1
ATOM 4699 N N . GLN B 1 259 ? 18 19.547 -1.534 1 95.5 259 GLN B N 1
ATOM 4700 C CA . GLN B 1 259 ? 18.344 18.719 -2.691 1 95.5 259 GLN B CA 1
ATOM 4701 C C . GLN B 1 259 ? 19.391 17.688 -2.332 1 95.5 259 GLN B C 1
ATOM 4703 O O . GLN B 1 259 ? 19.375 16.562 -2.85 1 95.5 259 GLN B O 1
ATOM 4708 N N . LYS B 1 260 ? 20.312 18 -1.437 1 94.56 260 LYS B N 1
ATOM 4709 C CA . LYS B 1 260 ? 21.438 17.141 -1.096 1 94.56 260 LYS B CA 1
ATOM 4710 C C . LYS B 1 260 ? 21.016 16.047 -0.12 1 94.56 260 LYS B C 1
ATOM 4712 O O . LYS B 1 260 ? 21.75 15.062 0.07 1 94.56 260 LYS B O 1
ATOM 4717 N N . LYS B 1 261 ? 19.797 16.188 0.425 1 93.81 261 LYS B N 1
ATOM 4718 C CA . LYS B 1 261 ? 19.359 15.258 1.459 1 93.81 261 LYS B CA 1
ATOM 4719 C C . LYS B 1 261 ? 20.5 14.961 2.439 1 93.81 261 LYS B C 1
ATOM 4721 O O . LYS B 1 261 ? 20.828 13.797 2.68 1 93.81 261 LYS B O 1
ATOM 4726 N N . THR B 1 262 ? 20.953 16.016 3.053 1 93 262 THR B N 1
ATOM 4727 C CA . THR B 1 262 ? 22.203 15.984 3.795 1 93 262 THR B CA 1
ATOM 4728 C C . THR B 1 262 ? 22.031 15.281 5.141 1 93 262 THR B C 1
ATOM 4730 O O . THR B 1 262 ? 20.984 15.43 5.785 1 93 262 THR B O 1
ATOM 4733 N N . THR B 1 263 ? 23.078 14.586 5.559 1 91.5 263 THR B N 1
ATOM 4734 C CA . THR B 1 263 ? 23.156 14.055 6.914 1 91.5 263 THR B CA 1
ATOM 4735 C C . THR B 1 263 ? 24.188 14.82 7.73 1 91.5 263 THR B C 1
ATOM 4737 O O . THR B 1 263 ? 24.469 14.469 8.883 1 91.5 263 THR B O 1
ATOM 4740 N N . SER B 1 264 ? 24.719 15.883 7.156 1 91.88 264 SER B N 1
ATOM 4741 C CA . SER B 1 264 ? 25.734 16.703 7.805 1 91.88 264 SER B CA 1
ATOM 4742 C C . SER B 1 264 ? 25.125 17.578 8.898 1 91.88 264 SER B C 1
ATOM 4744 O O . SER B 1 264 ? 24.297 18.438 8.617 1 91.88 264 SER B O 1
ATOM 4746 N N . HIS B 1 265 ? 25.688 17.391 10.07 1 91.06 265 HIS B N 1
ATOM 4747 C CA . HIS B 1 265 ? 25.203 18.188 11.195 1 91.06 265 HIS B CA 1
ATOM 4748 C C . HIS B 1 265 ? 25.469 19.672 10.984 1 91.06 265 HIS B C 1
ATOM 4750 O O . HIS B 1 265 ? 24.609 20.5 11.273 1 91.06 265 HIS B O 1
ATOM 4756 N N . SER B 1 266 ? 26.594 19.969 10.492 1 92.75 266 SER B N 1
ATOM 4757 C CA . SER B 1 266 ? 26.984 21.375 10.305 1 92.75 266 SER B CA 1
ATOM 4758 C C . SER B 1 266 ? 26.094 22.047 9.266 1 92.75 266 SER B C 1
ATOM 4760 O O . SER B 1 266 ? 25.688 23.203 9.445 1 92.75 266 SER B O 1
ATOM 4762 N N . LEU B 1 267 ? 25.812 21.344 8.234 1 93.69 267 LEU B N 1
ATOM 4763 C CA . LEU B 1 267 ? 24.953 21.922 7.191 1 93.69 267 LEU B CA 1
ATOM 4764 C C . LEU B 1 267 ? 23.531 22.109 7.707 1 93.69 267 LEU B C 1
ATOM 4766 O O . LEU B 1 267 ? 22.891 23.125 7.398 1 93.69 267 LEU B O 1
ATOM 4770 N N . LYS B 1 268 ? 23.062 21.188 8.43 1 94.31 268 LYS B N 1
ATOM 4771 C CA . LYS B 1 268 ? 21.734 21.297 9.023 1 94.31 268 LYS B CA 1
ATOM 4772 C C . LYS B 1 268 ? 21.656 22.469 10 1 94.31 268 LYS B C 1
ATOM 4774 O O . LYS B 1 268 ? 20.719 23.266 9.953 1 94.31 268 LYS B O 1
ATOM 4779 N N . ALA B 1 269 ? 22.672 22.547 10.828 1 93.38 269 ALA B N 1
ATOM 4780 C CA . ALA B 1 269 ? 22.734 23.641 11.797 1 93.38 269 ALA B CA 1
ATOM 4781 C C . ALA B 1 269 ? 22.766 25 11.102 1 93.38 269 ALA B C 1
ATOM 4783 O O . ALA B 1 269 ? 22.109 25.953 11.547 1 93.38 269 ALA B O 1
ATOM 4784 N N . HIS B 1 270 ? 23.562 25.062 10.086 1 95 270 HIS B N 1
ATOM 4785 C CA . HIS B 1 270 ? 23.656 26.281 9.305 1 95 270 HIS B CA 1
ATOM 4786 C C . HIS B 1 270 ? 22.297 26.688 8.742 1 95 270 HIS B C 1
ATOM 4788 O O . HIS B 1 270 ? 21.922 27.859 8.797 1 95 270 HIS B O 1
ATOM 4794 N N . THR B 1 271 ? 21.578 25.75 8.211 1 96.06 271 THR B N 1
ATOM 4795 C CA . THR B 1 271 ? 20.266 26 7.637 1 96.06 271 THR B CA 1
ATOM 4796 C C . THR B 1 271 ? 19.281 26.453 8.711 1 96.06 271 THR B C 1
ATOM 4798 O O . THR B 1 271 ? 18.516 27.391 8.508 1 96.06 271 THR B O 1
ATOM 4801 N N . VAL B 1 272 ? 19.312 25.797 9.852 1 95.75 272 VAL B N 1
ATOM 4802 C CA . VAL B 1 272 ? 18.453 26.141 10.969 1 95.75 272 VAL B CA 1
ATOM 4803 C C . VAL B 1 272 ? 18.719 27.578 11.422 1 95.75 272 VAL B C 1
ATOM 4805 O O . VAL B 1 272 ? 17.797 28.344 11.688 1 95.75 272 VAL B O 1
ATOM 4808 N N . GLU B 1 273 ? 19.969 27.891 11.477 1 95.38 273 GLU B N 1
ATOM 4809 C CA . GLU B 1 273 ? 20.359 29.25 11.852 1 95.38 273 GLU B CA 1
ATOM 4810 C C . GLU B 1 273 ? 19.859 30.266 10.836 1 95.38 273 GLU B C 1
ATOM 4812 O O . GLU B 1 273 ? 19.406 31.359 11.203 1 95.38 273 GLU B O 1
ATOM 4817 N N . TYR B 1 274 ? 20 29.938 9.641 1 96.56 274 TYR B N 1
ATOM 4818 C CA . TYR B 1 274 ? 19.516 30.812 8.586 1 96.56 274 TYR B CA 1
ATOM 4819 C C . TYR B 1 274 ? 18 31.031 8.719 1 96.56 274 TYR B C 1
ATOM 4821 O O . TYR B 1 274 ? 17.531 32.156 8.617 1 96.56 274 TYR B O 1
ATOM 4829 N N . LEU B 1 275 ? 17.219 30.016 8.992 1 97.25 275 LEU B N 1
ATOM 4830 C CA . LEU B 1 275 ? 15.781 30.094 9.188 1 97.25 275 LEU B CA 1
ATOM 4831 C C . LEU B 1 275 ? 15.438 30.922 10.414 1 97.25 275 LEU B C 1
ATOM 4833 O O . LEU B 1 275 ? 14.461 31.672 10.398 1 97.25 275 LEU B O 1
ATOM 4837 N N . ARG B 1 276 ? 16.234 30.781 11.391 1 96.19 276 ARG B N 1
ATOM 4838 C CA . ARG B 1 276 ? 16 31.453 12.664 1 96.19 276 ARG B CA 1
ATOM 4839 C C . ARG B 1 276 ? 16.328 32.938 12.57 1 96.19 276 ARG B C 1
ATOM 4841 O O . ARG B 1 276 ? 15.5 33.781 12.945 1 96.19 276 ARG B O 1
ATOM 4848 N N . ASP B 1 277 ? 17.484 33.25 12.016 1 96.62 277 ASP B N 1
ATOM 4849 C CA . ASP B 1 277 ? 18.062 34.562 12.211 1 96.62 277 ASP B CA 1
ATOM 4850 C C . ASP B 1 277 ? 17.891 35.438 10.961 1 96.62 277 ASP B C 1
ATOM 4852 O O . ASP B 1 277 ? 17.875 36.656 11.047 1 96.62 277 ASP B O 1
ATOM 4856 N N . HIS B 1 278 ? 17.812 34.781 9.859 1 97.19 278 HIS B N 1
ATOM 4857 C CA . HIS B 1 278 ? 17.75 35.562 8.625 1 97.19 278 HIS B CA 1
ATOM 4858 C C . HIS B 1 278 ? 16.312 35.719 8.141 1 97.19 278 HIS B C 1
ATOM 4860 O O . HIS B 1 278 ? 15.781 36.812 8.086 1 97.19 278 HIS B O 1
ATOM 4866 N N . THR B 1 279 ? 15.641 34.594 7.902 1 97.69 279 THR B N 1
ATOM 4867 C CA . THR B 1 279 ? 14.289 34.656 7.363 1 97.69 279 THR B CA 1
ATOM 4868 C C . THR B 1 279 ? 13.258 34.719 8.492 1 97.69 279 THR B C 1
ATOM 4870 O O . THR B 1 279 ? 12.078 34.969 8.242 1 97.69 279 THR B O 1
ATOM 4873 N N . LYS B 1 280 ? 13.656 34.531 9.734 1 97.88 280 LYS B N 1
ATOM 4874 C CA . LYS B 1 280 ? 12.789 34.562 10.906 1 97.88 280 LYS B CA 1
ATOM 4875 C C . LYS B 1 280 ? 11.617 33.594 10.766 1 97.88 280 LYS B C 1
ATOM 4877 O O . LYS B 1 280 ? 10.484 33.938 11.102 1 97.88 280 LYS B O 1
ATOM 4882 N N . SER B 1 281 ? 11.914 32.469 10.219 1 98 281 SER B N 1
ATOM 4883 C CA . SER B 1 281 ? 10.906 31.484 9.875 1 98 281 SER B CA 1
ATOM 4884 C C . SER B 1 281 ? 10.305 30.844 11.125 1 98 281 SER B C 1
ATOM 4886 O O . SER B 1 281 ? 9.125 30.484 11.141 1 98 281 SER B O 1
ATOM 4888 N N . PHE B 1 282 ? 11.062 30.688 12.18 1 97 282 PHE B N 1
ATOM 4889 C CA . PHE B 1 282 ? 10.539 30.109 13.414 1 97 282 PHE B CA 1
ATOM 4890 C C . PHE B 1 282 ? 9.602 31.078 14.117 1 97 282 PHE B C 1
ATOM 4892 O O . PHE B 1 282 ? 8.57 30.672 14.648 1 97 282 PHE B O 1
ATOM 4899 N N . GLU B 1 283 ? 10 32.312 14.117 1 97.06 283 GLU B N 1
ATOM 4900 C CA . GLU B 1 283 ? 9.117 33.344 14.672 1 97.06 283 GLU B CA 1
ATOM 4901 C C . GLU B 1 283 ? 7.801 33.406 13.914 1 97.06 283 GLU B C 1
ATOM 4903 O O . GLU B 1 283 ? 6.73 33.5 14.516 1 97.06 283 GLU B O 1
ATOM 4908 N N . TYR B 1 284 ? 7.914 33.438 12.609 1 97.81 284 TYR B N 1
ATOM 4909 C CA . TYR B 1 284 ? 6.723 33.438 11.773 1 97.81 284 TYR B CA 1
ATOM 4910 C C . TYR B 1 284 ? 5.844 32.219 12.086 1 97.81 284 TYR B C 1
ATOM 4912 O O . TYR B 1 284 ? 4.629 32.344 12.234 1 97.81 284 TYR B O 1
ATOM 4920 N N . THR B 1 285 ? 6.43 31 12.148 1 97.88 285 THR B N 1
ATOM 4921 C CA . THR B 1 285 ? 5.703 29.766 12.414 1 97.88 285 THR B CA 1
ATOM 4922 C C . THR B 1 285 ? 4.977 29.844 13.75 1 97.88 285 THR B C 1
ATOM 4924 O O . THR B 1 285 ? 3.812 29.453 13.859 1 97.88 285 THR B O 1
ATOM 4927 N N . ARG B 1 286 ? 5.621 30.344 14.742 1 96.94 286 ARG B N 1
ATOM 4928 C CA . ARG B 1 286 ? 4.996 30.5 16.062 1 96.94 286 ARG B CA 1
ATOM 4929 C C . ARG B 1 286 ? 3.795 31.438 15.984 1 96.94 286 ARG B C 1
ATOM 4931 O O . ARG B 1 286 ? 2.789 31.219 16.656 1 96.94 286 ARG B O 1
ATOM 4938 N N . GLY B 1 287 ? 4.008 32.5 15.227 1 97.56 287 GLY B N 1
ATOM 4939 C CA . GLY B 1 287 ? 2.877 33.406 15.023 1 97.56 287 GLY B CA 1
ATOM 4940 C C . GLY B 1 287 ? 1.682 32.719 14.391 1 97.56 287 GLY B C 1
ATOM 4941 O O . GLY B 1 287 ? 0.545 32.906 14.828 1 97.56 287 GLY B O 1
ATOM 4942 N N . VAL B 1 288 ? 1.909 31.922 13.359 1 98.06 288 VAL B N 1
ATOM 4943 C CA . VAL B 1 288 ? 0.851 31.172 12.688 1 98.06 288 VAL B CA 1
ATOM 4944 C C . VAL B 1 288 ? 0.206 30.203 13.672 1 98.06 288 VAL B C 1
ATOM 4946 O O . VAL B 1 288 ? -1.021 30.094 13.742 1 98.06 288 VAL B O 1
ATOM 4949 N N . LEU B 1 289 ? 1.023 29.484 14.445 1 98 289 LEU B N 1
ATOM 4950 C CA . LEU B 1 289 ? 0.526 28.531 15.438 1 98 289 LEU B CA 1
ATOM 4951 C C . LEU B 1 289 ? -0.361 29.234 16.469 1 98 289 LEU B C 1
ATOM 4953 O O . LEU B 1 289 ? -1.384 28.672 16.875 1 98 289 LEU B O 1
ATOM 4957 N N . ALA B 1 290 ? 0.046 30.422 16.859 1 97.12 290 ALA B N 1
ATOM 4958 C CA . ALA B 1 290 ? -0.743 31.188 17.828 1 97.12 290 ALA B CA 1
ATOM 4959 C C . ALA B 1 290 ? -2.109 31.547 17.25 1 97.12 290 ALA B C 1
ATOM 4961 O O . ALA B 1 290 ? -3.121 31.484 17.953 1 97.12 290 ALA B O 1
ATOM 4962 N N . GLN B 1 291 ? -2.111 31.984 16.016 1 97.56 291 GLN B N 1
ATOM 4963 C CA . GLN B 1 291 ? -3.367 32.312 15.352 1 97.56 291 GLN B CA 1
ATOM 4964 C C . GLN B 1 291 ? -4.273 31.078 15.25 1 97.56 291 GLN B C 1
ATOM 4966 O O . GLN B 1 291 ? -5.48 31.172 15.484 1 97.56 291 GLN B O 1
ATOM 4971 N N . LEU B 1 292 ? -3.727 29.969 14.898 1 97.81 292 LEU B N 1
ATOM 4972 C CA . LEU B 1 292 ? -4.488 28.734 14.789 1 97.81 292 LEU B CA 1
ATOM 4973 C C . LEU B 1 292 ? -5.02 28.297 16.141 1 97.81 292 LEU B C 1
ATOM 4975 O O . LEU B 1 292 ? -6.16 27.844 16.25 1 97.81 292 LEU B O 1
ATOM 4979 N N . LEU B 1 293 ? -4.164 28.422 17.125 1 97.25 293 LEU B N 1
ATOM 4980 C CA . LEU B 1 293 ? -4.562 28.047 18.484 1 97.25 293 LEU B CA 1
ATOM 4981 C C . LEU B 1 293 ? -5.75 28.891 18.953 1 97.25 293 LEU B C 1
ATOM 4983 O O . LEU B 1 293 ? -6.676 28.359 19.578 1 97.25 293 LEU B O 1
ATOM 4987 N N . LYS B 1 294 ? -5.656 30.188 18.688 1 97.12 294 LYS B N 1
ATOM 4988 C CA . LYS B 1 294 ? -6.773 31.062 19.031 1 97.12 294 LYS B CA 1
ATOM 4989 C C . LYS B 1 294 ? -8.062 30.594 18.359 1 97.12 294 LYS B C 1
ATOM 4991 O O . LYS B 1 294 ? -9.109 30.516 19.016 1 97.12 294 LYS B O 1
ATOM 4996 N N . GLN B 1 295 ? -8.008 30.281 17.125 1 97.44 295 GLN B N 1
ATOM 4997 C CA . GLN B 1 295 ? -9.172 29.812 16.391 1 97.44 295 GLN B CA 1
ATOM 4998 C C . GLN B 1 295 ? -9.656 28.469 16.922 1 97.44 295 GLN B C 1
ATOM 5000 O O . GLN B 1 295 ? -10.859 28.203 16.969 1 97.44 295 GLN B O 1
ATOM 5005 N N . LEU B 1 296 ? -8.742 27.578 17.266 1 97.06 296 LEU B N 1
ATOM 5006 C CA . LEU B 1 296 ? -9.07 26.281 17.844 1 97.06 296 LEU B CA 1
ATOM 5007 C C . LEU B 1 296 ? -9.867 26.453 19.141 1 97.06 296 LEU B C 1
ATOM 5009 O O . LEU B 1 296 ? -10.883 25.797 19.344 1 97.06 296 LEU B O 1
ATOM 5013 N N . ARG B 1 297 ? -9.43 27.344 19.969 1 96.62 297 ARG B N 1
ATOM 5014 C CA . ARG B 1 297 ? -10.109 27.609 21.234 1 96.62 297 ARG B CA 1
ATOM 5015 C C . ARG B 1 297 ? -11.484 28.234 21 1 96.62 297 ARG B C 1
ATOM 5017 O O . ARG B 1 297 ? -12.445 27.891 21.688 1 96.62 297 ARG B O 1
ATOM 5024 N N . GLU B 1 298 ? -11.547 29.125 20.047 1 97.19 298 GLU B N 1
ATOM 5025 C CA . GLU B 1 298 ? -12.836 29.719 19.688 1 97.19 298 GLU B CA 1
ATOM 5026 C C . GLU B 1 298 ? -13.812 28.656 19.188 1 97.19 298 GLU B C 1
ATOM 5028 O O . GLU B 1 298 ? -14.992 28.672 19.562 1 97.19 298 GLU B O 1
ATOM 5033 N N . GLU B 1 299 ? -13.352 27.766 18.359 1 96.88 299 GLU B N 1
ATOM 5034 C CA . GLU B 1 299 ? -14.211 26.703 17.844 1 96.88 299 GLU B CA 1
ATOM 5035 C C . GLU B 1 299 ? -14.648 25.75 18.953 1 96.88 299 GLU B C 1
ATOM 5037 O O . GLU B 1 299 ? -15.812 25.344 19 1 96.88 299 GLU B O 1
ATOM 5042 N N . LEU B 1 300 ? -13.734 25.391 19.828 1 97.31 300 LEU B N 1
ATOM 5043 C CA . LEU B 1 300 ? -14.062 24.531 20.953 1 97.31 300 LEU B CA 1
ATOM 5044 C C . LEU B 1 300 ? -15.141 25.172 21.828 1 97.31 300 LEU B C 1
ATOM 5046 O O . LEU B 1 300 ? -16.094 24.5 22.219 1 97.31 300 LEU B O 1
ATOM 5050 N N . ALA B 1 301 ? -15.023 26.438 22.062 1 96.88 301 ALA B N 1
ATOM 5051 C CA . ALA B 1 301 ? -16.016 27.156 22.859 1 96.88 301 ALA B CA 1
ATOM 5052 C C . ALA B 1 301 ? -17.375 27.172 22.172 1 96.88 301 ALA B C 1
ATOM 5054 O O . ALA B 1 301 ? -18.406 27.016 22.828 1 96.88 301 ALA B O 1
ATOM 5055 N N . SER B 1 302 ? -17.344 27.375 20.891 1 96.88 302 SER B N 1
ATOM 5056 C CA . SER B 1 302 ? -18.594 27.422 20.125 1 96.88 302 SER B CA 1
ATOM 5057 C C . SER B 1 302 ? -19.312 26.078 20.156 1 96.88 302 SER B C 1
ATOM 5059 O O . SER B 1 302 ? -20.531 26.016 20 1 96.88 302 SER B O 1
ATOM 5061 N N . LEU B 1 303 ? -18.578 25.031 20.438 1 97.19 303 LEU B N 1
ATOM 5062 C CA . LEU B 1 303 ? -19.141 23.672 20.453 1 97.19 303 LEU B CA 1
ATOM 5063 C C . LEU B 1 303 ? -19.5 23.25 21.875 1 97.19 303 LEU B C 1
ATOM 5065 O O . LEU B 1 303 ? -19.828 22.094 22.109 1 97.19 303 LEU B O 1
ATOM 5069 N N . GLY B 1 304 ? -19.375 24.141 22.844 1 96.75 304 GLY B N 1
ATOM 5070 C CA . GLY B 1 304 ? -19.781 23.875 24.219 1 96.75 304 GLY B CA 1
ATOM 5071 C C . GLY B 1 304 ? -18.641 23.5 25.125 1 96.75 304 GLY B C 1
ATOM 5072 O O . GLY B 1 304 ? -18.844 23.156 26.281 1 96.75 304 GLY B O 1
ATOM 5073 N N . GLY B 1 305 ? -17.453 23.516 24.609 1 97.06 305 GLY B N 1
ATOM 5074 C CA . GLY B 1 305 ? -16.281 23.203 25.406 1 97.06 305 GLY B CA 1
ATOM 5075 C C . GLY B 1 305 ? -16.016 21.719 25.5 1 97.06 305 GLY B C 1
ATOM 5076 O O . GLY B 1 305 ? -16.922 20.906 25.328 1 97.06 305 GLY B O 1
ATOM 5077 N N . ASN B 1 306 ? -14.82 21.328 25.75 1 97.69 306 ASN B N 1
ATOM 5078 C CA . ASN B 1 306 ? -14.32 19.969 25.922 1 97.69 306 ASN B CA 1
ATOM 5079 C C . ASN B 1 306 ? -13.016 19.938 26.703 1 97.69 306 ASN B C 1
ATOM 5081 O O . ASN B 1 306 ? -11.938 20.125 26.125 1 97.69 306 ASN B O 1
ATOM 5085 N N . LYS B 1 307 ? -13.07 19.609 27.938 1 97 307 LYS B N 1
ATOM 5086 C CA . LYS B 1 307 ? -11.938 19.719 28.859 1 97 307 LYS B CA 1
ATOM 5087 C C . LYS B 1 307 ? -10.797 18.797 28.422 1 97 307 LYS B C 1
ATOM 5089 O O . LYS B 1 307 ? -9.625 19.141 28.578 1 97 307 LYS B O 1
ATOM 5094 N N . ALA B 1 308 ? -11.172 17.625 28 1 97.38 308 ALA B N 1
ATOM 5095 C CA . ALA B 1 308 ? -10.148 16.672 27.578 1 97.38 308 ALA B CA 1
ATOM 5096 C C . ALA B 1 308 ? -9.398 17.156 26.344 1 97.38 308 ALA B C 1
ATOM 5098 O O . ALA B 1 308 ? -8.172 17.047 26.266 1 97.38 308 ALA B O 1
ATOM 5099 N N . LEU B 1 309 ? -10.086 17.672 25.344 1 96.88 309 LEU B N 1
ATOM 5100 C CA . LEU B 1 309 ? -9.453 18.219 24.141 1 96.88 309 LEU B CA 1
ATOM 5101 C C . LEU B 1 309 ? -8.578 19.422 24.484 1 96.88 309 LEU B C 1
ATOM 5103 O O . LEU B 1 309 ? -7.48 19.578 23.938 1 96.88 309 LEU B O 1
ATOM 5107 N N . GLU B 1 310 ? -9.094 20.234 25.312 1 96.88 310 GLU B N 1
ATOM 5108 C CA . GLU B 1 310 ? -8.328 21.391 25.766 1 96.88 310 GLU B CA 1
ATOM 5109 C C . GLU B 1 310 ? -7.027 20.969 26.453 1 96.88 310 GLU B C 1
ATOM 5111 O O . GLU B 1 310 ? -5.988 21.594 26.266 1 96.88 310 GLU B O 1
ATOM 5116 N N . ALA B 1 311 ? -7.086 19.922 27.188 1 96.12 311 ALA B N 1
ATOM 5117 C CA . ALA B 1 311 ? -5.902 19.406 27.875 1 96.12 311 ALA B CA 1
ATOM 5118 C C . ALA B 1 311 ? -4.875 18.891 26.875 1 96.12 311 ALA B C 1
ATOM 5120 O O . ALA B 1 311 ? -3.67 19.094 27.047 1 96.12 311 ALA B O 1
ATOM 5121 N N . ILE B 1 312 ? -5.359 18.188 25.859 1 95.56 312 ILE B N 1
ATOM 5122 C CA . ILE B 1 312 ? -4.469 17.672 24.828 1 95.56 312 ILE B CA 1
ATOM 5123 C C . ILE B 1 312 ? -3.764 18.844 24.141 1 95.56 312 ILE B C 1
ATOM 5125 O O . ILE B 1 312 ? -2.543 18.812 23.953 1 95.56 312 ILE B O 1
ATOM 5129 N N . ILE B 1 313 ? -4.527 19.859 23.75 1 95.44 313 ILE B N 1
ATOM 5130 C CA . ILE B 1 313 ? -3.998 21.031 23.062 1 95.44 313 ILE B CA 1
ATOM 5131 C C . ILE B 1 313 ? -2.98 21.734 23.953 1 95.44 313 ILE B C 1
ATOM 5133 O O . ILE B 1 313 ? -1.902 22.125 23.5 1 95.44 313 ILE B O 1
ATOM 5137 N N . ALA B 1 314 ? -3.279 21.859 25.203 1 94.38 314 ALA B N 1
ATOM 5138 C CA . ALA B 1 314 ? -2.385 22.516 26.156 1 94.38 314 ALA B CA 1
ATOM 5139 C C . ALA B 1 314 ? -1.059 21.766 26.266 1 94.38 314 ALA B C 1
ATOM 5141 O O . ALA B 1 314 ? 0.005 22.391 26.359 1 94.38 314 ALA B O 1
ATOM 5142 N N . ARG B 1 315 ? -1.113 20.5 26.281 1 92.5 315 ARG B N 1
ATOM 5143 C CA . ARG B 1 315 ? 0.081 19.656 26.406 1 92.5 315 ARG B CA 1
ATOM 5144 C C . ARG B 1 315 ? 0.967 19.797 25.172 1 92.5 315 ARG B C 1
ATOM 5146 O O . ARG B 1 315 ? 2.191 19.703 25.266 1 92.5 315 ARG B O 1
ATOM 5153 N N . LEU B 1 316 ? 0.343 20.047 24.047 1 92.75 316 LEU B N 1
ATOM 5154 C CA . LEU B 1 316 ? 1.08 20.078 22.797 1 92.75 316 LEU B CA 1
ATOM 5155 C C . LEU B 1 316 ? 1.514 21.5 22.453 1 92.75 316 LEU B C 1
ATOM 5157 O O . LEU B 1 316 ? 2.281 21.719 21.5 1 92.75 316 LEU B O 1
ATOM 5161 N N . GLU B 1 317 ? 1.012 22.453 23.125 1 93.06 317 GLU B N 1
ATOM 5162 C CA . GLU B 1 317 ? 1.375 23.844 22.875 1 93.06 317 GLU B CA 1
ATOM 5163 C C . GLU B 1 317 ? 2.879 24.062 23.031 1 93.06 317 GLU B C 1
ATOM 5165 O O . GLU B 1 317 ? 3.5 23.5 23.938 1 93.06 317 GLU B O 1
ATOM 5170 N N . LEU B 1 318 ? 3.469 24.828 22.156 1 90.56 318 LEU B N 1
ATOM 5171 C CA . LEU B 1 318 ? 4.902 25.109 22.203 1 90.56 318 LEU B CA 1
ATOM 5172 C C . LEU B 1 318 ? 5.258 25.938 23.438 1 90.56 318 LEU B C 1
ATOM 5174 O O . LEU B 1 318 ? 4.52 26.844 23.812 1 90.56 318 LEU B O 1
ATOM 5178 N N . PRO B 1 319 ? 6.344 25.547 24.047 1 82.62 319 PRO B N 1
ATOM 5179 C CA . PRO B 1 319 ? 6.805 26.391 25.141 1 82.62 319 PRO B CA 1
ATOM 5180 C C . PRO B 1 319 ? 7.266 27.781 24.672 1 82.62 319 PRO B C 1
ATOM 5182 O O . PRO B 1 319 ? 7.547 27.953 23.484 1 82.62 319 PRO B O 1
ATOM 5185 N N . GLU B 1 320 ? 7.207 28.719 25.547 1 78.44 320 GLU B N 1
ATOM 5186 C CA . GLU B 1 320 ? 7.727 30.047 25.219 1 78.44 320 GLU B CA 1
ATOM 5187 C C . GLU B 1 320 ? 9.195 29.984 24.812 1 78.44 320 GLU B C 1
ATOM 5189 O O . GLU B 1 320 ? 9.969 29.203 25.391 1 78.44 320 GLU B O 1
ATOM 5194 N N . PRO B 1 321 ? 9.477 30.688 23.641 1 72.25 321 PRO B N 1
ATOM 5195 C CA . PRO B 1 321 ? 10.875 30.656 23.203 1 72.25 321 PRO B CA 1
ATOM 5196 C C . PRO B 1 321 ? 11.844 31.062 24.312 1 72.25 321 PRO B C 1
ATOM 5198 O O . PRO B 1 321 ? 11.508 31.906 25.156 1 72.25 321 PRO B O 1
ATOM 5201 N N . GLU B 1 322 ? 12.867 30.188 24.641 1 56.66 322 GLU B N 1
ATOM 5202 C CA . GLU B 1 322 ? 13.898 30.578 25.609 1 56.66 322 GLU B CA 1
ATOM 5203 C C . GLU B 1 322 ? 14.555 31.891 25.188 1 56.66 322 GLU B C 1
ATOM 5205 O O . GLU B 1 322 ? 14.789 32.125 24 1 56.66 322 GLU B O 1
ATOM 5210 N N . ALA B 1 323 ? 14.539 32.969 26 1 52.66 323 ALA B N 1
ATOM 5211 C CA . ALA B 1 323 ? 15.25 34.219 25.797 1 52.66 323 ALA B CA 1
ATOM 5212 C C . ALA B 1 323 ? 16.672 33.969 25.312 1 52.66 323 ALA B C 1
ATOM 5214 O O . ALA B 1 323 ? 17.375 33.094 25.812 1 52.66 323 ALA B O 1
ATOM 5215 N N . GLY B 1 324 ? 17.109 34.188 24.141 1 43.19 324 GLY B N 1
ATOM 5216 C CA . GLY B 1 324 ? 18.438 34.062 23.547 1 43.19 324 GLY B CA 1
ATOM 5217 C C . GLY B 1 324 ? 19.547 34.531 24.469 1 43.19 324 GLY B C 1
ATOM 5218 O O . GLY B 1 324 ? 19.359 35.469 25.25 1 43.19 324 GLY B O 1
ATOM 5219 N N . VAL B 1 325 ? 20.766 33.781 24.641 1 42.06 325 VAL B N 1
ATOM 5220 C CA . VAL B 1 325 ? 22.047 34.219 25.219 1 42.06 325 VAL B CA 1
ATOM 5221 C C . VAL B 1 325 ? 22.578 35.406 24.438 1 42.06 325 VAL B C 1
ATOM 5223 O O . VAL B 1 325 ? 22.734 35.344 23.219 1 42.06 325 VAL B O 1
ATOM 5226 N N . SER B 1 326 ? 22.469 36.75 24.938 1 33.91 326 SER B N 1
ATOM 5227 C CA . SER B 1 326 ? 23.281 37.875 24.484 1 33.91 326 SER B CA 1
ATOM 5228 C C . SER B 1 326 ? 24.734 37.438 24.25 1 33.91 326 SER B C 1
ATOM 5230 O O . SER B 1 326 ? 25.297 36.688 25.062 1 33.91 326 SER B O 1
ATOM 5232 N N . SER B 1 327 ? 25.188 37.438 23.047 1 33.09 327 SER B N 1
ATOM 5233 C CA . SER B 1 327 ? 26.578 37.312 22.625 1 33.09 327 SER B CA 1
ATOM 5234 C C . SER B 1 327 ? 27.469 38.312 23.359 1 33.09 327 SER B C 1
ATOM 5236 O O . SER B 1 327 ? 27.469 39.5 23.031 1 33.09 327 SER B O 1
ATOM 5238 N N . GLU B 1 328 ? 27.719 38.344 24.703 1 28.17 328 GLU B N 1
ATOM 5239 C CA . GLU B 1 328 ? 28.891 39.062 25.203 1 28.17 328 GLU B CA 1
ATOM 5240 C C . GLU B 1 328 ? 30.188 38.406 24.734 1 28.17 328 GLU B C 1
ATOM 5242 O O . GLU B 1 328 ? 31.281 38.781 25.172 1 28.17 328 GLU B O 1
ATOM 5247 N N . ALA B 1 329 ? 30.422 37.562 23.891 1 31.17 329 ALA B N 1
ATOM 5248 C CA . ALA B 1 329 ? 31.828 37.312 23.578 1 31.17 329 ALA B CA 1
ATOM 5249 C C . ALA B 1 329 ? 32.406 38.5 22.797 1 31.17 329 ALA B C 1
ATOM 5251 O O . ALA B 1 329 ? 33.375 38.312 22.047 1 31.17 329 ALA B O 1
ATOM 5252 N N . ALA B 1 330 ? 32.094 39.844 22.812 1 22.73 330 ALA B N 1
ATOM 5253 C CA . ALA B 1 330 ? 33.312 40.531 22.438 1 22.73 330 ALA B CA 1
ATOM 5254 C C . ALA B 1 330 ? 34.25 40.719 23.641 1 22.73 330 ALA B C 1
ATOM 5256 O O . ALA B 1 330 ? 33.812 41.062 24.734 1 22.73 330 ALA B O 1
#

Radius of gyration: 27.44 Å; Cα contacts (8 Å, |Δi|>4): 871; chains: 2; bounding box: 64×76×61 Å

pLDDT: mean 91.05, std 13.56, range [22.73, 98.88]

Organism: Vanrija humicola (NCBI:txid5417)

InterPro domains:
  IPR000092 Polyprenyl synthetase-like [PF00348] (25-274)
  IPR000092 Polyprenyl synthetase-like [cd00685] (24-247)
  IPR008949 Isoprenoid synthase domain superfamily [G3DSA:1.10.600.10] (17-319)
  IPR008949 Isoprenoid synthase domain superfamily [SSF48576] (24-315)
  IPR033749 Polyprenyl synthetase, conserved site [PS00723] (76-90)

Sequence (660 aa):
MDYSTLRTKFKEESADSGWTATQEQVLLEPYDYLCGIPGKEVRSHLIDAFNLWLQVPEDDLDVIRRIVRMLHNASLLVDDVEDDSELRRGVPVAHKVYGVPQTINTANYVYFLAFKELLSLKEGTSGKNLTNVDVTAMVNEELLNLHRGQGMELFYRDSLTCPTEEEYVQMVLGKTGGLFRIAVKLMMARSKSTVDYVPLVNLISVWFQIRDDYMNLESGEYKSRKGYCEDLTEGKFSFPVVHGIRADTSNRQILNVLQKKTTSHSLKAHTVEYLRDHTKSFEYTRGVLAQLLKQLREELASLGGNKALEAIIARLELPEPEAGVSSEAAMDYSTLRTKFKEESADSGWTATQEQVLLEPYDYLCGIPGKEVRSHLIDAFNLWLQVPEDDLDVIRRIVRMLHNASLLVDDVEDDSELRRGVPVAHKVYGVPQTINTANYVYFLAFKELLSLKEGTSGKNLTNVDVTAMVNEELLNLHRGQGMELFYRDSLTCPTEEEYVQMVLGKTGGLFRIAVKLMMARSKSTVDYVPLVNLISVWFQIRDDYMNLESGEYKSRKGYCEDLTEGKFSFPVVHGIRADTSNRQILNVLQKKTTSHSLKAHTVEYLRDHTKSFEYTRGVLAQLLKQLREELASLGGNKALEAIIARLELPEPEAGVSSEAA